Protein AF-0000000084693122 (afdb_homodimer)

pLDDT: mean 91.59, std 8.02, range [39.16, 98.25]

Secondary structure (DSSP, 8-state):
-HHHHHHHHHTT---S--TTT----TTS-HHHHHHHHHHHHHHHT-SSS-----TT-GGGGHHHHHHHHHHHHHHHHHHTTTB-TTTHHHHHHHHHHHHHHHT-HHHHHHHHHHHHHHHHHHHHTTS----HHHHHHHHHHHHHHHT--TTGGGSTTTTHHHHHHTTS--GGGHHHHHHHHHHHHHHHHHHT-HHHHTTTTSHHHHHHHHHHHHHHHHHHHHHHHHHHHHHHHHHHHHTT--SSHHHHHHHHHHHHHHHHHHHHHHHHHHHHHHHHHHHHHHHHHHB-----/-HHHHHHHHHTT---S--TTT----TTS-HHHHHHHHHHHHHHHT-SSS-----TT-GGGGHHHHHHHHHHHHHHHHHHTTTB-GGGHHHHHHHHHHHHHHHT-HHHHHHHHHHHHHHHHHHHHTTS----HHHHHHHHHHHHHHHT--TTGGGSTTTTHHHHHHTTS--GGGHHHHHHHHHHHHHHHHHHT-HHHHTTTTSHHHHHHHHHHHHHHHHHHHHHHHHHHHHHHHHHHHHTT--SSHHHHHHHHHHHHHHHHHHHHHHHHHHHHHHHHHHHHHHHHHHB-----

Solvent-accessible surface area (backbone atoms only — not comparable to full-atom values): 31571 Å² total; per-residue (Å²): 101,71,65,55,48,50,52,42,43,38,70,58,52,53,62,60,90,46,77,85,77,43,92,78,50,55,82,50,61,66,65,58,54,48,52,52,49,54,54,46,52,48,39,44,66,26,51,80,65,76,57,96,65,42,74,88,50,64,76,46,60,51,45,17,51,51,49,34,24,49,52,50,39,52,50,51,52,61,72,45,64,53,37,28,76,88,51,43,53,58,55,49,52,60,65,35,46,59,31,58,37,51,45,38,50,68,52,32,53,37,46,46,52,52,42,52,53,48,50,51,52,34,35,74,71,65,76,42,80,83,52,66,67,57,40,52,50,40,25,51,50,12,52,55,36,61,65,58,54,94,61,26,70,78,32,88,93,42,33,68,54,57,65,58,46,74,76,40,56,31,72,90,46,38,67,60,37,47,38,47,53,11,50,52,31,33,53,54,24,37,76,75,28,74,79,60,38,50,61,66,66,31,70,66,53,45,53,48,60,74,41,40,66,35,36,65,68,44,41,59,56,51,43,35,40,40,45,56,63,46,35,51,54,44,36,63,72,28,66,81,43,85,84,59,31,68,61,51,24,52,51,53,35,48,53,52,48,50,51,51,37,50,54,51,16,58,53,44,47,55,51,49,50,54,49,52,52,53,50,50,51,52,50,58,69,42,38,49,75,74,80,126,101,70,64,54,47,50,52,43,42,40,71,56,52,53,60,61,90,48,76,86,78,44,91,78,52,56,83,48,61,66,66,58,54,49,52,51,49,52,54,44,53,49,39,45,66,26,49,80,64,75,56,96,65,44,76,89,50,64,76,48,60,51,46,15,51,52,49,32,24,50,52,51,39,52,49,51,52,59,73,45,66,52,38,28,75,89,49,42,53,59,55,49,52,58,65,34,46,59,32,57,37,52,44,39,49,68,52,32,54,38,45,45,51,52,42,52,52,48,50,51,52,34,33,75,71,65,77,41,79,83,52,66,67,56,39,51,49,41,25,51,50,12,53,56,36,61,65,59,55,94,61,26,70,80,32,88,93,42,32,68,54,59,66,58,46,73,77,39,56,34,72,91,47,38,69,60,38,46,39,46,52,12,51,54,31,35,52,54,23,36,76,74,29,75,79,60,38,50,62,65,66,31,68,68,51,47,54,49,59,75,41,41,66,35,37,64,68,44,41,61,55,50,43,34,40,41,46,55,64,47,35,52,52,45,34,64,70,28,65,80,44,85,85,60,31,68,61,50,26,51,51,53,35,49,52,51,49,51,51,50,38,51,55,50,16,57,52,44,47,55,51,50,52,53,51,50,52,50,52,49,50,52,50,57,69,44,37,49,76,75,80,123

Foldseek 3Di:
DLVVLLVCQLCVQFQDDCVPQDPDHHVPDVVVSVVLSVVVVVQLCALPDHDCRCRSPNLSSCNSLVVVQVVLLVVLCVVCVPPDLVCSLVVLVVVLVVCLQQLVLSRSLSSLVSSLVSQVVCVVVVNDDDDLVVLVVLQVQLVVLLPQDPVQCPDPPRVVVVVVCVSGNCPPNSNVSSNSSSVSSNVSSCVPDPVSVPVCPDDVNVVCVLLVVLLSVCLSSLCRRPLVVQLVVQLVVCVPPDPCSNVVSNVVSVVVSVVVSVVRSVVVSVVVVVVVVVVVVVVVVPDDPPPD/DLVVLLVCQLCVQFQDDCVPQDPDHHVPDVVVSVVLSVVVVCQLCALPDHDCRCRSPNLSSCNSLVVVQVVLLVVLCVVCVPPDLVCSLVVLVVVLVVCLQQLVLSRSLSSLVSSLVSQVVCVVVVNDDDDLVVLVVLQVQLVVLLPQDPVQCPDPPRVVVVVVCVSGNCPPNSNVSSNSSSVSSNVSSCVPDPVSVPVCPDDPNVVCVLLVVLLSVCLSSLCRRPLVVQLVVQLVVCVPPDPCSNVVSNVVSVVVSVVVSVVRSVVVSVVVVVVVVVVVVVVVVPDDPPPD

Organism: Botryosphaeria parva (strain UCR-NP2) (NCBI:txid1287680)

Radius of gyration: 29.65 Å; Cα contacts (8 Å, |Δi|>4): 523; chains: 2; bounding box: 63×92×76 Å

Sequence (584 aa):
MATLSQVVFFCGLYNWNWSETTSLKPWTSPGDHLKYLLSYLVDITNPVYITHNPGLNLQYWVMPIEYAGSLASYMAVLALARVKPHLRPGFLAASILPFLYRGNCFTYTFLCGVLIAELNLACARGALRVNPLLNRILFLLGFFLVCLPDNYADTPGYSWLVGLESLTAWGEEAPHNWRSVAGVLFVFGICNETKLQRLPNSRAPQYLAKISWEIYLVHITLYYMWMKPIRGFIMSLLERAPVGGFWTGHIVSGMLMAAIVHWFAKRLKIVNGRLMTFAKRIEEWAQDTPSTMATLSQVVFFCGLYNWNWSETTSLKPWTSPGDHLKYLLSYLVDITNPVYITHNPGLNLQYWVMPIEYAGSLASYMAVLALARVKPHLRPGFLAASILPFLYRGNCFTYTFLCGVLIAELNLACARGALRVNPLLNRILFLLGFFLVCLPDNYADTPGYSWLVGLESLTAWGEEAPHNWRSVAGVLFVFGICNETKLQRLPNSRAPQYLAKISWEIYLVHITLYYMWMKPIRGFIMSLLERAPVGGFWTGHIVSGMLMAAIVHWFAKRLKIVNGRLMTFAKRIEEWAQDTPST

Structure (mmCIF, N/CA/C/O backbone):
data_AF-0000000084693122-model_v1
#
loop_
_entity.id
_entity.type
_entity.pdbx_description
1 polymer 'Putative hard surface induced protein 3-like protein'
#
loop_
_atom_site.group_PDB
_atom_site.id
_atom_site.type_symbol
_atom_site.label_atom_id
_atom_site.label_alt_id
_atom_site.label_comp_id
_atom_site.label_asym_id
_atom_site.label_entity_id
_atom_site.label_seq_id
_atom_site.pdbx_PDB_ins_code
_atom_site.Cartn_x
_atom_site.Cartn_y
_atom_site.Cartn_z
_atom_site.occupancy
_atom_site.B_iso_or_equiv
_atom_site.auth_seq_id
_atom_site.auth_comp_id
_atom_site.auth_asym_id
_atom_site.auth_atom_id
_atom_site.pdbx_PDB_model_num
ATOM 1 N N . MET A 1 1 ? 15.406 18.875 2.449 1 92.88 1 MET A N 1
ATOM 2 C CA . MET A 1 1 ? 15.398 19.203 3.871 1 92.88 1 MET A CA 1
ATOM 3 C C . MET A 1 1 ? 16.062 18.094 4.691 1 92.88 1 MET A C 1
ATOM 5 O O . MET A 1 1 ? 16.766 18.375 5.664 1 92.88 1 MET A O 1
ATOM 9 N N . ALA A 1 2 ? 15.781 16.859 4.344 1 94.88 2 ALA A N 1
ATOM 10 C CA . ALA A 1 2 ? 16.469 15.789 5.055 1 94.88 2 ALA A CA 1
ATOM 11 C C . ALA A 1 2 ? 17.984 15.914 4.898 1 94.88 2 ALA A C 1
ATOM 13 O O . ALA A 1 2 ? 18.734 15.688 5.852 1 94.88 2 ALA A O 1
ATOM 14 N N . THR A 1 3 ? 18.391 16.25 3.719 1 95.5 3 THR A N 1
ATOM 15 C CA . THR A 1 3 ? 19.812 16.469 3.467 1 95.5 3 THR A CA 1
ATOM 16 C C . THR A 1 3 ? 20.344 17.609 4.324 1 95.5 3 THR A C 1
ATOM 18 O O . THR A 1 3 ? 21.406 17.484 4.941 1 95.5 3 THR A O 1
ATOM 21 N N . LEU A 1 4 ? 19.625 18.641 4.383 1 95.31 4 LEU A N 1
ATOM 22 C CA . LEU A 1 4 ? 20.031 19.781 5.199 1 95.31 4 LEU A CA 1
ATOM 23 C C . LEU A 1 4 ? 20.125 19.391 6.668 1 95.31 4 LEU A C 1
ATOM 25 O O . LEU A 1 4 ? 21.062 19.781 7.359 1 95.31 4 LEU A O 1
ATOM 29 N N . SER A 1 5 ? 19.156 18.672 7.141 1 95.25 5 SER A N 1
ATOM 30 C CA . SER A 1 5 ? 19.188 18.203 8.523 1 95.25 5 SER A CA 1
ATOM 31 C C . SER A 1 5 ? 20.422 17.359 8.812 1 95.25 5 SER A C 1
ATOM 33 O O . SER A 1 5 ? 21.031 17.484 9.867 1 95.25 5 SER A O 1
ATOM 35 N N . GLN A 1 6 ? 20.734 16.531 7.879 1 95.12 6 GLN A N 1
ATOM 36 C CA . GLN A 1 6 ? 21.922 15.695 8.031 1 95.12 6 GLN A CA 1
ATOM 37 C C . GLN A 1 6 ? 23.188 16.531 8.094 1 95.12 6 GLN A C 1
ATOM 39 O O . GLN A 1 6 ? 24.094 16.25 8.883 1 95.12 6 GLN A O 1
ATOM 44 N N . VAL A 1 7 ? 23.281 17.547 7.25 1 96 7 VAL A N 1
ATOM 45 C CA . VAL A 1 7 ? 24.438 18.422 7.23 1 96 7 VAL A CA 1
ATOM 46 C C . VAL A 1 7 ? 24.547 19.172 8.555 1 96 7 VAL A C 1
ATOM 48 O O . VAL A 1 7 ? 25.625 19.266 9.141 1 96 7 VAL A O 1
ATOM 51 N N . VAL A 1 8 ? 23.469 19.672 9.016 1 95.38 8 VAL A N 1
ATOM 52 C CA . VAL A 1 8 ? 23.422 20.422 10.273 1 95.38 8 VAL A CA 1
ATOM 53 C C . VAL A 1 8 ? 23.859 19.5 11.422 1 95.38 8 VAL A C 1
ATOM 55 O O . VAL A 1 8 ? 24.625 19.906 12.297 1 95.38 8 VAL A O 1
ATOM 58 N N . PHE A 1 9 ? 23.344 18.297 11.445 1 94.69 9 PHE A N 1
ATOM 59 C CA . PHE A 1 9 ? 23.719 17.328 12.453 1 94.69 9 PHE A CA 1
ATOM 60 C C . PHE A 1 9 ? 25.203 17.016 12.375 1 94.69 9 PHE A C 1
ATOM 62 O O . PHE A 1 9 ? 25.906 16.984 13.391 1 94.69 9 PHE A O 1
ATOM 69 N N . PHE A 1 10 ? 25.672 16.781 11.156 1 94.94 10 PHE A N 1
ATOM 70 C CA . PHE A 1 10 ? 27.094 16.469 10.961 1 94.94 10 PHE A CA 1
ATOM 71 C C . PHE A 1 10 ? 27.969 17.594 11.492 1 94.94 10 PHE A C 1
ATOM 73 O O . PHE A 1 10 ? 29.031 17.344 12.062 1 94.94 10 PHE A O 1
ATOM 80 N N . CYS A 1 11 ? 27.547 18.844 11.375 1 95.69 11 CYS A N 1
ATOM 81 C CA . CYS A 1 11 ? 28.312 20.016 11.797 1 95.69 11 CYS A CA 1
ATOM 82 C C . CYS A 1 11 ? 28.219 20.219 13.305 1 95.69 11 CYS A C 1
ATOM 84 O O . CYS A 1 11 ? 28.781 21.172 13.844 1 95.69 11 CYS A O 1
ATOM 86 N N . GLY A 1 12 ? 27.469 19.469 14.023 1 93.38 12 GLY A N 1
ATOM 87 C CA . GLY A 1 12 ? 27.391 19.531 15.477 1 93.38 12 GLY A CA 1
ATOM 88 C C . GLY A 1 12 ? 26.531 20.688 15.969 1 93.38 12 GLY A C 1
ATOM 89 O O . GLY A 1 12 ? 26.766 21.234 17.047 1 93.38 12 GLY A O 1
ATOM 90 N N . LEU A 1 13 ? 25.516 21 15.18 1 94.25 13 LEU A N 1
ATOM 91 C CA . LEU A 1 13 ? 24.734 22.172 15.523 1 94.25 13 LEU A CA 1
ATOM 92 C C . LEU A 1 13 ? 23.453 21.781 16.266 1 94.25 13 LEU A C 1
ATOM 94 O O . LEU A 1 13 ? 22.688 22.656 16.688 1 94.25 13 LEU A O 1
ATOM 98 N N . TYR A 1 14 ? 23.188 20.562 16.391 1 92.25 14 TYR A N 1
ATOM 99 C CA . TYR A 1 14 ? 22.031 20.094 17.141 1 92.25 14 TYR A CA 1
ATOM 100 C C . TYR A 1 14 ? 22.297 20.172 18.641 1 92.25 14 TYR A C 1
ATOM 102 O O . TYR A 1 14 ? 23.375 19.797 19.109 1 92.25 14 TYR A O 1
ATOM 110 N N . ASN A 1 15 ? 21.328 20.719 19.344 1 91.19 15 ASN A N 1
ATOM 111 C CA . ASN A 1 15 ? 21.344 20.719 20.797 1 91.19 15 ASN A CA 1
ATOM 112 C C . ASN A 1 15 ? 20.344 19.734 21.375 1 91.19 15 ASN A C 1
ATOM 114 O O . ASN A 1 15 ? 19.484 20.109 22.172 1 91.19 15 ASN A O 1
ATOM 118 N N . TRP A 1 16 ? 20.375 18.516 20.859 1 82.56 16 TRP A N 1
ATOM 119 C CA . TRP A 1 16 ? 19.453 17.453 21.234 1 82.56 16 TRP A CA 1
ATOM 120 C C . TRP A 1 16 ? 20.203 16.141 21.453 1 82.56 16 TRP A C 1
ATOM 122 O O . TRP A 1 16 ? 21.234 15.898 20.828 1 82.56 16 TRP A O 1
ATOM 132 N N . ASN A 1 17 ? 19.734 15.352 22.453 1 74.88 17 ASN A N 1
ATOM 133 C CA . ASN A 1 17 ? 20.359 14.062 22.703 1 74.88 17 ASN A CA 1
ATOM 134 C C . ASN A 1 17 ? 19.859 12.992 21.734 1 74.88 17 ASN A C 1
ATOM 136 O O . ASN A 1 17 ? 18.719 12.523 21.859 1 74.88 17 ASN A O 1
ATOM 140 N N . TRP A 1 18 ? 20.656 12.664 20.781 1 66.44 18 TRP A N 1
ATOM 141 C CA . TRP A 1 18 ? 20.266 11.742 19.719 1 66.44 18 TRP A CA 1
ATOM 142 C C . TRP A 1 18 ? 20.703 10.32 20.031 1 66.44 18 TRP A C 1
ATOM 144 O O . TRP A 1 18 ? 20.391 9.383 19.297 1 66.44 18 TRP A O 1
ATOM 154 N N . SER A 1 19 ? 21.547 10.047 20.953 1 64.44 19 SER A N 1
ATOM 155 C CA . SER A 1 19 ? 22.125 8.734 21.188 1 64.44 19 SER A CA 1
ATOM 156 C C . SER A 1 19 ? 21.078 7.633 21.125 1 64.44 19 SER A C 1
ATOM 158 O O . SER A 1 19 ? 21.391 6.484 20.812 1 64.44 19 SER A O 1
ATOM 160 N N . GLU A 1 20 ? 19.891 8.094 21.141 1 62.44 20 GLU A N 1
ATOM 161 C CA . GLU A 1 20 ? 18.859 7.07 21.141 1 62.44 20 GLU A CA 1
ATOM 162 C C . GLU A 1 20 ? 18.391 6.75 19.719 1 62.44 20 GLU A C 1
ATOM 164 O O . GLU A 1 20 ? 17.859 5.672 19.453 1 62.44 20 GLU A O 1
ATOM 169 N N . THR A 1 21 ? 18.781 7.598 18.75 1 65.12 21 THR A N 1
ATOM 170 C CA . THR A 1 21 ? 18.219 7.406 17.422 1 65.12 21 THR A CA 1
ATOM 171 C C . THR A 1 21 ? 19.312 6.98 16.438 1 65.12 21 THR A C 1
ATOM 173 O O . THR A 1 21 ? 19.031 6.332 15.43 1 65.12 21 THR A O 1
ATOM 176 N N . THR A 1 22 ? 20.5 7.441 16.797 1 75.38 22 THR A N 1
ATOM 177 C CA . THR A 1 22 ? 21.562 7.039 15.883 1 75.38 22 THR A CA 1
ATOM 178 C C . THR A 1 22 ? 22.906 6.996 16.594 1 75.38 22 THR A C 1
ATOM 180 O O . THR A 1 22 ? 23.109 7.688 17.594 1 75.38 22 THR A O 1
ATOM 183 N N . SER A 1 23 ? 23.812 6.105 16.078 1 82.88 23 SER A N 1
ATOM 184 C CA . SER A 1 23 ? 25.172 5.984 16.609 1 82.88 23 SER A CA 1
ATOM 185 C C . SER A 1 23 ? 26.109 6.969 15.93 1 82.88 23 SER A C 1
ATOM 187 O O . SER A 1 23 ? 27.297 7.047 16.281 1 82.88 23 SER A O 1
ATOM 189 N N . LEU A 1 24 ? 25.531 7.855 15.148 1 90.19 24 LEU A N 1
ATOM 190 C CA . LEU A 1 24 ? 26.344 8.805 14.398 1 90.19 24 LEU A CA 1
ATOM 191 C C . LEU A 1 24 ? 26.797 9.953 15.297 1 90.19 24 LEU A C 1
ATOM 193 O O . LEU A 1 24 ? 26.047 10.422 16.141 1 90.19 24 LEU A O 1
ATOM 197 N N . LYS A 1 25 ? 28.156 10.32 15.164 1 91.5 25 LYS A N 1
ATOM 198 C CA . LYS A 1 25 ? 28.734 11.445 15.891 1 91.5 25 LYS A CA 1
ATOM 199 C C . LYS A 1 25 ? 29.141 12.562 14.938 1 91.5 25 LYS A C 1
ATOM 201 O O . LYS A 1 25 ? 29.641 12.305 13.844 1 91.5 25 LYS A O 1
ATOM 206 N N . PRO A 1 26 ? 28.922 13.766 15.359 1 92.19 26 PRO A N 1
ATOM 207 C CA . PRO A 1 26 ? 29.312 14.891 14.5 1 92.19 26 PRO A CA 1
ATOM 208 C C . PRO A 1 26 ? 30.781 14.82 14.07 1 92.19 26 PRO A C 1
ATOM 210 O O . PRO A 1 26 ? 31.625 14.375 14.844 1 92.19 26 PRO A O 1
ATOM 213 N N . TRP A 1 27 ? 31.062 15.164 12.875 1 94.62 27 TRP A N 1
ATOM 214 C CA . TRP A 1 27 ? 32.375 15.336 12.281 1 94.62 27 TRP A CA 1
ATOM 215 C C . TRP A 1 27 ? 33.125 14.008 12.219 1 94.62 27 TRP A C 1
ATOM 217 O O . TRP A 1 27 ? 34.344 13.984 12.07 1 94.62 27 TRP A O 1
ATOM 227 N N . THR A 1 28 ? 32.375 12.945 12.312 1 93.75 28 THR A N 1
ATOM 228 C CA . THR A 1 28 ? 33.031 11.633 12.242 1 93.75 28 THR A CA 1
ATOM 229 C C . THR A 1 28 ? 32.375 10.773 11.156 1 93.75 28 THR A C 1
ATOM 231 O O . THR A 1 28 ? 31.156 10.82 10.969 1 93.75 28 THR A O 1
ATOM 234 N N . SER A 1 29 ? 33.25 10.062 10.352 1 93.38 29 SER A N 1
ATOM 235 C CA . SER A 1 29 ? 32.812 9.047 9.398 1 93.38 29 SER A CA 1
ATOM 236 C C . SER A 1 29 ? 31.781 9.617 8.422 1 93.38 29 SER A C 1
ATOM 238 O O . SER A 1 29 ? 30.625 9.164 8.383 1 93.38 29 SER A O 1
ATOM 240 N N . PRO A 1 30 ? 32.156 10.508 7.598 1 94.38 30 PRO A N 1
ATOM 241 C CA . PRO A 1 30 ? 31.203 11.109 6.648 1 94.38 30 PRO A CA 1
ATOM 242 C C . PRO A 1 30 ? 30.5 10.07 5.777 1 94.38 30 PRO A C 1
ATOM 244 O O . PRO A 1 30 ? 29.344 10.273 5.383 1 94.38 30 PRO A O 1
ATOM 247 N N . GLY A 1 31 ? 31.172 9.023 5.496 1 93.25 31 GLY A N 1
ATOM 248 C CA . GLY A 1 31 ? 30.547 7.965 4.719 1 93.25 31 GLY A CA 1
ATOM 249 C C . GLY A 1 31 ? 29.344 7.355 5.406 1 93.25 31 GLY A C 1
ATOM 250 O O . GLY A 1 31 ? 28.328 7.082 4.762 1 93.25 31 GLY A O 1
ATOM 251 N N . ASP A 1 32 ? 29.438 7.145 6.688 1 92.06 32 ASP A N 1
ATOM 252 C CA . ASP A 1 32 ? 28.328 6.59 7.453 1 92.06 32 ASP A CA 1
ATOM 253 C C . ASP A 1 32 ? 27.156 7.562 7.5 1 92.06 32 ASP A C 1
ATOM 255 O O . ASP A 1 32 ? 26 7.145 7.461 1 92.06 32 ASP A O 1
ATOM 259 N N . HIS A 1 33 ? 27.484 8.828 7.559 1 94.5 33 HIS A N 1
ATOM 260 C CA . HIS A 1 33 ? 26.422 9.836 7.512 1 94.5 33 HIS A CA 1
ATOM 261 C C . HIS A 1 33 ? 25.703 9.805 6.172 1 94.5 33 HIS A C 1
ATOM 263 O O . HIS A 1 33 ? 24.469 9.93 6.125 1 94.5 33 HIS A O 1
ATOM 269 N N . LEU A 1 34 ? 26.453 9.633 5.168 1 94.25 34 LEU A N 1
ATOM 270 C CA . LEU A 1 34 ? 25.859 9.57 3.836 1 94.25 34 LEU A CA 1
ATOM 271 C C . LEU A 1 34 ? 24.984 8.328 3.686 1 94.25 34 LEU A C 1
ATOM 273 O O . LEU A 1 34 ? 23.875 8.406 3.146 1 94.25 34 LEU A O 1
ATOM 277 N N . LYS A 1 35 ? 25.5 7.246 4.129 1 89.5 35 LYS A N 1
ATOM 278 C CA . LYS A 1 35 ? 24.719 6.012 4.082 1 89.5 35 LYS A CA 1
ATOM 279 C C . LYS A 1 35 ? 23.422 6.152 4.871 1 89.5 35 LYS A C 1
ATOM 281 O O . LYS A 1 35 ? 22.375 5.715 4.414 1 89.5 35 LYS A O 1
ATOM 286 N N . TYR A 1 36 ? 23.516 6.746 5.996 1 91.31 36 TYR A N 1
ATOM 287 C CA . TYR A 1 36 ? 22.344 6.988 6.836 1 91.31 36 TYR A CA 1
ATOM 288 C C . TYR A 1 36 ? 21.328 7.867 6.117 1 91.31 36 TYR A C 1
ATOM 290 O O . TYR A 1 36 ? 20.141 7.551 6.086 1 91.31 36 TYR A O 1
ATOM 298 N N . LEU A 1 37 ? 21.812 8.867 5.5 1 94.44 37 LEU A N 1
ATOM 299 C CA . LEU A 1 37 ? 20.953 9.797 4.781 1 94.44 37 LEU A CA 1
ATOM 300 C C . LEU A 1 37 ? 20.266 9.102 3.604 1 94.44 37 LEU A C 1
ATOM 302 O O . LEU A 1 37 ? 19.062 9.227 3.422 1 94.44 37 LEU A O 1
ATOM 306 N N . LEU A 1 38 ? 20.984 8.375 2.852 1 92 38 LEU A N 1
ATOM 307 C CA . LEU A 1 38 ? 20.453 7.727 1.664 1 92 38 LEU A CA 1
ATOM 308 C C . LEU A 1 38 ? 19.391 6.688 2.045 1 92 38 LEU A C 1
ATOM 310 O O . LEU A 1 38 ? 18.359 6.594 1.397 1 92 38 LEU A O 1
ATOM 314 N N . SER A 1 39 ? 19.703 5.969 3.078 1 89.12 39 SER A N 1
ATOM 315 C CA . SER A 1 39 ? 18.719 5.004 3.568 1 89.12 39 SER A CA 1
ATOM 316 C C . SER A 1 39 ? 17.453 5.699 4.035 1 89.12 39 SER A C 1
ATOM 318 O O . SER A 1 39 ? 16.344 5.223 3.771 1 89.12 39 SER A O 1
ATOM 320 N N . TYR A 1 40 ? 17.641 6.777 4.66 1 92.75 40 TYR A N 1
ATOM 321 C CA . TYR A 1 40 ? 16.516 7.547 5.16 1 92.75 40 TYR A CA 1
ATOM 322 C C . TYR A 1 40 ? 15.68 8.102 4.008 1 92.75 40 TYR A C 1
ATOM 324 O O . TYR A 1 40 ? 14.453 8.031 4.027 1 92.75 40 TYR A O 1
ATOM 332 N N . LEU A 1 41 ? 16.328 8.562 3.014 1 93.56 41 LEU A N 1
ATOM 333 C CA . LEU A 1 41 ? 15.641 9.125 1.857 1 93.56 41 LEU A CA 1
ATOM 334 C C . LEU A 1 41 ? 14.836 8.055 1.127 1 93.56 41 LEU A C 1
ATOM 336 O O . LEU A 1 41 ? 13.711 8.312 0.686 1 93.56 41 LEU A O 1
ATOM 340 N N . VAL A 1 42 ? 15.344 6.93 1.062 1 91.38 42 VAL A N 1
ATOM 341 C CA . VAL A 1 42 ? 14.633 5.82 0.427 1 91.38 42 VAL A CA 1
ATOM 342 C C . VAL A 1 42 ? 13.375 5.484 1.229 1 91.38 42 VAL A C 1
ATOM 344 O O . VAL A 1 42 ? 12.312 5.254 0.655 1 91.38 42 VAL A O 1
ATOM 347 N N . ASP A 1 43 ? 13.477 5.555 2.439 1 91.81 43 ASP A N 1
ATOM 348 C CA . ASP A 1 43 ? 12.375 5.18 3.318 1 91.81 43 ASP A CA 1
ATOM 349 C C . ASP A 1 43 ? 11.258 6.219 3.275 1 91.81 43 ASP A C 1
ATOM 351 O O . ASP A 1 43 ? 10.078 5.867 3.154 1 91.81 43 ASP A O 1
ATOM 355 N N . ILE A 1 44 ? 11.602 7.449 3.254 1 93.44 44 ILE A N 1
ATOM 356 C CA . ILE A 1 44 ? 10.586 8.477 3.424 1 93.44 44 ILE A CA 1
ATOM 357 C C . ILE A 1 44 ? 9.953 8.805 2.074 1 93.44 44 ILE A C 1
ATOM 359 O O . ILE A 1 44 ? 8.93 9.5 2.01 1 93.44 44 ILE A O 1
ATOM 363 N N . THR A 1 45 ? 10.469 8.25 0.981 1 90.5 45 THR A N 1
ATOM 364 C CA . THR A 1 45 ? 9.891 8.508 -0.333 1 90.5 45 THR A CA 1
ATOM 365 C C . THR A 1 45 ? 9.203 7.254 -0.877 1 90.5 45 THR A C 1
ATOM 367 O O . THR A 1 45 ? 8.719 7.25 -2.012 1 90.5 45 THR A O 1
ATOM 370 N N . ASN A 1 46 ? 9.133 6.207 -0.115 1 88.06 46 ASN A N 1
ATOM 371 C CA . ASN A 1 46 ? 8.531 4.953 -0.562 1 88.06 46 ASN A CA 1
ATOM 372 C C . ASN A 1 46 ? 7.043 4.898 -0.233 1 88.06 46 ASN A C 1
ATOM 374 O O . ASN A 1 46 ? 6.668 4.73 0.928 1 88.06 46 ASN A O 1
ATOM 378 N N . PRO A 1 47 ? 6.184 4.934 -1.218 1 86 47 PRO A N 1
ATOM 379 C CA . PRO A 1 47 ? 4.75 4.98 -0.934 1 86 47 PRO A CA 1
ATOM 380 C C . PRO A 1 47 ? 4.148 3.596 -0.707 1 86 47 PRO A C 1
ATOM 382 O O . PRO A 1 47 ? 2.988 3.48 -0.302 1 86 47 PRO A O 1
ATOM 385 N N . VAL A 1 48 ? 4.879 2.58 -0.912 1 83.31 48 VAL A N 1
ATOM 386 C CA . VAL A 1 48 ? 4.332 1.228 -0.877 1 83.31 48 VAL A CA 1
ATOM 387 C C . VAL A 1 48 ? 4.801 0.512 0.387 1 83.31 48 VAL A C 1
ATOM 389 O O . VAL A 1 48 ? 4.004 -0.134 1.075 1 83.31 48 VAL A O 1
ATOM 392 N N . TYR A 1 49 ? 6.055 0.651 0.591 1 80.38 49 TYR A N 1
ATOM 393 C CA . TYR A 1 49 ? 6.633 0.006 1.766 1 80.38 49 TYR A CA 1
ATOM 394 C C . TYR A 1 49 ? 6.957 1.03 2.846 1 80.38 49 TYR A C 1
ATOM 396 O O . TYR A 1 49 ? 8.094 1.506 2.936 1 80.38 49 TYR A O 1
ATOM 404 N N . ILE A 1 50 ? 6.02 1.225 3.701 1 82.56 50 ILE A N 1
ATOM 405 C CA . ILE A 1 50 ? 6.152 2.266 4.715 1 82.56 50 ILE A CA 1
ATOM 406 C C . ILE A 1 50 ? 6.941 1.729 5.906 1 82.56 50 ILE A C 1
ATOM 408 O O . ILE A 1 50 ? 6.551 0.737 6.523 1 82.56 50 ILE A O 1
ATOM 412 N N . THR A 1 51 ? 8.102 2.346 6.109 1 80.94 51 THR A N 1
ATOM 413 C CA . THR A 1 51 ? 8.961 1.965 7.223 1 80.94 51 THR A CA 1
ATOM 414 C C . THR A 1 51 ? 8.875 2.992 8.352 1 80.94 51 THR A C 1
ATOM 416 O O . THR A 1 51 ? 8.547 4.156 8.109 1 80.94 51 THR A O 1
ATOM 419 N N . HIS A 1 52 ? 8.961 2.525 9.586 1 82.06 52 HIS A N 1
ATOM 420 C CA . HIS A 1 52 ? 8.992 3.445 10.719 1 82.06 52 HIS A CA 1
ATOM 421 C C . HIS A 1 52 ? 10.406 3.916 11.008 1 82.06 52 HIS A C 1
ATOM 423 O O . HIS A 1 52 ? 10.969 3.604 12.062 1 82.06 52 HIS A O 1
ATOM 429 N N . ASN A 1 53 ? 10.969 4.695 10.07 1 86.38 53 ASN A N 1
ATOM 430 C CA . ASN A 1 53 ? 12.289 5.293 10.227 1 86.38 53 ASN A CA 1
ATOM 431 C C . ASN A 1 53 ? 12.203 6.773 10.578 1 86.38 53 ASN A C 1
ATOM 433 O O . ASN A 1 53 ? 11.914 7.605 9.719 1 86.38 53 ASN A O 1
ATOM 437 N N . PRO A 1 54 ? 12.383 7.074 11.844 1 88.06 54 PRO A N 1
ATOM 438 C CA . PRO A 1 54 ? 12.242 8.477 12.234 1 88.06 54 PRO A CA 1
ATOM 439 C C . PRO A 1 54 ? 13.367 9.359 11.703 1 88.06 54 PRO A C 1
ATOM 441 O O . PRO A 1 54 ? 13.172 10.562 11.508 1 88.06 54 PRO A O 1
ATOM 444 N N . GLY A 1 55 ? 14.547 8.734 11.516 1 90.44 55 GLY A N 1
ATOM 445 C CA . GLY A 1 55 ? 15.695 9.516 11.094 1 90.44 55 GLY A CA 1
ATOM 446 C C . GLY A 1 55 ? 15.945 10.734 11.961 1 90.44 55 GLY A C 1
ATOM 447 O O . GLY A 1 55 ? 15.766 10.672 13.18 1 90.44 55 GLY A O 1
ATOM 448 N N . LEU A 1 56 ? 16.453 11.812 11.328 1 91.81 56 LEU A N 1
ATOM 449 C CA . LEU A 1 56 ? 16.688 13.055 12.055 1 91.81 56 LEU A CA 1
ATOM 450 C C . LEU A 1 56 ? 15.453 13.945 12.023 1 91.81 56 LEU A C 1
ATOM 452 O O . LEU A 1 56 ? 15.398 14.953 12.734 1 91.81 56 LEU A O 1
ATOM 456 N N . ASN A 1 57 ? 14.562 13.609 11.141 1 93.75 57 ASN A N 1
ATOM 457 C CA . ASN A 1 57 ? 13.312 14.344 10.984 1 93.75 57 ASN A CA 1
ATOM 458 C C . ASN A 1 57 ? 12.117 13.492 11.391 1 93.75 57 ASN A C 1
ATOM 460 O O . ASN A 1 57 ? 11.43 12.914 10.539 1 93.75 57 ASN A O 1
ATOM 464 N N . LEU A 1 58 ? 11.742 13.523 12.555 1 90.62 58 LEU A N 1
ATOM 465 C CA . LEU A 1 58 ? 10.734 12.664 13.164 1 90.62 58 LEU A CA 1
ATOM 466 C C . LEU A 1 58 ? 9.383 12.852 12.477 1 90.62 58 LEU A C 1
ATOM 468 O O . LEU A 1 58 ? 8.594 11.906 12.383 1 90.62 58 LEU A O 1
ATOM 472 N N . GLN A 1 59 ? 9.156 13.984 11.953 1 92.69 59 GLN A N 1
ATOM 473 C CA . GLN A 1 59 ? 7.832 14.297 11.43 1 92.69 59 GLN A CA 1
ATOM 474 C C . GLN A 1 59 ? 7.668 13.773 10 1 92.69 59 GLN A C 1
ATOM 476 O O . GLN A 1 59 ? 6.555 13.734 9.469 1 92.69 59 GLN A O 1
ATOM 481 N N . TYR A 1 60 ? 8.695 13.266 9.422 1 94.31 60 TYR A N 1
ATOM 482 C CA . TYR A 1 60 ? 8.633 12.891 8.008 1 94.31 60 TYR A CA 1
ATOM 483 C C . TYR A 1 60 ? 8.016 11.508 7.844 1 94.31 60 TYR A C 1
ATOM 485 O O . TYR A 1 60 ? 7.797 11.047 6.723 1 94.31 60 TYR A O 1
ATOM 493 N N . TRP A 1 61 ? 7.637 10.906 8.898 1 90.5 61 TRP A N 1
ATOM 494 C CA . TRP A 1 61 ? 6.984 9.609 8.797 1 90.5 61 TRP A CA 1
ATOM 495 C C . TRP A 1 61 ? 5.672 9.711 8.031 1 90.5 61 TRP A C 1
ATOM 497 O O . TRP A 1 61 ? 5.184 8.711 7.488 1 90.5 61 TRP A O 1
ATOM 507 N N . VAL A 1 62 ? 5.105 10.828 7.875 1 91.5 62 VAL A N 1
ATOM 508 C CA . VAL A 1 62 ? 3.803 11.016 7.246 1 91.5 62 VAL A CA 1
ATOM 509 C C . VAL A 1 62 ? 3.971 11.125 5.73 1 91.5 62 VAL A C 1
ATOM 511 O O . VAL A 1 62 ? 3.01 10.945 4.98 1 91.5 62 VAL A O 1
ATOM 514 N N . MET A 1 63 ? 5.121 11.391 5.266 1 93.19 63 MET A N 1
ATOM 515 C CA . MET A 1 63 ? 5.332 11.68 3.85 1 93.19 63 MET A CA 1
ATOM 516 C C . MET A 1 63 ? 4.977 10.469 2.988 1 93.19 63 MET A C 1
ATOM 518 O O . MET A 1 63 ? 4.195 10.586 2.041 1 93.19 63 MET A O 1
ATOM 522 N N . PRO A 1 64 ? 5.465 9.289 3.289 1 92.44 64 PRO A N 1
ATOM 523 C CA . PRO A 1 64 ? 5.066 8.141 2.467 1 92.44 64 PRO A CA 1
ATOM 524 C C . PRO A 1 64 ? 3.572 7.848 2.545 1 92.44 64 PRO A C 1
ATOM 526 O O . PRO A 1 64 ? 2.977 7.387 1.565 1 92.44 64 PRO A O 1
ATOM 529 N N . ILE A 1 65 ? 2.99 8.18 3.582 1 92.56 65 ILE A N 1
ATOM 530 C CA . ILE A 1 65 ? 1.56 7.969 3.77 1 92.56 65 ILE A CA 1
ATOM 531 C C . ILE A 1 65 ? 0.775 8.945 2.896 1 92.56 65 ILE A C 1
ATOM 533 O O . ILE A 1 65 ? -0.198 8.562 2.244 1 92.56 65 ILE A O 1
ATOM 537 N N . GLU A 1 66 ? 1.229 10.133 2.871 1 93.12 66 GLU A N 1
ATOM 538 C CA . GLU A 1 66 ? 0.589 11.133 2.025 1 93.12 66 GLU A CA 1
ATOM 539 C C . GLU A 1 66 ? 0.726 10.781 0.548 1 93.12 66 GLU A C 1
ATOM 541 O O . GLU A 1 66 ? -0.207 10.977 -0.233 1 93.12 66 GLU A O 1
ATOM 546 N N . TYR A 1 67 ? 1.86 10.297 0.285 1 92.5 67 TYR A N 1
ATOM 547 C CA . TYR A 1 67 ? 2.086 9.859 -1.09 1 92.5 67 TYR A CA 1
ATOM 548 C C . TYR A 1 67 ? 1.167 8.703 -1.455 1 92.5 67 TYR A C 1
ATOM 550 O O . TYR A 1 67 ? 0.494 8.734 -2.488 1 92.5 67 TYR A O 1
ATOM 558 N N . ALA A 1 68 ? 1.103 7.742 -0.673 1 91.75 68 ALA A N 1
ATOM 559 C CA . ALA A 1 68 ? 0.253 6.578 -0.895 1 91.75 68 ALA A CA 1
ATOM 560 C C . ALA A 1 68 ? -1.218 6.977 -0.972 1 91.75 68 ALA A C 1
ATOM 562 O O . ALA A 1 68 ? -1.957 6.484 -1.828 1 91.75 68 ALA A O 1
ATOM 563 N N . GLY A 1 69 ? -1.618 7.812 -0.06 1 93.19 69 GLY A N 1
ATOM 564 C CA . GLY A 1 69 ? -2.992 8.289 -0.067 1 93.19 69 GLY A CA 1
ATOM 565 C C . GLY A 1 69 ? -3.354 9.047 -1.327 1 93.19 69 GLY A C 1
ATOM 566 O O . GLY A 1 69 ? -4.445 8.875 -1.873 1 93.19 69 GLY A O 1
ATOM 567 N N . SER A 1 70 ? -2.463 9.852 -1.826 1 93.44 70 SER A N 1
ATOM 568 C CA . SER A 1 70 ? -2.691 10.586 -3.068 1 93.44 70 SER A CA 1
ATOM 569 C C . SER A 1 70 ? -2.836 9.633 -4.25 1 93.44 70 SER A C 1
ATOM 571 O O . SER A 1 70 ? -3.73 9.797 -5.082 1 93.44 70 SER A O 1
ATOM 573 N N . LEU A 1 71 ? -1.983 8.656 -4.266 1 90.88 71 LEU A N 1
ATOM 574 C CA . LEU A 1 71 ? -2.062 7.68 -5.344 1 90.88 71 LEU A CA 1
ATOM 575 C C . LEU A 1 71 ? -3.385 6.922 -5.297 1 90.88 71 LEU A C 1
ATOM 577 O O . LEU A 1 71 ? -4.004 6.68 -6.332 1 90.88 71 LEU A O 1
ATOM 581 N N . ALA A 1 72 ? -3.756 6.57 -4.113 1 92.19 72 ALA A N 1
ATOM 582 C CA . ALA A 1 72 ? -5.039 5.895 -3.949 1 92.19 72 ALA A CA 1
ATOM 583 C C . ALA A 1 72 ? -6.188 6.77 -4.438 1 92.19 72 ALA A C 1
ATOM 585 O O . ALA A 1 72 ? -7.117 6.285 -5.086 1 92.19 72 ALA A O 1
ATOM 586 N N . SER A 1 73 ? -6.109 8.031 -4.156 1 94.88 73 SER A N 1
ATOM 587 C CA . SER A 1 73 ? -7.145 8.969 -4.578 1 94.88 73 SER A CA 1
ATOM 588 C C . SER A 1 73 ? -7.203 9.078 -6.098 1 94.88 73 SER A C 1
ATOM 590 O O . SER A 1 73 ? -8.281 9.031 -6.688 1 94.88 73 SER A O 1
ATOM 592 N N . TYR A 1 74 ? -6.051 9.156 -6.699 1 92.38 74 TYR A N 1
ATOM 593 C CA . TYR A 1 74 ? -6.004 9.242 -8.156 1 92.38 74 TYR A CA 1
ATOM 594 C C . TYR A 1 74 ? -6.531 7.965 -8.797 1 92.38 74 TYR A C 1
ATOM 596 O O . TYR A 1 74 ? -7.266 8.016 -9.789 1 92.38 74 TYR A O 1
ATOM 604 N N . MET A 1 75 ? -6.164 6.914 -8.211 1 91.25 75 MET A N 1
ATOM 605 C CA . MET A 1 75 ? -6.633 5.633 -8.734 1 91.25 75 MET A CA 1
ATOM 606 C C . MET A 1 75 ? -8.148 5.52 -8.617 1 91.25 75 MET A C 1
ATOM 608 O O . MET A 1 75 ? -8.812 5.004 -9.523 1 91.25 75 MET A O 1
ATOM 612 N N . ALA A 1 76 ? -8.633 5.957 -7.535 1 93.81 76 ALA A N 1
ATOM 613 C CA . ALA A 1 76 ? -10.078 5.926 -7.336 1 93.81 76 ALA A CA 1
ATOM 614 C C . ALA A 1 76 ? -10.797 6.777 -8.383 1 93.81 76 ALA A C 1
ATOM 616 O O . ALA A 1 76 ? -11.797 6.352 -8.961 1 93.81 76 ALA A O 1
ATOM 617 N N . VAL A 1 77 ? -10.258 7.961 -8.633 1 94.44 77 VAL A N 1
ATOM 618 C CA . VAL A 1 77 ? -10.859 8.859 -9.617 1 94.44 77 VAL A CA 1
ATOM 619 C C . VAL A 1 77 ? -10.797 8.234 -11.008 1 94.44 77 VAL A C 1
ATOM 621 O O . VAL A 1 77 ? -11.773 8.258 -11.75 1 94.44 77 VAL A O 1
ATOM 624 N N . LEU A 1 78 ? -9.711 7.594 -11.312 1 91.88 78 LEU A N 1
ATOM 625 C CA . LEU A 1 78 ? -9.539 6.957 -12.617 1 91.88 78 LEU A CA 1
ATOM 626 C C . LEU A 1 78 ? -10.469 5.762 -12.766 1 91.88 78 LEU A C 1
ATOM 628 O O . LEU A 1 78 ? -11.078 5.566 -13.82 1 91.88 78 LEU A O 1
ATOM 632 N N . ALA A 1 79 ? -10.578 5.027 -11.742 1 90.56 79 ALA A N 1
ATOM 633 C CA . ALA A 1 79 ? -11.406 3.828 -11.773 1 90.56 79 ALA A CA 1
ATOM 634 C C . ALA A 1 79 ? -12.883 4.188 -11.961 1 90.56 79 ALA A C 1
ATOM 636 O O . ALA A 1 79 ? -13.633 3.432 -12.578 1 90.56 79 ALA A O 1
ATOM 637 N N . LEU A 1 80 ? -13.266 5.355 -11.492 1 94.25 80 LEU A N 1
ATOM 638 C CA . LEU A 1 80 ? -14.672 5.742 -11.523 1 94.25 80 LEU A CA 1
ATOM 639 C C . LEU A 1 80 ? -14.945 6.711 -12.672 1 94.25 80 LEU A C 1
ATOM 641 O O . LEU A 1 80 ? -16.062 7.207 -12.812 1 94.25 80 LEU A O 1
ATOM 645 N N . ALA A 1 81 ? -14 6.957 -13.5 1 93.06 81 ALA A N 1
ATOM 646 C CA . ALA A 1 81 ? -14.094 7.98 -14.539 1 93.06 81 ALA A CA 1
ATOM 647 C C . ALA A 1 81 ? -15.234 7.676 -15.508 1 93.06 81 ALA A C 1
ATOM 649 O O . ALA A 1 81 ? -15.914 8.586 -15.984 1 93.06 81 ALA A O 1
ATOM 650 N N . ARG A 1 82 ? -15.562 6.422 -15.727 1 93.62 82 ARG A N 1
ATOM 651 C CA . ARG A 1 82 ? -16.562 6.062 -16.734 1 93.62 82 ARG A CA 1
ATOM 652 C C . ARG A 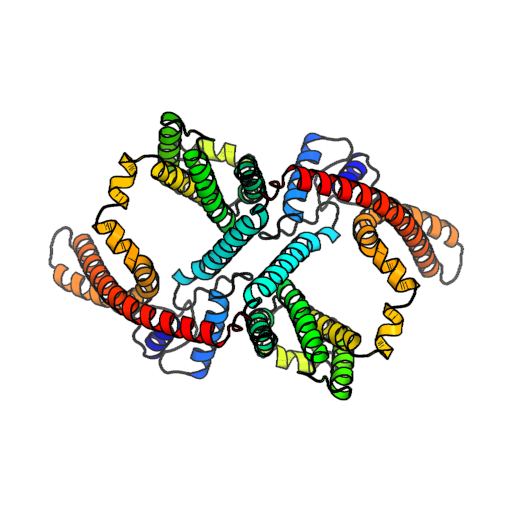1 82 ? -17.875 5.672 -16.078 1 93.62 82 ARG A C 1
ATOM 654 O O . ARG A 1 82 ? -18.844 5.316 -16.766 1 93.62 82 ARG A O 1
ATOM 661 N N . VAL A 1 83 ? -17.906 5.73 -14.844 1 95.69 83 VAL A N 1
ATOM 662 C CA . VAL A 1 83 ? -19.109 5.363 -14.117 1 95.69 83 VAL A CA 1
ATOM 663 C C . VAL A 1 83 ? -20.109 6.516 -14.164 1 95.69 83 VAL A C 1
ATOM 665 O O . VAL A 1 83 ? -19.719 7.688 -14.117 1 95.69 83 VAL A O 1
ATOM 668 N N . LYS A 1 84 ? -21.391 6.164 -14.273 1 94.62 84 LYS A N 1
ATOM 669 C CA . LYS A 1 84 ? -22.422 7.188 -14.219 1 94.62 84 LYS A CA 1
ATOM 670 C C . LYS A 1 84 ? -22.266 8.07 -12.984 1 94.62 84 LYS A C 1
ATOM 672 O O . LYS A 1 84 ? -22.062 7.562 -11.875 1 94.62 84 LYS A O 1
ATOM 677 N N . PRO A 1 85 ? -22.406 9.367 -13.148 1 92.62 85 PRO A N 1
ATOM 678 C CA . PRO A 1 85 ? -22.156 10.305 -12.055 1 92.62 85 PRO A CA 1
ATOM 679 C C . PRO A 1 85 ? -23.016 10.023 -10.82 1 92.62 85 PRO A C 1
ATOM 681 O O . PRO A 1 85 ? -22.531 10.148 -9.695 1 92.62 85 PRO A O 1
ATOM 684 N N . HIS A 1 86 ? -24.219 9.602 -11.031 1 92.19 86 HIS A N 1
ATOM 685 C CA . HIS A 1 86 ? -25.094 9.438 -9.891 1 92.19 86 HIS A CA 1
ATOM 686 C C . HIS A 1 86 ? -24.766 8.164 -9.117 1 92.19 86 HIS A C 1
ATOM 688 O O . HIS A 1 86 ? -25.219 7.988 -7.977 1 92.19 86 HIS A O 1
ATOM 694 N N . LEU A 1 87 ? -23.953 7.262 -9.719 1 94.38 87 LEU A N 1
ATOM 695 C CA . LEU A 1 87 ? -23.578 6.016 -9.055 1 94.38 87 LEU A CA 1
ATOM 696 C C . LEU A 1 87 ? -22.219 6.141 -8.383 1 94.38 87 LEU A C 1
ATOM 698 O O . LEU A 1 87 ? -21.859 5.324 -7.531 1 94.38 87 LEU A O 1
ATOM 702 N N . ARG A 1 88 ? -21.438 7.16 -8.703 1 95 88 ARG A N 1
ATOM 703 C CA . ARG A 1 88 ? -20.047 7.297 -8.273 1 95 88 ARG A CA 1
ATOM 704 C C . ARG A 1 88 ? -19.953 7.367 -6.75 1 95 88 ARG A C 1
ATOM 706 O O . ARG A 1 88 ? -19.172 6.633 -6.141 1 95 88 ARG A O 1
ATOM 713 N N . PRO A 1 89 ? -20.781 8.188 -6.094 1 95.06 89 PRO A N 1
ATOM 714 C CA . PRO A 1 89 ? -20.656 8.234 -4.633 1 95.06 89 PRO A CA 1
ATOM 715 C C . PRO A 1 89 ? -20.953 6.887 -3.977 1 95.06 89 PRO A C 1
ATOM 717 O O . PRO A 1 89 ? -20.312 6.527 -2.986 1 95.06 89 PRO A O 1
ATOM 720 N N . GLY A 1 90 ? -21.891 6.141 -4.52 1 95.25 90 GLY A N 1
ATOM 721 C CA . GLY A 1 90 ? -22.203 4.828 -3.98 1 95.25 90 GLY A CA 1
ATOM 722 C C . GLY A 1 90 ? -21.062 3.836 -4.102 1 95.25 90 GLY A C 1
ATOM 723 O O . GLY A 1 90 ? -20.75 3.139 -3.139 1 95.25 90 GLY A O 1
ATOM 724 N N . PHE A 1 91 ? -20.469 3.834 -5.25 1 95.12 91 PHE A N 1
ATOM 725 C CA . PHE A 1 91 ? -19.344 2.932 -5.473 1 95.12 91 PHE A CA 1
ATOM 726 C C . PHE A 1 91 ? -18.156 3.328 -4.605 1 95.12 91 PHE A C 1
ATOM 728 O O . PHE A 1 91 ? -17.469 2.467 -4.055 1 95.12 91 PHE A O 1
ATOM 735 N N . LEU A 1 92 ? -17.938 4.566 -4.512 1 96.75 92 LEU A N 1
ATOM 736 C CA . LEU A 1 92 ? -16.844 5.062 -3.686 1 96.75 92 LEU A CA 1
ATOM 737 C C . LEU A 1 92 ? -17.078 4.738 -2.215 1 96.75 92 LEU A C 1
ATOM 739 O O . LEU A 1 92 ? -16.172 4.262 -1.526 1 96.75 92 LEU A O 1
ATOM 743 N N . ALA A 1 93 ? -18.266 4.934 -1.718 1 96.81 93 ALA A N 1
ATOM 744 C CA . ALA A 1 93 ? -18.609 4.602 -0.338 1 96.81 93 ALA A CA 1
ATOM 745 C C . ALA A 1 93 ? -18.406 3.111 -0.067 1 96.81 93 ALA A C 1
ATOM 747 O O . ALA A 1 93 ? -17.875 2.732 0.975 1 96.81 93 ALA A O 1
ATOM 748 N N . ALA A 1 94 ? -18.812 2.33 -0.997 1 94.81 94 ALA A N 1
ATOM 749 C CA . ALA A 1 94 ? -18.641 0.884 -0.867 1 94.81 94 ALA A CA 1
ATOM 750 C C . ALA A 1 94 ? -17.172 0.501 -0.796 1 94.81 94 ALA A C 1
ATOM 752 O O . ALA A 1 94 ? -16.797 -0.415 -0.06 1 94.81 94 ALA A O 1
ATOM 753 N N . SER A 1 95 ? -16.359 1.209 -1.548 1 93.75 95 SER A N 1
ATOM 754 C CA . SER A 1 95 ? -14.938 0.91 -1.577 1 93.75 95 SER A CA 1
ATOM 755 C C . SER A 1 95 ? -14.25 1.364 -0.294 1 93.75 95 SER A C 1
ATOM 757 O O . SER A 1 95 ? -13.203 0.833 0.077 1 93.75 95 SER A O 1
ATOM 759 N N . ILE A 1 96 ? -14.789 2.293 0.444 1 96.56 96 ILE A N 1
ATOM 760 C CA . ILE A 1 96 ? -14.227 2.855 1.666 1 96.56 96 ILE A CA 1
ATOM 761 C C . ILE A 1 96 ? -14.531 1.937 2.846 1 96.56 96 ILE A C 1
ATOM 763 O O . ILE A 1 96 ? -13.719 1.799 3.76 1 96.56 96 ILE A O 1
ATOM 767 N N . LEU A 1 97 ? -15.602 1.18 2.822 1 94.38 97 LEU A N 1
ATOM 768 C CA . LEU A 1 97 ? -16.156 0.436 3.947 1 94.38 97 LEU A CA 1
ATOM 769 C C . LEU A 1 97 ? -15.172 -0.608 4.453 1 94.38 97 LEU A C 1
ATOM 771 O O . LEU A 1 97 ? -14.953 -0.736 5.66 1 94.38 97 LEU A O 1
ATOM 775 N N . PRO A 1 98 ? -14.492 -1.292 3.562 1 92.69 98 PRO A N 1
ATOM 776 C CA . PRO A 1 98 ? -13.539 -2.273 4.078 1 92.69 98 PRO A CA 1
ATOM 777 C C . PRO A 1 98 ? -12.383 -1.626 4.844 1 92.69 98 PRO A C 1
ATOM 779 O O . PRO A 1 98 ? -11.906 -2.184 5.836 1 92.69 98 PRO A O 1
ATOM 782 N N . PHE A 1 99 ? -11.953 -0.493 4.453 1 94.31 99 PHE A N 1
ATOM 783 C CA . PHE A 1 99 ? -10.859 0.197 5.129 1 94.31 99 PHE A CA 1
ATOM 784 C C . PHE A 1 99 ? -11.32 0.765 6.465 1 94.31 99 PHE A C 1
ATOM 786 O O . PHE A 1 99 ? -10.57 0.755 7.441 1 94.31 99 PHE A O 1
ATOM 793 N N . LEU A 1 100 ? -12.578 1.199 6.449 1 94.94 100 LEU A N 1
ATOM 794 C CA . LEU A 1 100 ? -13.148 1.685 7.699 1 94.94 100 LEU A CA 1
ATOM 795 C C . LEU A 1 100 ? -13.328 0.543 8.695 1 94.94 100 LEU A C 1
ATOM 797 O O . LEU A 1 100 ? -13 0.688 9.875 1 94.94 100 LEU A O 1
ATOM 801 N N . TYR A 1 101 ? -13.766 -0.545 8.25 1 93.12 101 TYR A N 1
ATOM 802 C CA . TYR A 1 101 ? -13.977 -1.711 9.102 1 93.12 101 TYR A CA 1
ATOM 803 C C . TYR A 1 101 ? -12.664 -2.166 9.742 1 93.12 101 TYR A C 1
ATOM 805 O O . TYR A 1 101 ? -12.617 -2.469 10.938 1 93.12 101 TYR A O 1
ATOM 813 N N . ARG A 1 102 ? -11.586 -2.096 8.992 1 92.12 102 ARG A N 1
ATOM 814 C CA . ARG A 1 102 ? -10.305 -2.6 9.469 1 92.12 102 ARG A CA 1
ATOM 815 C C . ARG A 1 102 ? -9.523 -1.508 10.195 1 92.12 102 ARG A C 1
ATOM 817 O O . ARG A 1 102 ? -8.469 -1.774 10.781 1 92.12 102 ARG A O 1
ATOM 824 N N . GLY A 1 103 ? -9.961 -0.338 10.07 1 93.12 103 GL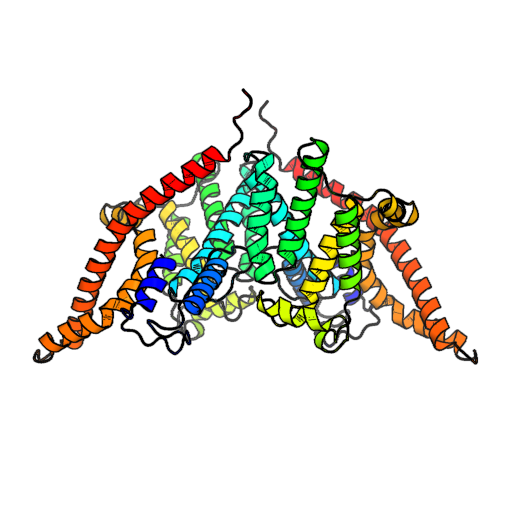Y A N 1
ATOM 825 C CA . GLY A 1 103 ? -9.32 0.76 10.773 1 93.12 103 GLY A CA 1
ATOM 826 C C . GLY A 1 103 ? -8.094 1.289 10.062 1 93.12 103 GLY A C 1
ATOM 827 O O . GLY A 1 103 ? -7.125 1.697 10.703 1 93.12 103 GLY A O 1
ATOM 828 N N . ASN A 1 104 ? -8.094 1.19 8.766 1 92.25 104 ASN A N 1
ATOM 829 C CA . ASN A 1 104 ? -7.012 1.787 7.984 1 92.25 104 ASN A CA 1
ATOM 830 C C . ASN A 1 104 ? -7.273 3.266 7.707 1 92.25 104 ASN A C 1
ATOM 832 O O . ASN A 1 104 ? -7.57 3.646 6.574 1 92.25 104 ASN A O 1
ATOM 836 N N . CYS A 1 105 ? -6.992 4.031 8.648 1 94.69 105 CYS A N 1
ATOM 837 C CA . CYS A 1 105 ? -7.41 5.426 8.594 1 94.69 105 CYS A CA 1
ATOM 838 C C . CYS A 1 105 ? -6.613 6.195 7.543 1 94.69 105 CYS A C 1
ATOM 840 O O . CYS A 1 105 ? -7.125 7.141 6.941 1 94.69 105 CYS A O 1
ATOM 842 N N . PHE A 1 106 ? -5.406 5.781 7.242 1 92.38 106 PHE A N 1
ATOM 843 C CA . PHE A 1 106 ? -4.582 6.5 6.277 1 92.38 106 PHE A CA 1
ATOM 844 C C . PHE A 1 106 ? -5.164 6.387 4.875 1 92.38 106 PHE A C 1
ATOM 846 O O . PHE A 1 106 ? -5.094 7.332 4.09 1 92.38 106 PHE A O 1
ATOM 853 N N . THR A 1 107 ? -5.809 5.309 4.652 1 93.56 107 THR A N 1
ATOM 854 C CA . THR A 1 107 ? -6.375 5.086 3.326 1 93.56 107 THR A CA 1
ATOM 855 C C . THR A 1 107 ? -7.781 5.668 3.234 1 93.56 107 THR A C 1
ATOM 857 O O . THR A 1 107 ? -8.086 6.438 2.32 1 93.56 107 THR A O 1
ATOM 860 N N . TYR A 1 108 ? -8.617 5.355 4.191 1 96.81 108 TYR A N 1
ATOM 861 C CA . TYR A 1 108 ? -10.016 5.738 4 1 96.81 108 TYR A CA 1
ATOM 862 C C . TYR A 1 108 ? -10.203 7.238 4.195 1 96.81 108 TYR A C 1
ATOM 864 O O . TYR A 1 108 ? -11.148 7.824 3.668 1 96.81 108 TYR A O 1
ATOM 872 N N . THR A 1 109 ? -9.336 7.93 4.918 1 97.62 109 THR A N 1
ATOM 873 C CA . THR A 1 109 ? -9.477 9.375 5.043 1 97.62 109 THR A CA 1
ATOM 874 C C . THR A 1 109 ? -9.234 10.062 3.701 1 97.62 109 THR A C 1
ATOM 876 O O . THR A 1 109 ? -9.922 11.023 3.357 1 97.62 109 THR A O 1
ATOM 879 N N . PHE A 1 110 ? -8.289 9.594 2.949 1 97.44 110 PHE A N 1
ATOM 880 C CA . PHE A 1 110 ? -8.055 10.148 1.62 1 97.44 110 PHE A CA 1
ATOM 881 C C . PHE A 1 110 ? -9.242 9.859 0.701 1 97.44 110 PHE A C 1
ATOM 883 O O . PHE A 1 110 ? -9.695 10.75 -0.023 1 97.44 110 PHE A O 1
ATOM 890 N N . LEU A 1 111 ? -9.711 8.711 0.784 1 97.69 111 LEU A N 1
ATOM 891 C CA . LEU A 1 111 ? -10.844 8.336 -0.061 1 97.69 111 LEU A CA 1
ATOM 892 C C . LEU A 1 111 ? -12.102 9.094 0.344 1 97.69 111 LEU A C 1
ATOM 894 O O . LEU A 1 111 ? -12.93 9.422 -0.505 1 97.69 111 LEU A O 1
ATOM 898 N N . CYS A 1 112 ? -12.211 9.32 1.605 1 98.25 112 CYS A N 1
ATOM 899 C CA . CYS A 1 112 ? -13.328 10.141 2.062 1 98.25 112 CYS A CA 1
ATOM 900 C C . CYS A 1 112 ? -13.234 11.547 1.499 1 98.25 112 CYS A C 1
ATOM 902 O O . CYS A 1 112 ? -14.258 12.18 1.229 1 98.25 112 CYS A O 1
ATOM 904 N N . GLY A 1 113 ? -12.016 12.039 1.38 1 97.56 113 GLY A N 1
ATOM 905 C CA . GLY A 1 113 ? -11.867 13.312 0.694 1 97.56 113 GLY A CA 1
ATOM 906 C C . GLY A 1 113 ? -12.422 13.297 -0.718 1 97.56 113 GLY A C 1
ATOM 907 O O . GLY A 1 113 ? -13.109 14.234 -1.131 1 97.56 113 GLY A O 1
ATOM 908 N N . VAL A 1 114 ? -12.164 12.219 -1.403 1 97.75 114 VAL A N 1
ATOM 909 C CA . VAL A 1 114 ? -12.688 12.07 -2.758 1 97.75 114 VAL A CA 1
ATOM 910 C C . VAL A 1 114 ? -14.211 11.969 -2.717 1 97.75 114 VAL A C 1
ATOM 912 O O . VAL A 1 114 ? -14.898 12.562 -3.553 1 97.75 114 VAL A O 1
ATOM 915 N N . LEU A 1 115 ? -14.695 11.258 -1.76 1 97.88 115 LEU A N 1
ATOM 916 C CA . LEU A 1 115 ? -16.141 11.109 -1.615 1 97.88 115 LEU A CA 1
ATOM 917 C C . LEU A 1 115 ? -16.812 12.453 -1.358 1 97.88 115 LEU A C 1
ATOM 919 O O . LEU A 1 115 ? -17.828 12.773 -1.966 1 97.88 115 LEU A O 1
ATOM 923 N N . ILE A 1 116 ? -16.234 13.227 -0.491 1 96.38 116 ILE A N 1
ATOM 924 C CA . ILE A 1 116 ? -16.766 14.555 -0.194 1 96.38 116 ILE A CA 1
ATOM 925 C C . ILE A 1 116 ? -16.781 15.398 -1.466 1 96.38 116 ILE A C 1
ATOM 927 O O . ILE A 1 116 ? -17.766 16.094 -1.748 1 96.38 116 ILE A O 1
ATOM 931 N N . ALA A 1 117 ? -15.727 15.32 -2.213 1 95.81 117 ALA A N 1
ATOM 932 C CA . ALA A 1 117 ? -15.664 16.062 -3.473 1 95.81 117 ALA A CA 1
ATOM 933 C C . ALA A 1 117 ? -16.766 15.617 -4.426 1 95.81 117 ALA A C 1
ATOM 935 O O . ALA A 1 117 ? -17.422 16.453 -5.051 1 95.81 117 ALA A O 1
ATOM 936 N N . GLU A 1 118 ? -17.031 14.336 -4.531 1 95.69 118 GLU A N 1
ATOM 937 C CA . GLU A 1 118 ? -18.078 13.797 -5.398 1 95.69 118 GLU A CA 1
ATOM 938 C C . GLU A 1 118 ? -19.453 14.227 -4.934 1 95.69 118 GLU A C 1
ATOM 940 O O . GLU A 1 118 ? -20.328 14.531 -5.75 1 95.69 118 GLU A O 1
ATOM 945 N N . LEU A 1 119 ? -19.625 14.234 -3.676 1 94.56 119 LEU A N 1
ATOM 946 C CA . LEU A 1 119 ? -20.922 14.656 -3.127 1 94.56 119 LEU A CA 1
ATOM 947 C C . LEU A 1 119 ? -21.172 16.125 -3.395 1 94.56 119 LEU A C 1
ATOM 949 O O . LEU A 1 119 ? -22.281 16.531 -3.736 1 94.56 119 LEU A O 1
ATOM 953 N N . ASN A 1 120 ? -20.172 16.859 -3.223 1 92.81 120 ASN A N 1
ATOM 954 C CA . ASN A 1 120 ? -20.297 18.281 -3.516 1 92.81 120 ASN A CA 1
ATOM 955 C C . ASN A 1 120 ? -20.625 18.531 -4.988 1 92.81 120 ASN A C 1
ATOM 957 O O . ASN A 1 120 ? -21.406 19.422 -5.316 1 92.81 120 ASN A O 1
ATOM 961 N N . LEU A 1 121 ? -20.016 17.797 -5.836 1 92.81 121 LEU A N 1
ATOM 962 C CA . LEU A 1 121 ? -20.312 17.906 -7.262 1 92.81 121 LEU A CA 1
ATOM 963 C C . LEU A 1 121 ? -21.75 17.516 -7.559 1 92.81 121 LEU A C 1
ATOM 965 O O . LEU A 1 121 ? -22.406 18.141 -8.383 1 92.81 121 LEU A O 1
ATOM 969 N N . ALA A 1 122 ? -22.203 16.516 -6.895 1 92.75 122 ALA A N 1
ATOM 970 C CA . ALA A 1 122 ? -23.578 16.078 -7.059 1 92.75 122 ALA A CA 1
ATOM 971 C C . ALA A 1 122 ? -24.562 17.156 -6.598 1 92.75 122 ALA A C 1
ATOM 973 O O . ALA A 1 122 ? -25.594 17.391 -7.227 1 92.75 122 ALA A O 1
ATOM 974 N N . CYS A 1 123 ? -24.234 17.797 -5.574 1 91.31 123 CYS A N 1
ATOM 975 C CA . CYS A 1 123 ? -25.047 18.891 -5.078 1 91.31 123 CYS A CA 1
ATOM 976 C C . CYS A 1 123 ? -25.047 20.062 -6.062 1 91.31 123 CYS A C 1
ATOM 978 O O . CYS A 1 123 ? -26.094 20.641 -6.336 1 91.31 123 CYS A O 1
ATOM 980 N N . ALA A 1 124 ? -23.953 20.328 -6.562 1 90.31 124 ALA A N 1
ATOM 981 C CA . ALA A 1 124 ? -23.828 21.422 -7.52 1 90.31 124 ALA A CA 1
ATOM 982 C C . ALA A 1 124 ? -24.672 21.156 -8.773 1 90.31 124 ALA A C 1
ATOM 984 O O . ALA A 1 124 ? -25.188 22.094 -9.383 1 90.31 124 ALA A O 1
ATOM 985 N N . ARG A 1 125 ? -24.891 19.906 -9.055 1 90.12 125 ARG A N 1
ATOM 986 C CA . ARG A 1 125 ? -25.672 19.531 -10.227 1 90.12 125 ARG A CA 1
ATOM 987 C C . ARG A 1 125 ? -27.156 19.422 -9.883 1 90.12 125 ARG A C 1
ATOM 989 O O . ARG A 1 125 ? -27.969 19.141 -10.758 1 90.12 125 ARG A O 1
ATOM 996 N N . GLY A 1 126 ? -27.422 19.484 -8.617 1 89.69 126 GLY A N 1
ATOM 997 C CA . GLY A 1 126 ? -28.812 19.422 -8.195 1 89.69 126 GLY A CA 1
ATOM 998 C C . GLY A 1 126 ? -29.297 18 -7.969 1 89.69 126 GLY A C 1
ATOM 999 O O . GLY A 1 126 ? -30.484 17.766 -7.762 1 89.69 126 GLY A O 1
ATOM 1000 N N . ALA A 1 127 ? -28.406 17.125 -8.016 1 89.5 127 ALA A N 1
ATOM 1001 C CA . ALA A 1 127 ? -28.766 15.719 -7.902 1 89.5 127 ALA A CA 1
ATOM 1002 C C . ALA A 1 127 ? -28.922 15.305 -6.438 1 89.5 127 ALA A C 1
ATOM 1004 O O . ALA A 1 127 ? -29.562 14.305 -6.133 1 89.5 127 ALA A O 1
ATOM 1005 N N . LEU A 1 128 ? -28.25 16.078 -5.625 1 88.38 128 LEU A N 1
ATOM 1006 C CA . LEU A 1 128 ? -28.266 15.781 -4.195 1 88.38 128 LEU A CA 1
ATOM 1007 C C . LEU A 1 128 ? -28.391 17.062 -3.385 1 88.38 128 LEU A C 1
ATOM 1009 O O . LEU A 1 128 ? -27.953 18.125 -3.82 1 88.38 128 LEU A O 1
ATOM 1013 N N . ARG A 1 129 ? -29.125 17.047 -2.365 1 87.62 129 ARG A N 1
ATOM 1014 C CA . ARG A 1 129 ? -29.203 18.172 -1.438 1 87.62 129 ARG A CA 1
ATOM 1015 C C . ARG A 1 129 ? -28.828 17.734 -0.024 1 87.62 129 ARG A C 1
ATOM 1017 O O . ARG A 1 129 ? -29.359 16.75 0.496 1 87.62 129 ARG A O 1
ATOM 1024 N N . VAL A 1 130 ? -27.859 18.453 0.511 1 88.69 130 VAL A N 1
ATOM 1025 C CA . VAL A 1 130 ? -27.484 18.172 1.893 1 88.69 130 VAL A CA 1
ATOM 1026 C C . VAL A 1 130 ? -28.391 18.953 2.844 1 88.69 130 VAL A C 1
ATOM 1028 O O . VAL A 1 130 ? -28.516 20.172 2.732 1 88.69 130 VAL A O 1
ATOM 1031 N N . ASN A 1 131 ? -29.062 18.234 3.73 1 91 131 ASN A N 1
ATOM 1032 C CA . ASN A 1 131 ? -29.891 18.859 4.75 1 91 131 ASN A CA 1
ATOM 1033 C C . ASN A 1 131 ? -29.062 19.656 5.75 1 91 131 ASN A C 1
ATOM 1035 O O . ASN A 1 131 ? -28.156 19.109 6.391 1 91 131 ASN A O 1
ATOM 1039 N N . PRO A 1 132 ? -29.391 20.938 5.891 1 91.31 132 PRO A N 1
ATOM 1040 C CA . PRO A 1 132 ? -28.594 21.766 6.789 1 91.31 132 PRO A CA 1
ATOM 1041 C C . PRO A 1 132 ? -28.594 21.25 8.227 1 91.31 132 PRO A C 1
ATOM 1043 O O . PRO A 1 132 ? -27.578 21.375 8.93 1 91.31 132 PRO A O 1
ATOM 1046 N N . LEU A 1 133 ? -29.641 20.734 8.633 1 93.38 133 LEU A N 1
ATOM 1047 C CA . LEU A 1 133 ? -29.703 20.188 9.977 1 93.38 133 LEU A CA 1
ATOM 1048 C C . LEU A 1 133 ? -28.781 18.984 10.125 1 93.38 133 LEU A C 1
ATOM 1050 O O . LEU A 1 133 ? -28.062 18.859 11.117 1 93.38 133 LEU A O 1
ATOM 1054 N N . LEU A 1 134 ? -28.828 18.156 9.102 1 92.38 134 LEU A N 1
ATOM 1055 C CA . LEU A 1 134 ? -27.938 17 9.117 1 92.38 134 LEU A CA 1
ATOM 1056 C C . LEU A 1 134 ? -26.484 17.438 9.117 1 92.38 134 LEU A C 1
ATOM 1058 O O . LEU A 1 134 ? -25.656 16.875 9.844 1 92.38 134 LEU A O 1
ATOM 1062 N N . ASN A 1 135 ? -26.188 18.406 8.344 1 94.19 135 ASN A N 1
ATOM 1063 C CA . ASN A 1 135 ? -24.828 18.922 8.297 1 94.19 135 ASN A CA 1
ATOM 1064 C C . ASN A 1 135 ? -24.375 19.438 9.664 1 94.19 135 ASN A C 1
ATOM 1066 O O . ASN A 1 135 ? -23.25 19.172 10.094 1 94.19 135 ASN A O 1
ATOM 1070 N N . ARG A 1 136 ? -25.25 20.141 10.375 1 93.69 136 ARG A N 1
ATOM 1071 C CA . ARG A 1 136 ? -24.922 20.672 11.688 1 93.69 136 ARG A CA 1
ATOM 1072 C C . ARG A 1 136 ? -24.719 19.562 12.703 1 93.69 136 ARG A C 1
ATOM 1074 O O . ARG A 1 136 ? -23.797 19.625 13.523 1 93.69 136 ARG A O 1
ATOM 1081 N N . ILE A 1 137 ? -25.516 18.609 12.539 1 94.75 137 ILE A N 1
ATOM 1082 C CA . ILE A 1 137 ? -25.406 17.469 13.438 1 94.75 137 ILE A CA 1
ATOM 1083 C C . ILE A 1 137 ? -24.078 16.766 13.203 1 94.75 137 ILE A C 1
ATOM 1085 O O . ILE A 1 137 ? -23.359 16.422 14.156 1 94.75 137 ILE A O 1
ATOM 1089 N N . LEU A 1 138 ? -23.734 16.547 11.969 1 94.75 138 LEU A N 1
ATOM 1090 C CA . LEU A 1 138 ? -22.484 15.883 11.633 1 94.75 138 LEU A CA 1
ATOM 1091 C C . LEU A 1 138 ? -21.297 16.703 12.078 1 94.75 138 LEU A C 1
ATOM 1093 O O . LEU A 1 138 ? -20.297 16.156 12.562 1 94.75 138 LEU A O 1
ATOM 1097 N N . PHE A 1 139 ? -21.375 17.984 11.938 1 95.94 139 PHE A N 1
ATOM 1098 C CA . PHE A 1 139 ? -20.312 18.859 12.391 1 95.94 139 PHE A CA 1
ATOM 1099 C C . PHE A 1 139 ? -20.125 18.766 13.898 1 95.94 139 PHE A C 1
ATOM 1101 O O . PHE A 1 139 ? -19.016 18.641 14.391 1 95.94 139 PHE A O 1
ATOM 1108 N N . LEU A 1 140 ? -21.203 18.812 14.641 1 96.06 140 LEU A N 1
ATOM 1109 C CA . LEU A 1 140 ? -21.141 18.734 16.094 1 96.06 140 LEU A CA 1
ATOM 1110 C C . LEU A 1 140 ? -20.641 17.375 16.562 1 96.06 140 LEU A C 1
ATOM 1112 O O . LEU A 1 140 ? -19.906 17.297 17.547 1 96.06 140 LEU A O 1
ATOM 1116 N N . LEU A 1 141 ? -21.047 16.375 15.836 1 96.06 141 LEU A N 1
ATOM 1117 C CA . LEU A 1 141 ? -20.531 15.047 16.141 1 96.06 141 LEU A CA 1
ATOM 1118 C C . LEU A 1 141 ? -19.031 14.984 15.906 1 96.06 141 LEU A C 1
ATOM 1120 O O . LEU A 1 141 ? -18.297 14.398 16.703 1 96.06 141 LEU A O 1
ATOM 1124 N N . GLY A 1 142 ? -18.594 15.516 14.766 1 96.56 142 GLY A N 1
ATOM 1125 C CA . GLY A 1 142 ? -17.156 15.609 14.523 1 96.56 142 GLY A CA 1
ATOM 1126 C C . GLY A 1 142 ? -16.422 16.359 15.609 1 96.56 142 GLY A C 1
ATOM 1127 O O . GLY A 1 142 ? -15.375 15.922 16.078 1 96.56 142 GLY A O 1
ATOM 1128 N N . PHE A 1 143 ? -17 17.422 16.047 1 94.81 143 PHE A N 1
ATOM 1129 C CA . PHE A 1 143 ? -16.422 18.234 17.109 1 94.81 143 PHE A CA 1
ATOM 1130 C C . PHE A 1 143 ? -16.359 17.453 18.422 1 94.81 143 PHE A C 1
ATOM 1132 O O . PHE A 1 143 ? -15.367 17.484 19.141 1 94.81 143 PHE A O 1
ATOM 1139 N N . PHE A 1 144 ? -17.484 16.766 18.719 1 95.88 144 PHE A N 1
ATOM 1140 C CA . PHE A 1 144 ? -17.547 15.906 19.891 1 95.88 144 PHE A CA 1
ATOM 1141 C C . PHE A 1 144 ? -16.453 14.859 19.875 1 95.88 144 PHE A C 1
ATOM 1143 O O . PHE A 1 144 ? -15.766 14.656 20.875 1 95.88 144 PHE A O 1
ATOM 1150 N N . LEU A 1 145 ? -16.156 14.273 18.75 1 96.44 145 LEU A N 1
ATOM 1151 C CA . LEU A 1 145 ? -15.18 13.195 18.625 1 96.44 145 LEU A CA 1
ATOM 1152 C C . LEU A 1 145 ? -13.758 13.742 18.641 1 96.44 145 LEU A C 1
ATOM 1154 O O . LEU A 1 145 ? -12.828 13.062 19.094 1 96.44 145 LEU A O 1
ATOM 1158 N N . VAL A 1 146 ? -13.578 14.906 18.172 1 93.94 146 VAL A N 1
ATOM 1159 C CA . VAL A 1 146 ? -12.266 15.531 18.203 1 93.94 146 VAL A CA 1
ATOM 1160 C C . VAL A 1 146 ? -11.82 15.727 19.656 1 93.94 146 VAL A C 1
ATOM 1162 O O . VAL A 1 146 ? -10.625 15.695 19.953 1 93.94 146 VAL A O 1
ATOM 1165 N N . CYS A 1 147 ? -12.695 15.875 20.562 1 95.56 147 CYS A N 1
ATOM 1166 C CA . CYS A 1 147 ? -12.414 16.094 21.984 1 95.56 147 CYS A CA 1
ATOM 1167 C C . CYS A 1 147 ? -12.289 14.781 22.734 1 95.56 147 CYS A C 1
ATOM 1169 O O . CYS A 1 147 ? -12.32 14.758 23.969 1 95.56 147 CYS A O 1
ATOM 1171 N N . LEU A 1 148 ? -12.141 13.781 22 1 96 148 LEU A N 1
ATOM 1172 C CA . LEU A 1 148 ? -12.039 12.461 22.609 1 96 148 LEU A CA 1
ATOM 1173 C C . LEU A 1 148 ? -10.828 12.383 23.531 1 96 148 LEU A C 1
ATOM 1175 O O . LEU A 1 148 ? -9.688 12.531 23.094 1 96 148 LEU A O 1
ATOM 1179 N N . PRO A 1 149 ? -11.047 12.148 24.812 1 95.25 149 PRO A N 1
ATOM 1180 C CA . PRO A 1 149 ? -9.906 12 25.719 1 95.25 149 PRO A CA 1
ATOM 1181 C C . PRO A 1 149 ? -9.211 10.648 25.578 1 95.25 149 PRO A C 1
ATOM 1183 O O . PRO A 1 149 ? -9.789 9.703 25.031 1 95.25 149 PRO A O 1
ATOM 1186 N N . ASP A 1 150 ? -8.039 10.531 26.031 1 93.81 150 ASP A N 1
ATOM 1187 C CA . ASP A 1 150 ? -7.266 9.297 25.922 1 93.81 150 ASP A CA 1
ATOM 1188 C C . ASP A 1 150 ? -7.93 8.164 26.719 1 93.81 150 ASP A C 1
ATOM 1190 O O . ASP A 1 150 ? -7.898 7.008 26.297 1 93.81 150 ASP A O 1
ATOM 1194 N N . ASN A 1 151 ? -8.539 8.492 27.828 1 94.81 151 ASN A N 1
ATOM 1195 C CA . ASN A 1 151 ? -9.227 7.5 28.641 1 94.81 151 ASN A CA 1
ATOM 1196 C C . ASN A 1 151 ? -10.727 7.492 28.359 1 94.81 151 ASN A C 1
ATOM 1198 O O . ASN A 1 151 ? -11.539 7.426 29.281 1 94.81 151 ASN A O 1
ATOM 1202 N N . TYR A 1 152 ? -11.047 7.57 27.109 1 94.5 152 TYR A N 1
ATOM 1203 C CA . TYR A 1 152 ? -12.438 7.742 26.719 1 94.5 152 TYR A CA 1
ATOM 1204 C C . TYR A 1 152 ? -13.273 6.543 27.156 1 94.5 152 TYR A C 1
ATOM 1206 O O . TYR A 1 152 ? -14.477 6.672 27.391 1 94.5 152 TYR A O 1
ATOM 1214 N N . ALA A 1 153 ? -12.773 5.391 27.297 1 93.38 153 ALA A N 1
ATOM 1215 C CA . ALA A 1 153 ? -13.516 4.199 27.703 1 93.38 153 ALA A CA 1
ATOM 1216 C C . ALA A 1 153 ? -14.125 4.383 29.078 1 93.38 153 ALA A C 1
ATOM 1218 O O . ALA A 1 153 ? -15.203 3.852 29.375 1 93.38 153 ALA A O 1
ATOM 1219 N N . ASP A 1 154 ? -13.461 5.109 29.953 1 94.81 154 ASP A N 1
ATOM 1220 C CA . ASP A 1 154 ? -13.891 5.324 31.328 1 94.81 154 ASP A CA 1
ATOM 1221 C C . ASP A 1 154 ? -14.508 6.711 31.5 1 94.81 154 ASP A C 1
ATOM 1223 O O . ASP A 1 154 ? -14.867 7.102 32.625 1 94.81 154 ASP A O 1
ATOM 1227 N N . THR A 1 155 ? -14.508 7.516 30.516 1 95.12 155 THR A N 1
ATOM 1228 C CA . THR A 1 155 ? -15.047 8.867 30.594 1 95.12 155 THR A CA 1
ATOM 1229 C C . THR A 1 155 ? -16.547 8.867 30.281 1 95.12 155 THR A C 1
ATOM 1231 O O . THR A 1 155 ? -16.953 8.453 29.203 1 95.12 155 THR A O 1
ATOM 1234 N N . PRO A 1 156 ? -17.344 9.422 31.266 1 92.56 156 PRO A N 1
ATOM 1235 C CA . PRO A 1 156 ? -18.781 9.492 30.984 1 92.56 156 PRO A CA 1
ATOM 1236 C C . PRO A 1 156 ? -19.094 10.312 29.734 1 92.56 156 PRO A C 1
ATOM 1238 O O . PRO A 1 156 ? -18.484 11.367 29.516 1 92.56 156 PRO A O 1
ATOM 1241 N N . GLY A 1 157 ? -19.922 9.844 28.875 1 93.56 157 GLY A N 1
ATOM 1242 C CA . GLY A 1 157 ? -20.266 10.5 27.625 1 93.56 157 GLY A CA 1
ATOM 1243 C C . GLY A 1 157 ? -19.609 9.867 26.406 1 93.56 157 GLY A C 1
ATOM 1244 O O . GLY A 1 157 ? -20.125 9.984 25.297 1 93.56 157 GLY A O 1
ATOM 1245 N N . TYR A 1 158 ? -18.375 9.273 26.703 1 96.19 158 TYR A N 1
ATOM 1246 C CA . TYR A 1 158 ? -17.641 8.688 25.578 1 96.19 158 TYR A CA 1
ATOM 1247 C C . TYR A 1 158 ? -17.641 7.164 25.672 1 96.19 158 TYR A C 1
ATOM 1249 O O . TYR A 1 158 ? -17.344 6.477 24.688 1 96.19 158 TYR A O 1
ATOM 1257 N N . SER A 1 159 ? -18 6.609 26.766 1 94.62 159 SER A N 1
ATOM 1258 C CA . SER A 1 159 ? -17.844 5.184 27.047 1 94.62 159 SER A CA 1
ATOM 1259 C C . SER A 1 159 ? -18.672 4.344 26.078 1 94.62 159 SER A C 1
ATOM 1261 O O . SER A 1 159 ? -18.328 3.197 25.781 1 94.62 159 SER A O 1
ATOM 1263 N N . TRP A 1 160 ? -19.766 4.891 25.594 1 94.19 160 TRP A N 1
ATOM 1264 C CA . TRP A 1 160 ? -20.641 4.137 24.703 1 94.19 160 TRP A CA 1
ATOM 1265 C C . TRP A 1 160 ? -19.922 3.84 23.375 1 94.19 160 TRP A C 1
ATOM 1267 O O . TRP A 1 160 ? -20.312 2.924 22.656 1 94.19 160 TRP A O 1
ATOM 1277 N N . LEU A 1 161 ? -18.859 4.535 23.031 1 95.75 161 LEU A N 1
ATOM 1278 C CA . LEU A 1 161 ? -18.109 4.328 21.797 1 95.75 161 LEU A CA 1
ATOM 1279 C C . LEU A 1 161 ? -17.453 2.951 21.781 1 95.75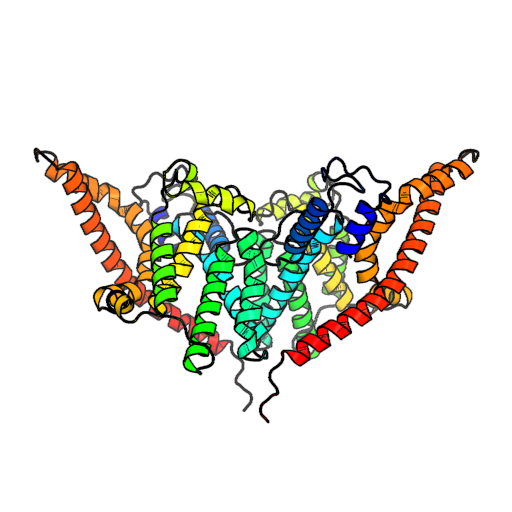 161 LEU A C 1
ATOM 1281 O O . LEU A 1 161 ? -17.266 2.355 20.719 1 95.75 161 LEU A O 1
ATOM 1285 N N . VAL A 1 162 ? -17.109 2.492 22.922 1 94.81 162 VAL A N 1
ATOM 1286 C CA . VAL A 1 162 ? -16.469 1.188 23.047 1 94.81 162 VAL A CA 1
ATOM 1287 C C . VAL A 1 162 ? -17.406 0.099 22.531 1 94.81 162 VAL A C 1
ATOM 1289 O O . VAL A 1 162 ? -16.969 -0.847 21.875 1 94.81 162 VAL A O 1
ATOM 1292 N N . GLY A 1 163 ? -18.703 0.247 22.797 1 93 163 GLY A N 1
ATOM 1293 C CA . GLY A 1 163 ? -19.688 -0.696 22.281 1 93 163 GLY A CA 1
ATOM 1294 C C . GLY A 1 163 ? -19.734 -0.729 20.766 1 93 163 GLY A C 1
ATOM 1295 O O . GLY A 1 163 ? -19.891 -1.795 20.172 1 93 163 GLY A O 1
ATOM 1296 N N . LEU A 1 164 ? -19.531 0.385 20.141 1 93.38 164 LEU A N 1
ATOM 1297 C CA . LEU A 1 164 ? -19.578 0.483 18.688 1 93.38 164 LEU A CA 1
ATOM 1298 C C . LEU A 1 164 ? -18.328 -0.133 18.062 1 93.38 164 LEU A C 1
ATOM 1300 O O . LEU A 1 164 ? -18.344 -0.532 16.891 1 93.38 164 LEU A O 1
ATOM 1304 N N . GLU A 1 165 ? -17.25 -0.165 18.828 1 93.75 165 GLU A N 1
ATOM 1305 C CA . GLU A 1 165 ? -15.984 -0.711 18.328 1 93.75 165 GLU A CA 1
ATOM 1306 C C . GLU A 1 165 ? -16.109 -2.207 18.047 1 93.75 165 GLU A C 1
ATOM 1308 O O . GLU A 1 165 ? -15.328 -2.766 17.281 1 93.75 165 GLU A O 1
ATOM 1313 N N . SER A 1 166 ? -17.109 -2.896 18.703 1 87.69 166 SER A N 1
ATOM 1314 C CA . SER A 1 166 ? -17.344 -4.32 18.469 1 87.69 166 SER A CA 1
ATOM 1315 C C . SER A 1 166 ? -17.766 -4.586 17.031 1 87.69 166 SER A C 1
ATOM 1317 O O . SER A 1 166 ? -17.641 -5.707 16.531 1 87.69 166 SER A O 1
ATOM 1319 N N . LEU A 1 167 ? -18.188 -3.49 16.359 1 87.81 167 LEU A N 1
ATOM 1320 C CA . LEU A 1 167 ? -18.641 -3.607 14.977 1 87.81 167 LEU A CA 1
ATOM 1321 C C . LEU A 1 167 ? -17.484 -3.43 14.008 1 87.81 167 LEU A C 1
ATOM 1323 O O . LEU A 1 167 ? -17.656 -3.537 12.789 1 87.81 167 LEU A O 1
ATOM 1327 N N . THR A 1 168 ? -16.328 -3.174 14.531 1 90.19 168 THR A N 1
ATOM 1328 C CA . THR A 1 168 ? -15.148 -2.938 13.719 1 90.19 168 THR A CA 1
ATOM 1329 C C . THR A 1 168 ? -14.008 -3.861 14.141 1 90.19 168 THR A C 1
ATOM 1331 O O . THR A 1 168 ? -14.172 -4.684 15.047 1 90.19 168 THR A O 1
ATOM 1334 N N . ALA A 1 169 ? -12.969 -3.785 13.469 1 89.38 169 ALA A N 1
ATOM 1335 C CA . ALA A 1 169 ? -11.742 -4.496 13.812 1 89.38 169 ALA A CA 1
ATOM 1336 C C . ALA A 1 169 ? -10.602 -3.523 14.086 1 89.38 169 ALA A C 1
ATOM 1338 O O . ALA A 1 169 ? -9.477 -3.73 13.633 1 89.38 169 ALA A O 1
ATOM 1339 N N . TRP A 1 170 ? -10.906 -2.49 14.852 1 93.19 170 TRP A N 1
ATOM 1340 C CA . TRP A 1 170 ? -9.93 -1.43 15.047 1 93.19 170 TRP A CA 1
ATOM 1341 C C . TRP A 1 170 ? -8.883 -1.841 16.078 1 93.19 170 TRP A C 1
ATOM 1343 O O . TRP A 1 170 ? -7.711 -1.456 15.977 1 93.19 170 TRP A O 1
ATOM 1353 N N . GLY A 1 171 ? -9.336 -2.609 17.094 1 90.62 171 GLY A N 1
ATOM 1354 C CA . GLY A 1 171 ? -8.406 -3.031 18.125 1 90.62 171 GLY A CA 1
ATOM 1355 C C . GLY A 1 171 ? -7.738 -1.871 18.844 1 90.62 171 GLY A C 1
ATOM 1356 O O . GLY A 1 171 ? -8.414 -0.943 19.297 1 90.62 171 GLY A O 1
ATOM 1357 N N . GLU A 1 172 ? -6.406 -1.885 18.891 1 91.69 172 GLU A N 1
ATOM 1358 C CA . GLU A 1 172 ? -5.621 -0.889 19.609 1 91.69 172 GLU A CA 1
ATOM 1359 C C . GLU A 1 172 ? -5.637 0.456 18.891 1 91.69 172 GLU A C 1
ATOM 1361 O O . GLU A 1 172 ? -5.332 1.49 19.5 1 91.69 172 GLU A O 1
ATOM 1366 N N . GLU A 1 173 ? -6.023 0.471 17.703 1 93.62 173 GLU A N 1
ATOM 1367 C CA . GLU A 1 173 ? -5.996 1.698 16.906 1 93.62 173 GLU A CA 1
ATOM 1368 C C . GLU A 1 173 ? -7.328 2.439 17 1 93.62 173 GLU A C 1
ATOM 1370 O O . GLU A 1 173 ? -7.539 3.432 16.297 1 93.62 173 GLU A O 1
ATOM 1375 N N . ALA A 1 174 ? -8.18 2.041 17.859 1 95.38 174 ALA A N 1
ATOM 1376 C CA . ALA A 1 174 ? -9.523 2.604 17.953 1 95.38 174 ALA A CA 1
ATOM 1377 C C . ALA A 1 174 ? -9.469 4.105 18.219 1 95.38 174 ALA A C 1
ATOM 1379 O O . ALA A 1 174 ? -10.148 4.887 17.547 1 95.38 174 ALA A O 1
ATOM 1380 N N . PRO A 1 175 ? -8.641 4.535 19.141 1 94.44 175 PRO A N 1
ATOM 1381 C CA . PRO A 1 175 ? -8.609 5.98 19.375 1 94.44 175 PRO A CA 1
ATOM 1382 C C . PRO A 1 175 ? -8.227 6.781 18.141 1 94.44 175 PRO A C 1
ATOM 1384 O O . PRO A 1 175 ? -8.828 7.82 17.859 1 94.44 175 PRO A O 1
ATOM 1387 N N . HIS A 1 176 ? -7.293 6.301 17.438 1 94.5 176 HIS A N 1
ATOM 1388 C CA . HIS A 1 176 ? -6.852 6.984 16.234 1 94.5 176 HIS A CA 1
ATOM 1389 C C . HIS A 1 176 ? -7.953 7 15.172 1 94.5 176 HIS A C 1
ATOM 1391 O O . HIS A 1 176 ? -8.117 7.984 14.445 1 94.5 176 HIS A O 1
ATOM 1397 N N . ASN A 1 177 ? -8.641 5.949 15.086 1 97.25 177 ASN A N 1
ATOM 1398 C CA . ASN A 1 177 ? -9.719 5.871 14.102 1 97.25 177 ASN A CA 1
ATOM 1399 C C . ASN A 1 177 ? -10.883 6.785 14.469 1 97.25 177 ASN A C 1
ATOM 1401 O O . ASN A 1 177 ? -11.5 7.395 13.594 1 97.25 177 ASN A O 1
ATOM 1405 N N . TRP A 1 178 ? -11.195 6.852 15.719 1 97.62 178 TRP A N 1
ATOM 1406 C CA . TRP A 1 178 ? -12.227 7.793 16.125 1 97.62 178 TRP A CA 1
ATOM 1407 C C . TRP A 1 178 ? -11.844 9.219 15.766 1 97.62 178 TRP A C 1
ATOM 1409 O O . TRP A 1 178 ? -12.672 9.992 15.273 1 97.62 178 TRP A O 1
ATOM 1419 N N . ARG A 1 179 ? -10.641 9.523 15.969 1 96.75 179 ARG A N 1
ATOM 1420 C CA . ARG A 1 179 ? -10.172 10.859 15.633 1 96.75 179 ARG A CA 1
ATOM 1421 C C . ARG A 1 179 ? -10.172 11.078 14.125 1 96.75 179 ARG A C 1
ATOM 1423 O O . ARG A 1 179 ? -10.445 12.188 13.648 1 96.75 179 ARG A O 1
ATOM 1430 N N . SER A 1 180 ? -9.82 10.062 13.391 1 97.62 180 SER A N 1
ATOM 1431 C CA . SER A 1 180 ? -9.859 10.164 11.938 1 97.62 180 SER A CA 1
ATOM 1432 C C . SER A 1 180 ? -11.289 10.359 11.438 1 97.62 180 SER A C 1
ATOM 1434 O O . SER A 1 180 ? -11.523 11.188 10.555 1 97.62 180 SER A O 1
ATOM 1436 N N . VAL A 1 181 ? -12.211 9.609 11.992 1 97.94 181 VAL A N 1
ATOM 1437 C CA . VAL A 1 181 ? -13.617 9.789 11.648 1 97.94 181 VAL A CA 1
ATOM 1438 C C . VAL A 1 181 ? -14.055 11.219 11.984 1 97.94 181 VAL A C 1
ATOM 1440 O O . VAL A 1 181 ? -14.766 11.852 11.203 1 97.94 181 VAL A O 1
ATOM 1443 N N . ALA A 1 182 ? -13.594 11.664 13.078 1 98.06 182 ALA A N 1
ATOM 1444 C CA . ALA A 1 182 ? -13.875 13.039 13.484 1 98.06 182 ALA A CA 1
ATOM 1445 C C . ALA A 1 182 ? -13.406 14.031 12.422 1 98.06 182 ALA A C 1
ATOM 1447 O O . ALA A 1 182 ? -14.148 14.945 12.055 1 98.06 182 ALA A O 1
ATOM 1448 N N . GLY A 1 183 ? -12.188 13.82 11.977 1 97.12 183 GLY A N 1
ATOM 1449 C CA . GLY A 1 183 ? -11.656 14.695 10.945 1 97.12 183 GLY A CA 1
ATOM 1450 C C . GLY A 1 183 ? -12.492 14.703 9.688 1 97.12 183 GLY A C 1
ATOM 1451 O O . GLY A 1 183 ? -12.75 15.766 9.109 1 97.12 183 GLY A O 1
ATOM 1452 N N . VAL A 1 184 ? -12.953 13.57 9.273 1 97.75 184 VAL A N 1
ATOM 1453 C CA . VAL A 1 184 ? -13.773 13.453 8.07 1 97.75 184 VAL A CA 1
ATOM 1454 C C . VAL A 1 184 ? -15.086 14.211 8.25 1 97.75 184 VAL A C 1
ATOM 1456 O O . VAL A 1 184 ? -15.492 14.984 7.383 1 97.75 184 VAL A O 1
ATOM 1459 N N . LEU A 1 185 ? -15.719 14 9.391 1 97.25 185 LEU A N 1
ATOM 1460 C CA . LEU A 1 185 ? -16.984 14.656 9.672 1 97.25 185 LEU A CA 1
ATOM 1461 C C . LEU A 1 185 ? -16.812 16.172 9.781 1 97.25 185 LEU A C 1
ATOM 1463 O O . LEU A 1 185 ? -17.641 16.938 9.297 1 97.25 185 LEU A O 1
ATOM 1467 N N . PHE A 1 186 ? -15.711 16.484 10.383 1 94.62 186 PHE A N 1
ATOM 1468 C CA . PHE A 1 186 ? -15.414 17.891 10.562 1 94.62 186 PHE A CA 1
ATOM 1469 C C . PHE A 1 186 ? -15.219 18.578 9.219 1 94.62 186 PHE A C 1
ATOM 1471 O O . PHE A 1 186 ? -15.805 19.641 8.961 1 94.62 186 PHE A O 1
ATOM 1478 N N . VAL A 1 187 ? -14.477 18.062 8.32 1 93.94 187 VAL A N 1
ATOM 1479 C CA . VAL A 1 187 ? -14.219 18.625 7 1 93.94 187 VAL A CA 1
ATOM 1480 C C . VAL A 1 187 ? -15.516 18.656 6.195 1 93.94 187 VAL A C 1
ATOM 1482 O O . VAL A 1 187 ? -15.82 19.641 5.535 1 93.94 187 VAL A O 1
ATOM 1485 N N . PHE A 1 188 ? -16.312 17.625 6.301 1 95.56 188 PHE A N 1
ATOM 1486 C CA . PHE A 1 188 ? -17.594 17.578 5.617 1 95.56 188 PHE A CA 1
ATOM 1487 C C . PHE A 1 188 ? -18.5 18.703 6.098 1 95.56 188 PHE A C 1
ATOM 1489 O O . PHE A 1 188 ? -19.109 19.406 5.285 1 95.56 188 PHE A O 1
ATOM 1496 N N . GLY A 1 189 ? -18.562 18.891 7.41 1 93.94 189 GLY A N 1
ATOM 1497 C CA . GLY A 1 189 ? -19.391 19.938 7.996 1 93.94 189 GLY A CA 1
ATOM 1498 C C . GLY A 1 189 ? -18.984 21.328 7.547 1 93.94 189 GLY A C 1
ATOM 1499 O O . GLY A 1 189 ? -19.844 22.141 7.16 1 93.94 189 GLY A O 1
ATOM 1500 N N . ILE A 1 190 ? -17.766 21.531 7.535 1 92.44 190 ILE A N 1
ATOM 1501 C CA . ILE A 1 190 ? -17.266 22.844 7.184 1 92.44 190 ILE A CA 1
ATOM 1502 C C . ILE A 1 190 ? -17.5 23.109 5.699 1 92.44 190 ILE A C 1
ATOM 1504 O O . ILE A 1 190 ? -17.906 24.219 5.316 1 92.44 190 ILE A O 1
ATOM 1508 N N . CYS A 1 191 ? -17.297 22.141 4.84 1 91.69 191 CYS A N 1
ATOM 1509 C CA . CYS A 1 191 ? -17.438 22.297 3.395 1 91.69 191 CYS A CA 1
ATOM 1510 C C . CYS A 1 191 ? -18.859 22.656 3.006 1 91.69 191 CYS A C 1
ATOM 1512 O O . CYS A 1 191 ? -19.078 23.281 1.97 1 91.69 191 CYS A O 1
ATOM 1514 N N . ASN A 1 192 ? -19.859 22.406 3.908 1 90.5 192 ASN A N 1
ATOM 1515 C CA . ASN A 1 192 ? -21.25 22.562 3.512 1 90.5 192 ASN A CA 1
ATOM 1516 C C . ASN A 1 192 ? -21.953 23.641 4.328 1 90.5 192 ASN A C 1
ATOM 1518 O O . ASN A 1 192 ? -23.172 23.75 4.305 1 90.5 192 ASN A O 1
ATOM 1522 N N . GLU A 1 193 ? -21.156 24.375 5.066 1 90.69 193 GLU A N 1
ATOM 1523 C CA . GLU A 1 193 ? -21.719 25.469 5.863 1 90.69 193 GLU A CA 1
ATOM 1524 C C . GLU A 1 193 ? -20.922 26.75 5.684 1 90.69 193 GLU A C 1
ATOM 1526 O O . GLU A 1 193 ? -19.781 26.859 6.152 1 90.69 193 GLU A O 1
ATOM 1531 N N . THR A 1 194 ? -21.531 27.734 5.078 1 88.69 194 THR A N 1
ATOM 1532 C CA . THR A 1 194 ? -20.875 28.984 4.727 1 88.69 194 THR A CA 1
ATOM 1533 C C . THR A 1 194 ? -20.359 29.688 5.977 1 88.69 194 THR A C 1
ATOM 1535 O O . THR A 1 194 ? -19.281 30.281 5.965 1 88.69 194 THR A O 1
ATOM 1538 N N . LYS A 1 195 ? -21.109 29.641 7.066 1 91.25 195 LYS A N 1
ATOM 1539 C CA . LYS A 1 195 ? -20.719 30.312 8.297 1 91.25 195 LYS A CA 1
ATOM 1540 C C . LYS A 1 195 ? -19.438 29.703 8.859 1 91.25 195 LYS A C 1
ATOM 1542 O O . LYS A 1 195 ? -18.578 30.438 9.383 1 91.25 195 LYS A O 1
ATOM 1547 N N . LEU A 1 196 ? -19.344 28.469 8.703 1 91.12 196 LEU A N 1
ATOM 1548 C CA . LEU A 1 196 ? -18.172 27.781 9.242 1 91.12 196 LEU A CA 1
ATOM 1549 C C . LEU A 1 196 ? -16.953 28.031 8.367 1 91.12 196 LEU A C 1
ATOM 1551 O O . LEU A 1 196 ? -15.812 27.875 8.82 1 91.12 196 LEU A O 1
ATOM 1555 N N . GLN A 1 197 ? -17.094 28.391 7.168 1 92.81 197 GLN A N 1
ATOM 1556 C CA . GLN A 1 197 ? -16 28.609 6.223 1 92.81 197 GLN A CA 1
ATOM 1557 C C . GLN A 1 197 ? -15.352 29.969 6.434 1 92.81 197 GLN A C 1
ATOM 1559 O O . GLN A 1 197 ? -14.25 30.219 5.934 1 92.81 197 GLN A O 1
ATOM 1564 N N . ARG A 1 198 ? -15.938 30.828 7.129 1 93.81 198 ARG A N 1
ATOM 1565 C CA . ARG A 1 198 ? -15.453 32.188 7.293 1 93.81 198 ARG A CA 1
ATOM 1566 C C . ARG A 1 198 ? -14.078 32.219 7.953 1 93.81 198 ARG A C 1
ATOM 1568 O O . ARG A 1 198 ? -13.18 32.938 7.508 1 93.81 198 ARG A O 1
ATOM 1575 N N . LEU A 1 199 ? -13.93 31.391 8.914 1 90.62 199 LEU A N 1
ATOM 1576 C CA . LEU A 1 199 ? -12.664 31.391 9.641 1 90.62 199 LEU A CA 1
ATOM 1577 C C . LEU A 1 199 ? -11.539 30.844 8.773 1 90.62 199 LEU A C 1
ATOM 1579 O O . LEU A 1 199 ? -10.531 31.516 8.555 1 90.62 199 LEU A O 1
ATOM 1583 N N . PRO A 1 200 ? -11.695 29.625 8.266 1 92 200 PRO A N 1
ATOM 1584 C CA . PRO A 1 200 ? -10.609 29.078 7.441 1 92 200 PRO A CA 1
ATOM 1585 C C . PRO A 1 200 ? -10.328 29.938 6.211 1 92 200 PRO A C 1
ATOM 1587 O O . PRO A 1 200 ? -9.203 29.953 5.711 1 92 200 PRO A O 1
ATOM 1590 N N . ASN A 1 201 ? -11.289 30.75 5.836 1 94.06 201 ASN A N 1
ATOM 1591 C CA . ASN A 1 201 ? -11.117 31.562 4.637 1 94.06 201 ASN A CA 1
ATOM 1592 C C . ASN A 1 201 ? -10.625 32.969 4.973 1 94.06 201 ASN A C 1
ATOM 1594 O O . ASN A 1 201 ? -10.359 33.781 4.074 1 94.06 201 ASN A O 1
ATOM 1598 N N . SER A 1 202 ? -10.453 33.188 6.156 1 96.62 202 SER A N 1
ATOM 1599 C CA . SER A 1 202 ? -9.93 34.5 6.551 1 96.62 202 SER A CA 1
ATOM 1600 C C . SER A 1 202 ? -8.453 34.625 6.195 1 96.62 202 SER A C 1
ATOM 1602 O O . SER A 1 202 ? -7.816 33.656 5.781 1 96.62 202 SER A O 1
ATOM 1604 N N . ARG A 1 203 ? -7.809 35.781 6.379 1 97 203 ARG A N 1
ATOM 1605 C CA . ARG A 1 203 ? -6.488 36.125 5.859 1 97 203 ARG A CA 1
ATOM 1606 C C . ARG A 1 203 ? -5.395 35.344 6.586 1 97 203 ARG A C 1
ATOM 1608 O O . ARG A 1 203 ? -4.496 34.781 5.949 1 97 203 ARG A O 1
ATOM 1615 N N . ALA A 1 204 ? -5.441 35.25 7.875 1 95.44 204 ALA A N 1
ATOM 1616 C CA . ALA A 1 204 ? -4.375 34.625 8.648 1 95.44 204 ALA A CA 1
ATOM 1617 C C . ALA A 1 204 ? -4.266 33.125 8.344 1 95.44 204 ALA A C 1
ATOM 1619 O O . ALA A 1 204 ? -3.199 32.656 7.957 1 95.44 204 ALA A O 1
ATOM 1620 N N . PRO A 1 205 ? -5.383 32.406 8.445 1 95.31 205 PRO A N 1
ATOM 1621 C CA . PRO A 1 205 ? -5.305 30.984 8.109 1 95.31 205 PRO A CA 1
ATOM 1622 C C . PRO A 1 205 ? -4.895 30.734 6.656 1 95.31 205 PRO A C 1
ATOM 1624 O O . PRO A 1 205 ? -4.133 29.812 6.371 1 95.31 205 PRO A O 1
ATOM 1627 N N . GLN A 1 206 ? -5.348 31.484 5.793 1 96.19 206 GLN A N 1
ATOM 1628 C CA . GLN A 1 206 ? -4.992 31.344 4.387 1 96.19 206 GLN A CA 1
ATOM 1629 C C . GLN A 1 206 ? -3.504 31.594 4.164 1 96.19 206 GLN A C 1
ATOM 1631 O O . GLN A 1 206 ? -2.865 30.906 3.361 1 96.19 206 GLN A O 1
ATOM 1636 N N . TYR A 1 207 ? -3.01 32.625 4.895 1 96.06 207 TYR A N 1
ATOM 1637 C CA . TYR A 1 207 ? -1.579 32.875 4.812 1 96.06 207 TYR A CA 1
ATOM 1638 C C . TYR A 1 207 ? -0.77 31.703 5.344 1 96.06 207 TYR A C 1
ATOM 1640 O O . TYR A 1 207 ? 0.205 31.281 4.715 1 96.06 207 TYR A O 1
ATOM 1648 N N . LEU A 1 208 ? -1.164 31.156 6.422 1 95.06 208 LEU A N 1
ATOM 1649 C CA . LEU A 1 208 ? -0.459 30.031 7.027 1 95.06 208 LEU A CA 1
ATOM 1650 C C . LEU A 1 208 ? -0.533 28.797 6.133 1 95.06 208 LEU A C 1
ATOM 1652 O O . LEU A 1 208 ? 0.413 28 6.074 1 95.06 208 LEU A O 1
ATOM 1656 N N . ALA A 1 209 ? -1.644 28.656 5.492 1 94.81 209 ALA A N 1
ATOM 1657 C CA . ALA A 1 209 ? -1.819 27.531 4.59 1 94.81 209 ALA A CA 1
ATOM 1658 C C . ALA A 1 209 ? -0.817 27.578 3.439 1 94.81 209 ALA A C 1
ATOM 1660 O O . ALA A 1 209 ? -0.341 26.547 2.975 1 94.81 209 ALA A O 1
ATOM 1661 N N . LYS A 1 210 ? -0.462 28.734 3.066 1 95.31 210 LYS A N 1
ATOM 1662 C CA . LYS A 1 210 ? 0.451 28.922 1.942 1 95.31 210 LYS A CA 1
ATOM 1663 C C . LYS A 1 210 ? 1.866 28.469 2.305 1 95.31 210 LYS A C 1
ATOM 1665 O O . LYS A 1 210 ? 2.631 28.047 1.437 1 95.31 210 LYS A O 1
ATOM 1670 N N . ILE A 1 211 ? 2.18 28.531 3.566 1 96.31 211 ILE A N 1
ATOM 1671 C CA . ILE A 1 211 ? 3.547 28.188 3.941 1 96.31 211 ILE A CA 1
ATOM 1672 C C . ILE A 1 211 ? 3.537 26.984 4.883 1 96.31 211 ILE A C 1
ATOM 1674 O O . ILE A 1 211 ? 4.543 26.688 5.527 1 96.31 211 ILE A O 1
ATOM 1678 N N . SER A 1 212 ? 2.422 26.328 5.047 1 96.06 212 SER A N 1
ATOM 1679 C CA . SER A 1 212 ? 2.266 25.234 6.004 1 96.06 212 SER A CA 1
ATOM 1680 C C . SER A 1 212 ? 3.213 24.094 5.688 1 96.06 212 SER A C 1
ATOM 1682 O O . SER A 1 212 ? 3.764 23.469 6.598 1 96.06 212 SER A O 1
ATOM 1684 N N . TRP A 1 213 ? 3.428 23.781 4.453 1 95.25 213 TRP A N 1
ATOM 1685 C CA . TRP A 1 213 ? 4.32 22.703 4.047 1 95.25 213 TRP A CA 1
ATOM 1686 C C . TRP A 1 213 ? 5.754 23 4.473 1 95.25 213 TRP A C 1
ATOM 1688 O O . TRP A 1 213 ? 6.43 22.125 5.035 1 95.25 213 TRP A O 1
ATOM 1698 N N . GLU A 1 214 ? 6.141 24.172 4.277 1 97.62 214 GLU A N 1
ATOM 1699 C CA . GLU A 1 214 ? 7.5 24.562 4.637 1 97.62 214 GLU A CA 1
ATOM 1700 C C . GLU A 1 214 ? 7.688 24.578 6.152 1 97.62 214 GLU A C 1
ATOM 1702 O O . GLU A 1 214 ? 8.742 24.203 6.656 1 97.62 214 GLU A O 1
ATOM 1707 N N . ILE A 1 215 ? 6.684 25.031 6.832 1 97.62 215 ILE A N 1
ATOM 1708 C CA . ILE A 1 215 ? 6.73 24.984 8.289 1 97.62 215 ILE A CA 1
ATOM 1709 C C . ILE A 1 215 ? 6.879 23.531 8.75 1 97.62 215 ILE A C 1
ATOM 1711 O O . ILE A 1 215 ? 7.734 23.234 9.578 1 97.62 215 ILE A O 1
ATOM 1715 N N . TYR A 1 216 ? 6.121 22.781 8.172 1 96.5 216 TYR A N 1
ATOM 1716 C CA . TYR A 1 216 ? 6.152 21.359 8.492 1 96.5 216 TYR A CA 1
ATOM 1717 C C . TYR A 1 216 ? 7.543 20.781 8.258 1 96.5 216 TYR A C 1
ATOM 1719 O O . TYR A 1 216 ? 8.047 20.016 9.086 1 96.5 216 TYR A O 1
ATOM 1727 N N . LEU A 1 217 ? 8.188 21.094 7.262 1 96.56 217 LEU A N 1
ATOM 1728 C CA . LEU A 1 217 ? 9.469 20.516 6.863 1 96.56 217 LEU A CA 1
ATOM 1729 C C . LEU A 1 217 ? 10.586 20.969 7.785 1 96.56 217 LEU A C 1
ATOM 1731 O O . LEU A 1 217 ? 11.492 20.203 8.117 1 96.56 217 LEU A O 1
ATOM 1735 N N . VAL A 1 218 ? 10.516 22.188 8.289 1 97 218 VAL A N 1
ATOM 1736 C CA . VAL A 1 218 ? 11.734 22.734 8.883 1 97 218 VAL A CA 1
ATOM 1737 C C . VAL A 1 218 ? 11.609 22.75 10.406 1 97 218 VAL A C 1
ATOM 1739 O O . VAL A 1 218 ? 12.609 22.828 11.117 1 97 218 VAL A O 1
ATOM 1742 N N . HIS A 1 219 ? 10.461 22.625 10.953 1 96.62 219 HIS A N 1
ATOM 1743 C CA . HIS A 1 219 ? 10.25 23.016 12.336 1 96.62 219 HIS A CA 1
ATOM 1744 C C . HIS A 1 219 ? 11.039 22.125 13.289 1 96.62 219 HIS A C 1
ATOM 1746 O O . HIS A 1 219 ? 11.617 22.609 14.266 1 96.62 219 HIS A O 1
ATOM 1752 N N . ILE A 1 220 ? 11.164 20.875 13.031 1 95.44 220 ILE A N 1
ATOM 1753 C CA . ILE A 1 220 ? 11.828 19.984 13.984 1 95.44 220 ILE A CA 1
ATOM 1754 C C . ILE A 1 220 ? 13.336 20.219 13.938 1 95.44 220 ILE A C 1
ATOM 1756 O O . ILE A 1 220 ? 14 20.203 14.977 1 95.44 220 ILE A O 1
ATOM 1760 N N . THR A 1 221 ? 13.852 20.359 12.797 1 95.88 221 THR A N 1
ATOM 1761 C CA . THR A 1 221 ? 15.273 20.656 12.688 1 95.88 221 THR A CA 1
ATOM 1762 C C . THR A 1 221 ? 15.633 21.906 13.469 1 95.88 221 THR A C 1
ATOM 1764 O O . THR A 1 221 ? 16.609 21.922 14.219 1 95.88 221 THR A O 1
ATOM 1767 N N . LEU A 1 222 ? 14.836 22.938 13.352 1 97.06 222 LEU A N 1
ATOM 1768 C CA . LEU A 1 222 ? 15.078 24.188 14.055 1 97.06 222 LEU A CA 1
ATOM 1769 C C . LEU A 1 222 ? 14.883 24.016 15.562 1 97.06 222 LEU A C 1
ATOM 1771 O O . LEU A 1 222 ? 15.594 24.625 16.359 1 97.06 222 LEU A O 1
ATOM 1775 N N . TYR A 1 223 ? 13.922 23.219 15.891 1 95.69 223 TYR A N 1
ATOM 1776 C CA . TYR A 1 223 ? 13.688 22.922 17.297 1 95.69 223 TYR A CA 1
ATOM 1777 C C . TYR A 1 223 ? 14.906 22.25 17.922 1 95.69 223 TYR A C 1
ATOM 1779 O O . TYR A 1 223 ? 15.344 22.625 19.016 1 95.69 223 TYR A O 1
ATOM 1787 N N . TYR A 1 224 ? 15.461 21.312 17.219 1 94.25 224 TYR A N 1
ATOM 1788 C CA . TYR A 1 224 ? 16.625 20.578 17.719 1 94.25 224 TYR A CA 1
ATOM 1789 C C . TYR A 1 224 ? 17.844 21.5 17.828 1 94.25 224 TYR A C 1
ATOM 1791 O O . TYR A 1 224 ? 18.703 21.297 18.672 1 94.25 224 TYR A O 1
ATOM 1799 N N . MET A 1 225 ? 17.875 22.469 17.047 1 95.06 225 MET A N 1
ATOM 1800 C CA . MET A 1 225 ? 19.031 23.375 17.031 1 95.06 225 MET A CA 1
ATOM 1801 C C . MET A 1 225 ? 18.922 24.406 18.156 1 95.06 225 MET A C 1
ATOM 1803 O O . MET A 1 225 ? 19.891 24.672 18.844 1 95.06 225 MET A O 1
ATOM 1807 N N . TRP A 1 226 ? 17.656 24.938 18.391 1 95.62 226 TRP A N 1
ATOM 1808 C CA . TRP A 1 226 ? 17.656 26.234 19.078 1 95.62 226 TRP A CA 1
ATOM 1809 C C . TRP A 1 226 ? 16.703 26.203 20.266 1 95.62 226 TRP A C 1
ATOM 1811 O O . TRP A 1 226 ? 16.75 27.094 21.125 1 95.62 226 TRP A O 1
ATOM 1821 N N . MET A 1 227 ? 15.859 25.234 20.359 1 94.12 227 MET A N 1
ATOM 1822 C CA . MET A 1 227 ? 14.859 25.266 21.422 1 94.12 227 MET A CA 1
ATOM 1823 C C . MET A 1 227 ? 15.531 25.297 22.797 1 94.12 227 MET A C 1
ATOM 1825 O O . MET A 1 227 ? 15.203 26.141 23.625 1 94.12 227 MET A O 1
ATOM 1829 N N . LYS A 1 228 ? 16.5 24.5 23.094 1 92.44 228 LYS A N 1
ATOM 1830 C CA . LYS A 1 228 ? 17.141 24.422 24.406 1 92.44 228 LYS A CA 1
ATOM 1831 C C . LYS A 1 228 ? 17.938 25.688 24.703 1 92.44 228 LYS A C 1
ATOM 1833 O O . LYS A 1 228 ? 17.766 26.297 25.75 1 92.44 228 LYS A O 1
ATOM 1838 N N . PRO A 1 229 ? 18.812 26.047 23.781 1 94.12 229 PRO A N 1
ATOM 1839 C CA . PRO A 1 229 ? 19.562 27.281 24.047 1 94.12 229 PRO A CA 1
ATOM 1840 C C . PRO A 1 229 ? 18.641 28.484 24.281 1 94.12 229 PRO A C 1
ATOM 1842 O O . PRO A 1 229 ? 18.906 29.297 25.172 1 94.12 229 PRO A O 1
ATOM 1845 N N . ILE A 1 230 ? 17.609 28.609 23.547 1 94.62 230 ILE A N 1
ATOM 1846 C CA . ILE A 1 230 ? 16.703 29.75 23.672 1 94.62 230 ILE A CA 1
ATOM 1847 C C . ILE A 1 230 ? 15.938 29.672 24.984 1 94.62 230 ILE A C 1
ATOM 1849 O O . ILE A 1 230 ? 15.836 30.656 25.719 1 94.62 230 ILE A O 1
ATOM 1853 N N . ARG A 1 231 ? 15.367 28.562 25.25 1 91.62 231 ARG A N 1
ATOM 1854 C CA . ARG A 1 231 ? 14.633 28.375 26.5 1 91.62 231 ARG A CA 1
ATOM 1855 C C . ARG A 1 231 ? 15.531 28.625 27.703 1 91.62 231 ARG A C 1
ATOM 1857 O O . ARG A 1 231 ? 15.125 29.281 28.672 1 91.62 231 ARG A O 1
ATOM 1864 N N . GLY A 1 232 ? 16.75 28.078 27.672 1 90.5 232 GLY A N 1
ATOM 1865 C CA . GLY A 1 232 ? 17.703 28.312 28.734 1 90.5 232 GLY A CA 1
ATOM 1866 C C . GLY A 1 232 ? 18 29.781 28.969 1 90.5 232 GLY A C 1
ATOM 1867 O O . GLY A 1 232 ? 18.047 30.25 30.109 1 90.5 232 GLY A O 1
ATOM 1868 N N . PHE A 1 233 ? 18.234 30.438 27.906 1 91.75 233 PHE A N 1
ATOM 1869 C CA . PHE A 1 233 ? 18.547 31.859 27.984 1 91.75 233 PHE A CA 1
ATOM 1870 C C . PHE A 1 233 ? 17.375 32.625 28.578 1 91.75 233 PHE A C 1
ATOM 1872 O O . PHE A 1 233 ? 17.547 33.438 29.484 1 91.75 233 PHE A O 1
ATOM 1879 N N . ILE A 1 234 ? 16.141 32.375 28.094 1 91 234 ILE A N 1
ATOM 1880 C CA . ILE A 1 234 ? 14.953 33.094 28.547 1 91 234 ILE A CA 1
ATOM 1881 C C . ILE A 1 234 ? 14.672 32.75 30.016 1 91 234 ILE A C 1
ATOM 1883 O O . ILE A 1 234 ? 14.328 33.656 30.797 1 91 234 ILE A O 1
ATOM 1887 N N . MET A 1 235 ? 14.891 31.547 30.344 1 88.5 235 MET A N 1
ATOM 1888 C CA . MET A 1 235 ? 14.672 31.141 31.734 1 88.5 235 MET A CA 1
ATOM 1889 C C . MET A 1 235 ? 15.688 31.781 32.656 1 88.5 235 MET A C 1
ATOM 1891 O O . MET A 1 235 ? 15.375 32.094 33.812 1 88.5 235 MET A O 1
ATOM 1895 N N . SER A 1 236 ? 16.875 31.953 32.219 1 87.12 236 SER A N 1
ATOM 1896 C CA . SER A 1 236 ? 17.891 32.594 33.031 1 87.12 236 SER A CA 1
ATOM 1897 C C . SER A 1 236 ? 17.562 34.062 33.25 1 87.12 236 SER A C 1
ATOM 1899 O O . SER A 1 236 ? 17.891 34.625 34.312 1 87.12 236 SER A O 1
ATOM 1901 N N . LEU A 1 237 ? 16.891 34.688 32.344 1 85.38 237 LEU A N 1
ATOM 1902 C CA . LEU A 1 237 ? 16.484 36.094 32.469 1 85.38 237 LEU A CA 1
ATOM 1903 C C . LEU A 1 237 ? 15.312 36.219 33.438 1 85.38 237 LEU A C 1
ATOM 1905 O O . LEU A 1 237 ? 15.203 37.219 34.125 1 85.38 237 LEU A O 1
ATOM 1909 N N . LEU A 1 238 ? 14.531 35.125 33.438 1 81.06 238 LEU A N 1
ATOM 1910 C CA . LEU A 1 238 ? 13.312 35.219 34.25 1 81.06 238 LEU A CA 1
ATOM 1911 C C . LEU A 1 238 ? 13.516 34.562 35.625 1 81.06 238 LEU A C 1
ATOM 1913 O O . LEU A 1 238 ? 12.586 34.531 36.438 1 81.06 238 LEU A O 1
ATOM 1917 N N . GLU A 1 239 ? 14.492 33.719 35.812 1 68.94 239 GLU A N 1
ATOM 1918 C CA . GLU A 1 239 ? 14.734 33.062 37.094 1 68.94 239 GLU A CA 1
ATOM 1919 C C . GLU A 1 239 ? 14.469 34.031 38.25 1 68.94 239 GLU A C 1
ATOM 1921 O O . GLU A 1 239 ? 13.961 33.625 39.312 1 68.94 239 GLU A O 1
ATOM 1926 N N . ARG A 1 240 ? 14.695 35.312 38.219 1 63.34 240 ARG A N 1
ATOM 1927 C CA . ARG A 1 240 ? 14.477 36.188 39.375 1 63.34 240 ARG A CA 1
ATOM 1928 C C . ARG A 1 240 ? 13.023 36.656 39.438 1 63.34 240 ARG A C 1
ATOM 1930 O O . ARG A 1 240 ? 12.641 37.375 40.375 1 63.34 240 ARG A O 1
ATOM 1937 N N . ALA A 1 241 ? 12.336 36.188 38.344 1 60.66 241 ALA A N 1
ATOM 1938 C CA . ALA A 1 241 ? 10.961 36.656 38.375 1 60.66 241 ALA A CA 1
ATOM 1939 C C . ALA A 1 241 ? 10.086 35.812 39.281 1 60.66 241 ALA A C 1
ATOM 1941 O O . ALA A 1 241 ? 10.211 34.594 39.312 1 60.66 241 ALA A O 1
ATOM 1942 N N . PRO A 1 242 ? 9.688 36.375 40.406 1 58.59 242 PRO A N 1
ATOM 1943 C CA . PRO A 1 242 ? 8.992 35.656 41.469 1 58.59 242 PRO A CA 1
ATOM 1944 C C . PRO A 1 242 ? 7.996 34.625 40.938 1 58.59 242 PRO A C 1
ATOM 1946 O O . PRO A 1 242 ? 8.008 33.469 41.375 1 58.59 242 PRO A O 1
ATOM 1949 N N . VAL A 1 243 ? 6.691 34.938 40.469 1 57.81 243 VAL A N 1
ATOM 1950 C CA . VAL A 1 243 ? 5.504 34.125 40.188 1 57.81 243 VAL A CA 1
ATOM 1951 C C . VAL A 1 243 ? 5.32 34.031 38.656 1 57.81 243 VAL A C 1
ATOM 1953 O O . VAL A 1 243 ? 5.297 35.062 37.969 1 57.81 243 VAL A O 1
ATOM 1956 N N . GLY A 1 244 ? 5.316 32.781 38.062 1 65.94 244 GLY A N 1
ATOM 1957 C CA . GLY A 1 244 ? 4.875 32.562 36.719 1 65.94 244 GLY A CA 1
ATOM 1958 C C . GLY A 1 244 ? 6.02 32.531 35.719 1 65.94 244 GLY A C 1
ATOM 1959 O O . GLY A 1 244 ? 5.797 32.531 34.5 1 65.94 244 GLY A O 1
ATOM 1960 N N . GLY A 1 245 ? 7.195 32.625 36.188 1 70.5 245 GLY A N 1
ATOM 1961 C CA . GLY A 1 245 ? 8.375 32.656 35.344 1 70.5 245 GLY A CA 1
ATOM 1962 C C . GLY A 1 245 ? 8.508 31.453 34.469 1 70.5 245 GLY A C 1
ATOM 1963 O O . GLY A 1 245 ? 8.883 31.562 33.281 1 70.5 245 GLY A O 1
ATOM 1964 N N . PHE A 1 246 ? 8.102 30.344 35.031 1 81.19 246 PHE A N 1
ATOM 1965 C CA . PHE A 1 246 ? 8.203 29.094 34.312 1 81.19 246 PHE A CA 1
ATOM 1966 C C . PHE A 1 246 ? 7.32 29.109 33.062 1 81.19 246 PHE A C 1
ATOM 1968 O O . PHE A 1 246 ? 7.797 28.875 31.953 1 81.19 246 PHE A O 1
ATOM 1975 N N . TRP A 1 247 ? 6.094 29.5 33.312 1 83.88 247 TRP A N 1
ATOM 1976 C CA . TRP A 1 247 ? 5.148 29.484 32.188 1 83.88 247 TRP A CA 1
ATOM 1977 C C . TRP A 1 247 ? 5.453 30.609 31.203 1 83.88 247 TRP A C 1
ATOM 1979 O O . TRP A 1 247 ? 5.371 30.422 29.984 1 83.88 247 TRP A O 1
ATOM 1989 N N . THR A 1 248 ? 5.797 31.781 31.812 1 85.88 248 THR A N 1
ATOM 1990 C CA . THR A 1 248 ? 6.145 32.906 30.938 1 85.88 248 THR A CA 1
ATOM 1991 C C . THR A 1 248 ? 7.383 32.562 30.109 1 85.88 248 THR A C 1
ATOM 1993 O O . THR A 1 248 ? 7.449 32.906 28.922 1 85.88 248 THR A O 1
ATOM 1996 N N . GLY A 1 249 ? 8.32 31.938 30.719 1 86.31 249 GLY A N 1
ATOM 1997 C CA . GLY A 1 249 ? 9.516 31.531 29.984 1 86.31 249 GLY A CA 1
ATOM 1998 C C . GLY A 1 249 ? 9.227 30.594 28.844 1 86.31 249 GLY A C 1
ATOM 1999 O O . GLY A 1 249 ? 9.781 30.75 27.75 1 86.31 249 GLY A O 1
ATOM 2000 N N . HIS A 1 250 ? 8.367 29.656 29.094 1 89.94 250 HIS A N 1
ATOM 2001 C CA . HIS A 1 250 ? 8 28.703 28.047 1 89.94 250 HIS A CA 1
ATOM 2002 C C . HIS A 1 250 ? 7.234 29.391 26.922 1 89.94 250 HIS A C 1
ATOM 2004 O O . HIS A 1 250 ? 7.465 29.109 25.734 1 89.94 250 HIS A O 1
ATOM 2010 N N . ILE A 1 251 ? 6.348 30.25 27.266 1 92 251 ILE A N 1
ATOM 2011 C CA . ILE A 1 251 ? 5.535 30.938 26.266 1 92 251 ILE A CA 1
ATOM 2012 C C . ILE A 1 251 ? 6.422 31.844 25.422 1 92 251 ILE A C 1
ATOM 2014 O O . ILE A 1 251 ? 6.32 31.844 24.188 1 92 251 ILE A O 1
ATOM 2018 N N . VAL A 1 252 ? 7.285 32.594 26.078 1 92.56 252 VAL A N 1
ATOM 2019 C CA . VAL A 1 252 ? 8.172 33.5 25.359 1 92.56 252 VAL A CA 1
ATOM 2020 C C . VAL A 1 252 ? 9.109 32.688 24.469 1 92.56 252 VAL A C 1
ATOM 2022 O O . VAL A 1 252 ? 9.344 33.062 23.312 1 92.56 252 VAL A O 1
ATOM 2025 N N . SER A 1 253 ? 9.656 31.625 24.984 1 94.25 253 SER A N 1
ATOM 2026 C CA . SER A 1 253 ? 10.523 30.766 24.172 1 94.25 253 SER A CA 1
ATOM 2027 C C . SER A 1 253 ? 9.773 30.188 22.984 1 94.25 253 SER A C 1
ATOM 2029 O O . SER A 1 253 ? 10.312 30.141 21.875 1 94.25 253 SER A O 1
ATOM 2031 N N . GLY A 1 254 ? 8.57 29.781 23.172 1 95.25 254 GLY A N 1
ATOM 2032 C CA . GLY A 1 254 ? 7.746 29.25 22.094 1 95.25 254 GLY A CA 1
ATOM 2033 C C . GLY A 1 254 ? 7.457 30.281 21.016 1 95.25 254 GLY A C 1
ATOM 2034 O O . GLY A 1 254 ? 7.508 29.953 19.828 1 95.25 254 GLY A O 1
ATOM 2035 N N . MET A 1 255 ? 7.164 31.484 21.438 1 96 255 MET A N 1
ATOM 2036 C CA . MET A 1 255 ? 6.879 32.562 20.484 1 96 255 MET A CA 1
ATOM 2037 C C . MET A 1 255 ? 8.117 32.875 19.656 1 96 255 MET A C 1
ATOM 2039 O O . MET A 1 255 ? 8.023 33.156 18.453 1 96 255 MET A O 1
ATOM 2043 N N . LEU A 1 256 ? 9.211 32.906 20.328 1 96.38 256 LEU A N 1
ATOM 2044 C CA . LEU A 1 256 ? 10.461 33.188 19.609 1 96.38 256 LEU A CA 1
ATOM 2045 C C . LEU A 1 256 ? 10.758 32.062 18.609 1 96.38 256 LEU A C 1
ATOM 2047 O O . LEU A 1 256 ? 11.148 32.344 17.469 1 96.38 256 LEU A O 1
ATOM 2051 N N . MET A 1 257 ? 10.562 30.875 19.016 1 96.88 257 MET A N 1
ATOM 2052 C CA . MET A 1 257 ? 10.789 29.75 18.109 1 96.88 257 MET A CA 1
ATOM 2053 C C . MET A 1 257 ? 9.828 29.797 16.922 1 96.88 257 MET A C 1
ATOM 2055 O O . MET A 1 257 ? 10.211 29.5 15.797 1 96.88 257 MET A O 1
ATOM 2059 N N . ALA A 1 258 ? 8.562 30.109 17.172 1 97.19 258 ALA A N 1
ATOM 2060 C CA . ALA A 1 258 ? 7.582 30.234 16.109 1 97.19 258 ALA A CA 1
ATOM 2061 C C . ALA A 1 258 ? 8.023 31.281 15.078 1 97.19 258 ALA A C 1
ATOM 2063 O O . ALA A 1 258 ? 7.859 31.078 13.875 1 97.19 258 ALA A O 1
ATOM 2064 N N . ALA A 1 259 ? 8.562 32.375 15.594 1 97.56 259 ALA A N 1
ATOM 2065 C CA . ALA A 1 259 ? 9.047 33.406 14.703 1 97.56 259 ALA A CA 1
ATOM 2066 C C . ALA A 1 259 ? 10.219 32.906 13.859 1 97.56 259 ALA A C 1
ATOM 2068 O O . ALA A 1 259 ? 10.305 33.219 12.664 1 97.56 259 ALA A O 1
ATOM 2069 N N . ILE A 1 260 ? 11.07 32.188 14.453 1 97.75 260 ILE A N 1
ATOM 2070 C CA . ILE A 1 260 ? 12.227 31.641 13.75 1 97.75 260 ILE A CA 1
ATOM 2071 C C . ILE A 1 260 ? 11.766 30.656 12.688 1 97.75 260 ILE A C 1
ATOM 2073 O O . ILE A 1 260 ? 12.211 30.719 11.539 1 97.75 260 ILE A O 1
ATOM 2077 N N . VAL A 1 261 ? 10.883 29.781 13.047 1 98.06 261 VAL A N 1
ATOM 2078 C CA . VAL A 1 261 ? 10.352 28.781 12.109 1 98.06 261 VAL A CA 1
ATOM 2079 C C . VAL A 1 261 ? 9.664 29.5 10.945 1 98.06 261 VAL A C 1
ATOM 2081 O O . VAL A 1 261 ? 9.852 29.125 9.789 1 98.06 261 VAL A O 1
ATOM 2084 N N . HIS A 1 262 ? 8.883 30.5 11.297 1 97.94 262 HIS A N 1
ATOM 2085 C CA . HIS A 1 262 ? 8.195 31.266 10.266 1 97.94 262 HIS A CA 1
ATOM 2086 C C . HIS A 1 262 ? 9.18 31.891 9.281 1 97.94 262 HIS A C 1
ATOM 2088 O O . HIS A 1 262 ? 8.984 31.812 8.07 1 97.94 262 HIS A O 1
ATOM 2094 N N . TRP A 1 263 ? 10.203 32.469 9.805 1 97.94 263 TRP A N 1
ATOM 2095 C CA . TRP A 1 263 ? 11.219 33.094 8.977 1 97.94 263 TRP A CA 1
ATOM 2096 C C . TRP A 1 263 ? 11.883 32.094 8.047 1 97.94 263 TRP A C 1
ATOM 2098 O O . TRP A 1 263 ? 12.016 32.344 6.844 1 97.94 263 TRP A O 1
ATOM 2108 N N . PHE A 1 264 ? 12.234 31.016 8.539 1 97.69 264 PHE A N 1
ATOM 2109 C CA . PHE A 1 264 ? 12.898 30 7.746 1 97.69 264 PHE A CA 1
ATOM 2110 C C . PHE A 1 264 ? 11.938 29.391 6.734 1 97.69 264 PHE A C 1
ATOM 2112 O O . PHE A 1 264 ? 12.328 29.062 5.613 1 97.69 264 PHE A O 1
ATOM 2119 N N . ALA A 1 265 ? 10.711 29.188 7.145 1 97.81 265 ALA A N 1
ATOM 2120 C CA . ALA A 1 265 ? 9.703 28.625 6.25 1 97.81 265 ALA A CA 1
ATOM 2121 C C . ALA A 1 265 ? 9.5 29.516 5.023 1 97.81 265 ALA A C 1
ATOM 2123 O O . ALA A 1 265 ? 9.391 29.016 3.9 1 97.81 265 ALA A O 1
ATOM 2124 N N . LYS A 1 266 ? 9.516 30.797 5.223 1 97.06 266 LYS A N 1
ATOM 2125 C CA . LYS A 1 266 ? 9.367 31.734 4.113 1 97.06 266 LYS A CA 1
ATOM 2126 C C . LYS A 1 266 ? 10.539 31.625 3.143 1 97.06 266 LYS A C 1
ATOM 2128 O O . LYS A 1 266 ? 10.352 31.688 1.926 1 97.06 266 LYS A O 1
ATOM 2133 N N . ARG A 1 267 ? 11.633 31.453 3.648 1 97 267 ARG A N 1
ATOM 2134 C CA . ARG A 1 267 ? 12.812 31.312 2.805 1 97 267 ARG A CA 1
ATOM 2135 C C . ARG A 1 267 ? 12.82 29.984 2.078 1 97 267 ARG A C 1
ATOM 2137 O O . ARG A 1 267 ? 13.195 29.906 0.908 1 97 267 ARG A O 1
ATOM 2144 N N . LEU A 1 268 ? 12.43 29.016 2.848 1 96.88 268 LEU A N 1
ATOM 2145 C CA . LEU A 1 268 ? 12.375 27.703 2.234 1 96.88 268 LEU A CA 1
ATOM 2146 C C . LEU A 1 268 ? 11.359 27.672 1.098 1 96.88 268 LEU A C 1
ATOM 2148 O O . LEU A 1 268 ? 11.547 26.969 0.105 1 96.88 268 LEU A O 1
ATOM 2152 N N . LYS A 1 269 ? 10.336 28.359 1.241 1 96.56 269 LYS A N 1
ATOM 2153 C CA . LYS A 1 269 ? 9.328 28.438 0.187 1 96.56 269 LYS A CA 1
ATOM 2154 C C . LYS A 1 269 ? 9.938 28.938 -1.12 1 96.56 269 LYS A C 1
ATOM 2156 O O . LYS A 1 269 ? 9.609 28.438 -2.197 1 96.56 269 LYS A O 1
ATOM 2161 N N . ILE A 1 270 ? 10.836 29.891 -1.063 1 96.31 270 ILE A N 1
ATOM 2162 C CA . ILE A 1 270 ? 11.531 30.406 -2.236 1 96.31 270 ILE A CA 1
ATOM 2163 C C . ILE A 1 270 ? 12.406 29.328 -2.848 1 96.31 270 ILE A C 1
ATOM 2165 O O . ILE A 1 270 ? 12.383 29.109 -4.062 1 96.31 270 ILE A O 1
ATOM 2169 N N . VAL A 1 271 ? 13.062 28.656 -2.008 1 95.81 271 VAL A N 1
ATOM 2170 C CA . VAL A 1 271 ? 13.938 27.594 -2.467 1 95.81 271 VAL A CA 1
ATOM 2171 C C . VAL A 1 271 ? 13.109 26.484 -3.115 1 95.81 271 VAL A C 1
ATOM 2173 O O . VAL A 1 271 ? 13.453 25.984 -4.191 1 95.81 271 VAL A O 1
ATOM 2176 N N . ASN A 1 272 ? 12.07 26.125 -2.416 1 94.75 272 ASN A N 1
ATOM 2177 C CA . ASN A 1 272 ? 11.188 25.094 -2.951 1 94.75 272 ASN A CA 1
ATOM 2178 C C . ASN A 1 272 ? 10.609 25.5 -4.305 1 94.75 272 ASN A C 1
ATOM 2180 O O . ASN A 1 272 ? 10.43 24.656 -5.184 1 94.75 272 ASN A O 1
ATOM 2184 N N . GLY A 1 273 ? 10.297 26.75 -4.445 1 94.88 273 GLY A N 1
ATOM 2185 C CA . GLY A 1 273 ? 9.828 27.234 -5.734 1 94.88 273 GLY A CA 1
ATOM 2186 C C . GLY A 1 273 ? 10.836 27.031 -6.848 1 94.88 273 GLY A C 1
ATOM 2187 O O . GLY A 1 273 ? 10.484 26.578 -7.938 1 94.88 273 GLY A O 1
ATOM 2188 N N . ARG A 1 274 ? 12.039 27.266 -6.613 1 96.06 274 ARG A N 1
ATOM 2189 C CA . ARG A 1 274 ? 13.102 27.078 -7.594 1 96.06 274 ARG A CA 1
ATOM 2190 C C . ARG A 1 274 ? 13.305 25.609 -7.902 1 96.06 274 ARG A C 1
ATOM 2192 O O . ARG A 1 274 ? 13.523 25.234 -9.062 1 96.06 274 ARG A O 1
ATOM 2199 N N . LEU A 1 275 ? 13.203 24.828 -6.875 1 94.38 275 LEU A N 1
ATOM 2200 C CA . LEU A 1 275 ? 13.367 23.391 -7.059 1 94.38 275 LEU A CA 1
ATOM 2201 C C . LEU A 1 275 ? 12.219 22.812 -7.887 1 94.38 275 LEU A C 1
ATOM 2203 O O . LEU A 1 275 ? 12.43 21.906 -8.695 1 94.38 275 LEU A O 1
ATOM 2207 N N . MET A 1 276 ? 11.07 23.297 -7.633 1 94 276 MET A N 1
ATOM 2208 C CA . MET A 1 276 ? 9.914 22.828 -8.398 1 94 276 MET A CA 1
ATOM 2209 C C . MET A 1 276 ? 10.039 23.219 -9.867 1 94 276 MET A C 1
ATOM 2211 O O . MET A 1 276 ? 9.672 22.453 -10.75 1 94 276 MET A O 1
ATOM 2215 N N . THR A 1 277 ? 10.57 24.375 -10.141 1 95 277 THR A N 1
ATOM 2216 C CA . THR A 1 277 ? 10.82 24.797 -11.516 1 95 277 THR A CA 1
ATOM 2217 C C . THR A 1 277 ? 11.852 23.906 -12.188 1 95 277 THR A C 1
ATOM 2219 O O . THR A 1 277 ? 11.695 23.531 -13.352 1 95 277 THR A O 1
ATOM 2222 N N . PHE A 1 278 ? 12.812 23.609 -11.445 1 95.44 278 PHE A N 1
ATOM 2223 C CA . PHE A 1 278 ? 13.836 22.703 -11.953 1 95.44 278 PHE A CA 1
ATOM 2224 C C . PHE A 1 278 ? 13.234 21.328 -12.266 1 95.44 278 PHE A C 1
ATOM 2226 O O . PHE A 1 278 ? 13.523 20.75 -13.312 1 95.44 278 PHE A O 1
ATOM 2233 N N . ALA A 1 279 ? 12.438 20.812 -11.398 1 93.06 279 ALA A N 1
ATOM 2234 C CA . ALA A 1 279 ? 11.773 19.531 -11.594 1 93.06 279 ALA A CA 1
ATOM 2235 C C . ALA A 1 279 ? 10.883 19.547 -12.828 1 93.06 279 ALA A C 1
ATOM 2237 O O . ALA A 1 279 ? 10.852 18.578 -13.594 1 93.06 279 ALA A O 1
ATOM 2238 N N . LYS A 1 280 ? 10.211 20.578 -13.023 1 93.62 280 LYS A N 1
ATOM 2239 C CA . LYS A 1 280 ? 9.336 20.719 -14.18 1 93.62 280 LYS A CA 1
ATOM 2240 C C . LYS A 1 280 ? 10.141 20.734 -15.477 1 93.62 280 LYS A C 1
ATOM 2242 O O . LYS A 1 280 ? 9.695 20.203 -16.5 1 93.62 280 LYS A O 1
ATOM 2247 N N . ARG A 1 281 ? 11.289 21.328 -15.461 1 94.25 281 ARG A N 1
ATOM 2248 C CA . ARG A 1 281 ? 12.164 21.328 -16.625 1 94.25 281 ARG A CA 1
ATOM 2249 C C . ARG A 1 281 ? 12.609 19.922 -16.984 1 94.25 281 ARG A C 1
ATOM 2251 O O . ARG A 1 281 ? 12.664 19.562 -18.156 1 94.25 281 ARG A O 1
ATOM 2258 N N . ILE A 1 282 ? 12.867 19.188 -16 1 91.44 282 ILE A N 1
ATOM 2259 C CA . ILE A 1 282 ? 13.258 17.812 -16.219 1 91.44 282 ILE A CA 1
ATOM 2260 C C . ILE A 1 282 ? 12.078 17.031 -16.797 1 91.44 282 ILE A C 1
ATOM 2262 O O . ILE A 1 282 ? 12.25 16.219 -17.719 1 91.44 282 ILE A O 1
ATOM 2266 N N . GLU A 1 283 ? 10.977 17.281 -16.25 1 91.88 283 GLU A N 1
ATOM 2267 C CA . GLU A 1 283 ? 9.773 16.609 -16.734 1 91.88 283 GLU A CA 1
ATOM 2268 C C . GLU A 1 283 ? 9.516 16.953 -18.203 1 91.88 283 GLU A C 1
ATOM 2270 O O . GLU A 1 283 ? 9.227 16.078 -19.016 1 91.88 283 GLU A O 1
ATOM 2275 N N . GLU A 1 284 ? 9.648 18.188 -18.531 1 92.94 284 GLU A N 1
ATOM 2276 C CA . GLU A 1 284 ? 9.438 18.641 -19.906 1 92.94 284 GLU A CA 1
ATOM 2277 C C . GLU A 1 284 ? 10.477 18.047 -20.859 1 92.94 284 GLU A C 1
ATOM 2279 O O . GLU A 1 284 ? 10.164 17.672 -21.984 1 92.94 284 GLU A O 1
ATOM 2284 N N . TRP A 1 285 ? 11.648 18 -20.312 1 93.69 285 TRP A N 1
ATOM 2285 C CA . TRP A 1 285 ? 12.719 17.422 -21.109 1 93.69 285 TRP A CA 1
ATOM 2286 C C . TRP A 1 285 ? 12.445 15.945 -21.391 1 93.69 285 TRP A C 1
ATOM 2288 O O . TRP A 1 285 ? 12.719 15.453 -22.5 1 93.69 285 TRP A O 1
ATOM 2298 N N . ALA A 1 286 ? 11.828 15.219 -20.484 1 93.75 286 ALA A N 1
ATOM 2299 C CA . ALA A 1 286 ? 11.609 13.781 -20.594 1 93.75 286 ALA A CA 1
ATOM 2300 C C . ALA A 1 286 ? 10.344 13.477 -21.375 1 93.75 286 ALA A C 1
ATOM 2302 O O . ALA A 1 286 ? 10.133 12.344 -21.812 1 93.75 286 ALA A O 1
ATOM 2303 N N . GLN A 1 287 ? 9.469 14.422 -21.531 1 92.38 287 GLN A N 1
ATOM 2304 C CA . GLN A 1 287 ? 8.188 14.203 -22.188 1 92.38 287 GLN A CA 1
ATOM 2305 C C . GLN A 1 287 ? 8.352 14.133 -23.703 1 92.38 287 GLN A C 1
ATOM 2307 O O . GLN A 1 287 ? 9.164 14.859 -24.266 1 92.38 287 GLN A O 1
ATOM 2312 N N . ASP A 1 288 ? 7.613 13.148 -24.281 1 82.62 288 ASP A N 1
ATOM 2313 C CA . ASP A 1 288 ? 7.59 12.961 -25.734 1 82.62 288 ASP A CA 1
ATOM 2314 C C . ASP A 1 288 ? 6.715 14.008 -26.406 1 82.62 288 ASP A C 1
ATOM 2316 O O . ASP A 1 288 ? 5.73 14.469 -25.828 1 82.62 288 ASP A O 1
ATOM 2320 N N . THR A 1 289 ? 7.223 14.914 -27.359 1 73.94 289 THR A N 1
ATOM 2321 C CA . THR A 1 289 ? 6.445 15.898 -28.094 1 73.94 289 THR A CA 1
ATOM 2322 C C . THR A 1 289 ? 5.23 15.258 -28.75 1 73.94 289 THR A C 1
ATOM 2324 O O . THR A 1 289 ? 5.352 14.219 -29.406 1 73.94 289 THR A O 1
ATOM 2327 N N . PRO A 1 290 ? 4.004 15.68 -28.219 1 63.59 290 PRO A N 1
ATOM 2328 C CA . PRO A 1 290 ? 2.83 15.125 -28.906 1 63.59 290 PRO A CA 1
ATOM 2329 C C . PRO A 1 290 ? 2.941 15.18 -30.422 1 63.59 290 PRO A C 1
ATOM 2331 O O . PRO A 1 290 ? 3.551 16.094 -30.969 1 63.59 290 PRO A O 1
ATOM 2334 N N . SER A 1 291 ? 3.141 13.953 -31.031 1 51.22 291 SER A N 1
ATOM 2335 C CA . SER A 1 291 ? 3 14.078 -32.469 1 51.22 291 SER A CA 1
ATOM 2336 C C . SER A 1 291 ? 1.819 14.977 -32.844 1 51.22 291 SER A C 1
ATOM 2338 O O . SER A 1 291 ? 0.715 14.797 -32.312 1 51.22 291 SER A O 1
ATOM 2340 N N . THR A 1 292 ? 2.094 16.219 -33.25 1 39.38 292 THR A N 1
ATOM 2341 C CA . THR A 1 292 ? 1.027 16.891 -34 1 39.38 292 THR A CA 1
ATOM 2342 C C . THR A 1 292 ? 0.387 15.93 -35 1 39.38 292 THR A C 1
ATOM 2344 O O . THR A 1 292 ? 1.076 15.109 -35.625 1 39.38 292 THR A O 1
ATOM 2347 N N . MET B 1 1 ? -15.203 -18.828 -4.129 1 92.81 1 MET B N 1
ATOM 2348 C CA . MET B 1 1 ? -14.555 -20.031 -3.623 1 92.81 1 MET B CA 1
ATOM 2349 C C . MET B 1 1 ? -14.414 -19.969 -2.105 1 92.81 1 MET B C 1
ATOM 2351 O O . MET B 1 1 ? -14.562 -21 -1.43 1 92.81 1 MET B O 1
ATOM 2355 N N . ALA B 1 2 ? -14.078 -18.828 -1.585 1 94.81 2 ALA B N 1
ATOM 2356 C CA . ALA B 1 2 ? -14.023 -18.734 -0.128 1 94.81 2 ALA B CA 1
ATOM 2357 C C . ALA B 1 2 ? -15.383 -19.062 0.488 1 9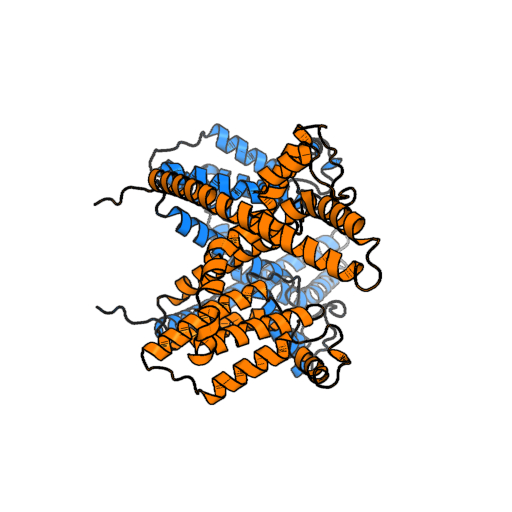4.81 2 ALA B C 1
ATOM 2359 O O . ALA B 1 2 ? -15.461 -19.734 1.517 1 94.81 2 ALA B O 1
ATOM 2360 N N . THR B 1 3 ? -16.406 -18.578 -0.147 1 95.44 3 THR B N 1
ATOM 2361 C CA . THR B 1 3 ? -17.766 -18.891 0.313 1 95.44 3 THR B CA 1
ATOM 2362 C C . THR B 1 3 ? -18.031 -20.391 0.252 1 95.44 3 THR B C 1
ATOM 2364 O O . THR B 1 3 ? -18.562 -20.969 1.202 1 95.44 3 THR B O 1
ATOM 2367 N N . LEU B 1 4 ? -17.641 -20.969 -0.801 1 95.25 4 LEU B N 1
ATOM 2368 C CA . LEU B 1 4 ? -17.812 -22.406 -0.942 1 95.25 4 LEU B CA 1
ATOM 2369 C C . LEU B 1 4 ? -17.047 -23.172 0.133 1 95.25 4 LEU B C 1
ATOM 2371 O O . LEU B 1 4 ? -17.562 -24.125 0.712 1 95.25 4 LEU B O 1
ATOM 2375 N N . SER B 1 5 ? -15.844 -22.766 0.372 1 95.25 5 SER B N 1
ATOM 2376 C CA . SER B 1 5 ? -15.047 -23.406 1.414 1 95.25 5 SER B CA 1
ATOM 2377 C C . SER B 1 5 ? -15.719 -23.297 2.775 1 95.25 5 SER B C 1
ATOM 2379 O O . SER B 1 5 ? -15.719 -24.25 3.555 1 95.25 5 SER B O 1
ATOM 2381 N N . GLN B 1 6 ? -16.281 -22.156 3.025 1 95.06 6 GLN B N 1
ATOM 2382 C CA . GLN B 1 6 ? -16.969 -21.953 4.289 1 95.06 6 GLN B CA 1
ATOM 2383 C C . GLN B 1 6 ? -18.188 -22.875 4.398 1 95.06 6 GLN B C 1
ATOM 2385 O O . GLN B 1 6 ? -18.469 -23.422 5.465 1 95.06 6 GLN B O 1
ATOM 2390 N N . VAL B 1 7 ? -18.938 -23.016 3.309 1 96 7 VAL B N 1
ATOM 2391 C CA . VAL B 1 7 ? -20.109 -23.875 3.291 1 96 7 VAL B CA 1
ATOM 2392 C C . VAL B 1 7 ? -19.688 -25.328 3.518 1 96 7 VAL B C 1
ATOM 2394 O O . VAL B 1 7 ? -20.297 -26.047 4.312 1 96 7 VAL B O 1
ATOM 2397 N N . VAL B 1 8 ? -18.672 -25.75 2.854 1 95.44 8 VAL B N 1
ATOM 2398 C CA . VAL B 1 8 ? -18.172 -27.109 2.982 1 95.44 8 VAL B CA 1
ATOM 2399 C C . VAL B 1 8 ? -17.719 -27.359 4.422 1 95.44 8 VAL B C 1
ATOM 2401 O O . VAL B 1 8 ? -18 -28.422 4.984 1 95.44 8 VAL B O 1
ATOM 2404 N N . PHE B 1 9 ? -17 -26.422 4.992 1 94.75 9 PHE B N 1
ATOM 2405 C CA . PHE B 1 9 ? -16.578 -26.531 6.383 1 94.75 9 PHE B CA 1
ATOM 2406 C C . PHE B 1 9 ? -17.781 -26.609 7.316 1 94.75 9 PHE B C 1
ATOM 2408 O O . PHE B 1 9 ? -17.812 -27.438 8.219 1 94.75 9 PHE B O 1
ATOM 2415 N N . PHE B 1 10 ? -18.734 -25.719 7.078 1 94.88 10 PHE B N 1
ATOM 2416 C CA . PHE B 1 10 ? -19.922 -25.703 7.914 1 94.88 10 PHE B CA 1
ATOM 2417 C C . PHE B 1 10 ? -20.641 -27.047 7.863 1 94.88 10 PHE B C 1
ATOM 2419 O O . PHE B 1 10 ? -21.172 -27.516 8.875 1 94.88 10 PHE B O 1
ATOM 2426 N N . CYS B 1 11 ? -20.641 -27.719 6.738 1 95.69 11 CYS B N 1
ATOM 2427 C CA . CYS B 1 11 ? -21.328 -29 6.547 1 95.69 11 CYS B CA 1
ATOM 2428 C C . CYS B 1 11 ? -20.516 -30.141 7.129 1 95.69 11 CYS B C 1
ATOM 2430 O O . CYS B 1 11 ? -20.938 -31.297 7.047 1 95.69 11 CYS B O 1
ATOM 2432 N N . GLY B 1 12 ? -19.375 -29.969 7.637 1 93.44 12 GLY B N 1
ATOM 2433 C CA . GLY B 1 12 ? -18.578 -30.984 8.297 1 93.44 12 GLY B CA 1
ATOM 2434 C C . GLY B 1 12 ? -17.859 -31.906 7.332 1 93.44 12 GLY B C 1
ATOM 2435 O O . GLY B 1 12 ? -17.641 -33.094 7.641 1 93.44 12 GLY B O 1
ATOM 2436 N N . LEU B 1 13 ? -17.5 -31.359 6.191 1 94.31 13 LEU B N 1
ATOM 2437 C CA . LEU B 1 13 ? -16.953 -32.219 5.156 1 94.31 13 LEU B CA 1
ATOM 2438 C C . LEU B 1 13 ? -15.422 -32.156 5.156 1 94.31 13 LEU B C 1
ATOM 2440 O O . LEU B 1 13 ? -14.766 -32.875 4.395 1 94.31 13 LEU B O 1
ATOM 2444 N N . TYR B 1 14 ? -14.867 -31.312 5.926 1 92.38 14 TYR B N 1
ATOM 2445 C CA . TYR B 1 14 ? -13.414 -31.25 6.043 1 92.38 14 TYR B CA 1
ATOM 2446 C C . TYR B 1 14 ? -12.875 -32.375 6.91 1 92.38 14 TYR B C 1
ATOM 2448 O O . TYR B 1 14 ? -13.438 -32.688 7.965 1 92.38 14 TYR B O 1
ATOM 2456 N N . ASN B 1 15 ? -11.852 -33 6.395 1 91.19 15 ASN B N 1
ATOM 2457 C CA . ASN B 1 15 ? -11.109 -34 7.156 1 91.19 15 ASN B CA 1
ATOM 2458 C C . ASN B 1 15 ? -9.75 -33.469 7.605 1 91.19 15 ASN B C 1
ATOM 2460 O O . ASN B 1 15 ? -8.719 -34.094 7.309 1 91.19 15 ASN B O 1
ATOM 2464 N N . TRP B 1 16 ? -9.773 -32.312 8.188 1 82.5 16 TRP B N 1
ATOM 2465 C CA . TRP B 1 16 ? -8.578 -31.609 8.625 1 82.5 16 TRP B CA 1
ATOM 2466 C C . TRP B 1 16 ? -8.773 -31.016 10.016 1 82.5 16 TRP B C 1
ATOM 2468 O O . TRP B 1 16 ? -9.891 -30.641 10.391 1 82.5 16 TRP B O 1
ATOM 2478 N N . ASN B 1 17 ? -7.727 -31.047 10.836 1 74.81 17 ASN B N 1
ATOM 2479 C CA . ASN B 1 17 ? -7.809 -30.469 12.172 1 74.81 17 ASN B CA 1
ATOM 2480 C C . ASN B 1 17 ? -7.574 -28.969 12.148 1 74.81 17 ASN B C 1
ATOM 2482 O O . ASN B 1 17 ? -6.461 -28.516 11.883 1 74.81 17 ASN B O 1
ATOM 2486 N N . TRP B 1 18 ? -8.633 -28.219 12.305 1 65.81 18 TRP B N 1
ATOM 2487 C CA . TRP B 1 18 ? -8.57 -26.766 12.195 1 65.81 18 TRP B CA 1
ATOM 2488 C C . TRP B 1 18 ? -8.469 -26.125 13.578 1 65.81 18 TRP B C 1
ATOM 2490 O O . TRP B 1 18 ? 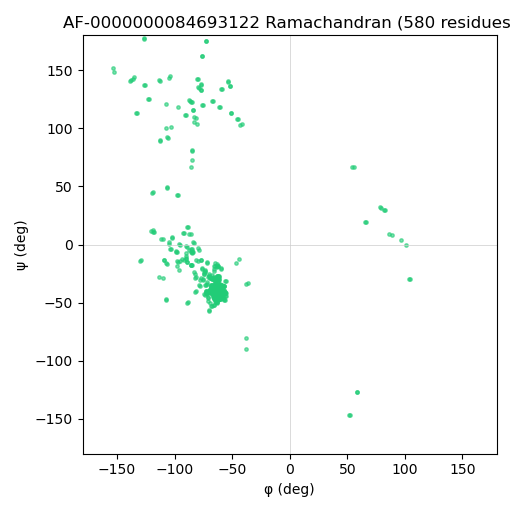-8.453 -24.906 13.695 1 65.81 18 TRP B O 1
ATOM 2500 N N . SER B 1 19 ? -8.562 -26.75 14.672 1 63.97 19 SER B N 1
ATOM 2501 C CA . SER B 1 19 ? -8.688 -26.172 16 1 63.97 19 SER B CA 1
ATOM 2502 C C . SER B 1 19 ? -7.68 -25.047 16.219 1 63.97 19 SER B C 1
ATOM 2504 O O . SER B 1 19 ? -7.926 -24.125 16.984 1 63.97 19 SER B O 1
ATOM 2506 N N . GLU B 1 20 ? -6.73 -25.047 15.359 1 61.72 20 GLU B N 1
ATOM 2507 C CA . GLU B 1 20 ? -5.715 -24.031 15.586 1 61.72 20 GLU B CA 1
ATOM 2508 C C . GLU B 1 20 ? -6.043 -22.75 14.82 1 61.72 20 GLU B C 1
ATOM 2510 O O . GLU B 1 20 ? -5.582 -21.672 15.18 1 61.72 20 GLU B O 1
ATOM 2515 N N . THR B 1 21 ? -6.992 -22.828 13.883 1 64.5 21 THR B N 1
ATOM 2516 C CA . THR B 1 21 ? -7.199 -21.672 13.016 1 64.5 21 THR B CA 1
ATOM 2517 C C . THR B 1 21 ? -8.531 -21 13.336 1 64.5 21 THR B C 1
ATOM 2519 O O . THR B 1 21 ? -8.703 -19.797 13.07 1 64.5 21 THR B O 1
ATOM 2522 N N . THR B 1 22 ? -9.414 -21.859 13.797 1 74.44 22 THR B N 1
ATOM 2523 C CA . THR B 1 22 ? -10.695 -21.234 14.102 1 74.44 22 THR B CA 1
ATOM 2524 C C . THR B 1 22 ? -11.43 -22 15.195 1 74.44 22 THR B C 1
ATOM 2526 O O . THR B 1 22 ? -11.219 -23.203 15.352 1 74.44 22 THR B O 1
ATOM 2529 N N . SER B 1 23 ? -12.219 -21.25 16.016 1 82.31 23 SER B N 1
ATOM 2530 C CA . SER B 1 23 ? -13.047 -21.844 17.062 1 82.31 23 SER B CA 1
ATOM 2531 C C . SER B 1 23 ? -14.398 -22.281 16.5 1 82.31 23 SER B C 1
ATOM 2533 O O . SER B 1 23 ? -15.227 -22.844 17.234 1 82.31 23 SER B O 1
ATOM 2535 N N . LEU B 1 24 ? -14.516 -22.234 15.195 1 89.94 24 LEU B N 1
ATOM 2536 C CA . LEU B 1 24 ? -15.781 -22.578 14.562 1 89.94 24 LEU B CA 1
ATOM 2537 C C . LEU B 1 24 ? -15.969 -24.094 14.484 1 89.94 24 LEU B C 1
ATOM 2539 O O . LEU B 1 24 ? -15.008 -24.812 14.227 1 89.94 24 LEU B O 1
ATOM 2543 N N . LYS B 1 25 ? -17.219 -24.562 14.859 1 91.44 25 LYS B N 1
ATOM 2544 C CA . LYS B 1 25 ? -17.594 -25.969 14.766 1 91.44 25 LYS B CA 1
ATOM 2545 C C . LYS B 1 25 ? -18.672 -26.172 13.711 1 91.44 25 LYS B C 1
ATOM 2547 O O . LYS B 1 25 ? -19.594 -25.359 13.586 1 91.44 25 LYS B O 1
ATOM 2552 N N . PRO B 1 26 ? -18.562 -27.234 12.992 1 92.06 26 PRO B N 1
ATOM 2553 C CA . PRO B 1 26 ? -19.594 -27.516 11.977 1 92.06 26 PRO B CA 1
ATOM 2554 C C . PRO B 1 26 ? -21 -27.516 12.555 1 92.06 26 PRO B C 1
ATOM 2556 O O . PRO B 1 26 ? -21.203 -27.938 13.695 1 92.06 26 PRO B O 1
ATOM 2559 N N . TRP B 1 27 ? -21.938 -26.984 11.852 1 94.56 27 TRP B N 1
ATOM 2560 C CA . TRP B 1 27 ? -23.359 -27 12.102 1 94.56 27 TRP B CA 1
ATOM 2561 C C . TRP B 1 27 ? -23.703 -26.219 13.367 1 94.56 27 TRP B C 1
ATOM 2563 O O . TRP B 1 27 ? -24.797 -26.375 13.93 1 94.56 27 TRP B O 1
ATOM 2573 N N . THR B 1 28 ? -22.797 -25.375 13.766 1 93.69 28 THR B N 1
ATOM 2574 C CA . THR B 1 28 ? -23.062 -24.578 14.953 1 93.69 28 THR B CA 1
ATOM 2575 C C . THR B 1 28 ? -22.891 -23.094 14.648 1 93.69 28 THR B C 1
ATOM 2577 O O . THR B 1 28 ? -22 -22.703 13.898 1 93.69 28 THR B O 1
ATOM 2580 N N . SER B 1 29 ? -23.844 -22.25 15.172 1 93.44 29 SER B N 1
ATOM 2581 C CA . SER B 1 29 ? -23.75 -20.797 15.141 1 93.44 29 SER B CA 1
ATOM 2582 C C . SER B 1 29 ? -23.531 -20.281 13.727 1 93.44 29 SER B C 1
ATOM 2584 O O . SER B 1 29 ? -22.5 -19.672 13.43 1 93.44 29 SER B O 1
ATOM 2586 N N . PRO B 1 30 ? -24.453 -20.422 12.867 1 94.31 30 PRO B N 1
ATOM 2587 C CA . PRO B 1 30 ? -24.297 -19.969 11.477 1 94.31 30 PRO B CA 1
ATOM 2588 C C . PRO B 1 30 ? -23.922 -18.5 11.375 1 94.31 30 PRO B C 1
ATOM 2590 O O . PRO B 1 30 ? -23.219 -18.094 10.445 1 94.31 30 PRO B O 1
ATOM 2593 N N . GLY B 1 31 ? -24.375 -17.734 12.297 1 93.19 31 GLY B N 1
ATOM 2594 C CA . GLY B 1 31 ? -24.016 -16.328 12.305 1 93.19 31 GLY B CA 1
ATOM 2595 C C . GLY B 1 31 ? -22.516 -16.094 12.461 1 93.19 31 GLY B C 1
ATOM 2596 O O . GLY B 1 31 ? -21.953 -15.227 11.797 1 93.19 31 GLY B O 1
ATOM 2597 N N . ASP B 1 32 ? -21.906 -16.859 13.312 1 92.12 32 ASP B N 1
ATOM 2598 C CA . ASP B 1 32 ? -20.469 -16.75 13.516 1 92.12 32 ASP B CA 1
ATOM 2599 C C . ASP B 1 32 ? -19.688 -17.172 12.273 1 92.12 32 ASP B C 1
ATOM 2601 O O . ASP B 1 32 ? -18.656 -16.594 11.945 1 92.12 32 ASP B O 1
ATOM 2605 N N . HIS B 1 33 ? -20.219 -18.156 11.602 1 94.5 33 HIS B N 1
ATOM 2606 C CA . HIS B 1 33 ? -19.594 -18.578 10.344 1 94.5 33 HIS B CA 1
ATOM 2607 C C . HIS B 1 33 ? -19.688 -17.484 9.297 1 94.5 33 HIS B C 1
ATO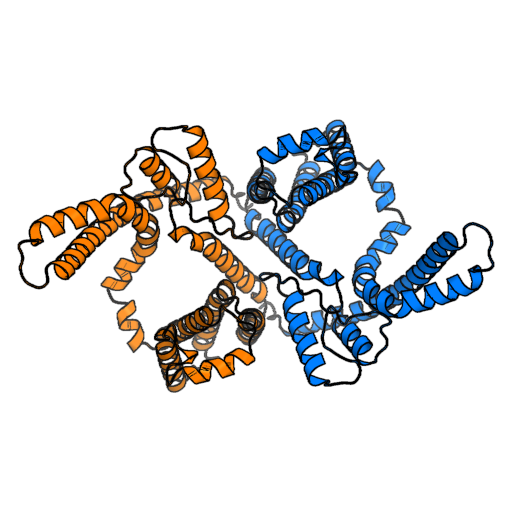M 2609 O O . HIS B 1 33 ? -18.719 -17.25 8.555 1 94.5 33 HIS B O 1
ATOM 2615 N N . LEU B 1 34 ? -20.781 -16.844 9.273 1 94.31 34 LEU B N 1
ATOM 2616 C CA . LEU B 1 34 ? -20.953 -15.75 8.32 1 94.31 34 LEU B CA 1
ATOM 2617 C C . LEU B 1 34 ? -20.031 -14.586 8.641 1 94.31 34 LEU B C 1
ATOM 2619 O O . LEU B 1 34 ? -19.406 -14.016 7.742 1 94.31 34 LEU B O 1
ATOM 2623 N N . LYS B 1 35 ? -19.969 -14.266 9.883 1 89.5 35 LYS B N 1
ATOM 2624 C CA . LYS B 1 35 ? -19.062 -13.203 10.297 1 89.5 35 LYS B CA 1
ATOM 2625 C C . LYS B 1 35 ? -17.625 -13.539 9.945 1 89.5 35 LYS B C 1
ATOM 2627 O O . LYS B 1 35 ? -16.875 -12.68 9.461 1 89.5 35 LYS B O 1
ATOM 2632 N N . TYR B 1 36 ? -17.25 -14.742 10.156 1 91.44 36 TYR B N 1
ATOM 2633 C CA . TYR B 1 36 ? -15.914 -15.219 9.828 1 91.44 36 TYR B CA 1
ATOM 2634 C C . TYR B 1 36 ? -15.648 -15.094 8.336 1 91.44 36 TYR B C 1
ATOM 2636 O O . TYR B 1 36 ? -14.602 -14.586 7.922 1 91.44 36 TYR B O 1
ATOM 2644 N N . LEU B 1 37 ? -16.609 -15.477 7.582 1 94.44 37 LEU B N 1
ATOM 2645 C CA . LEU B 1 37 ? -16.469 -15.43 6.129 1 94.44 37 LEU B CA 1
ATOM 2646 C C . LEU B 1 37 ? -16.359 -13.984 5.645 1 94.44 37 LEU B C 1
ATOM 2648 O O . LEU B 1 37 ? -15.484 -13.664 4.836 1 94.44 37 LEU B O 1
ATOM 2652 N N . LEU B 1 38 ? -17.156 -13.125 6.133 1 92.06 38 LEU B N 1
ATOM 2653 C CA . LEU B 1 38 ? -17.172 -11.742 5.688 1 92.06 38 LEU B CA 1
ATOM 2654 C C . LEU B 1 38 ? -15.867 -11.039 6.051 1 92.06 38 LEU B C 1
ATOM 2656 O O . LEU B 1 38 ? -15.312 -10.289 5.246 1 92.06 38 LEU B O 1
ATOM 2660 N N . SER B 1 39 ? -15.43 -11.32 7.23 1 89.12 39 SER B N 1
ATOM 2661 C CA . SER B 1 39 ? -14.141 -10.766 7.641 1 89.12 39 SER B CA 1
ATOM 2662 C C . SER B 1 39 ? -13.016 -11.273 6.75 1 89.12 39 SER B C 1
ATOM 2664 O O . SER B 1 39 ? -12.125 -10.508 6.367 1 89.12 39 SER B O 1
ATOM 2666 N N . TYR B 1 40 ? -13.102 -12.5 6.438 1 92.69 40 TYR B N 1
ATOM 2667 C CA . TYR B 1 40 ? -12.094 -13.109 5.582 1 92.69 40 TYR B CA 1
ATOM 2668 C C . TYR B 1 40 ? -12.125 -12.508 4.18 1 92.69 40 TYR B C 1
ATOM 2670 O O . TYR B 1 40 ? -11.086 -12.188 3.609 1 92.69 40 TYR B O 1
ATOM 2678 N N . LEU B 1 41 ? -13.273 -12.281 3.688 1 93.62 41 LEU B N 1
ATOM 2679 C CA . LEU B 1 41 ? -13.43 -11.727 2.35 1 93.62 41 LEU B CA 1
ATOM 2680 C C . LEU B 1 41 ? -12.891 -10.297 2.291 1 93.62 41 LEU B C 1
ATOM 2682 O O . LEU B 1 41 ? -12.25 -9.914 1.311 1 93.62 41 LEU B O 1
ATOM 2686 N N . VAL B 1 42 ? -13.078 -9.586 3.301 1 91.44 42 VAL B N 1
ATOM 2687 C CA . VAL B 1 42 ? -12.562 -8.227 3.369 1 91.44 42 VAL B CA 1
ATOM 2688 C C . VAL B 1 42 ? -11.031 -8.258 3.371 1 91.44 42 VAL B C 1
ATOM 2690 O O . VAL B 1 42 ? -10.391 -7.457 2.686 1 91.44 42 VAL B O 1
ATOM 2693 N N . ASP B 1 43 ? -10.508 -9.164 3.996 1 91.88 43 ASP B N 1
ATOM 2694 C CA . ASP B 1 43 ? -9.062 -9.25 4.145 1 91.88 43 ASP B CA 1
ATOM 2695 C C . ASP B 1 43 ? -8.398 -9.68 2.84 1 91.88 43 ASP B C 1
ATOM 2697 O O . ASP B 1 43 ? -7.402 -9.086 2.418 1 91.88 43 ASP B O 1
ATOM 2701 N N . ILE B 1 44 ? -8.992 -10.586 2.152 1 93.5 44 ILE B N 1
ATOM 2702 C CA . ILE B 1 44 ? -8.297 -11.18 1.013 1 93.5 44 ILE B CA 1
ATOM 2703 C C . ILE B 1 44 ? -8.547 -10.336 -0.235 1 93.5 44 ILE B C 1
ATOM 2705 O O . ILE B 1 44 ? -7.91 -10.547 -1.271 1 93.5 44 ILE B O 1
ATOM 2709 N N . THR B 1 45 ? -9.391 -9.305 -0.136 1 90.5 45 THR B N 1
ATOM 2710 C CA . THR B 1 45 ? -9.648 -8.445 -1.289 1 90.5 45 THR B CA 1
ATOM 2711 C C . THR B 1 45 ? -9.078 -7.051 -1.062 1 90.5 45 THR B C 1
ATOM 2713 O O . THR B 1 45 ? -9.266 -6.156 -1.892 1 90.5 45 THR B O 1
ATOM 2716 N N . ASN B 1 46 ? -8.383 -6.836 0.013 1 88.12 46 ASN B N 1
ATOM 2717 C CA . ASN B 1 46 ? -7.828 -5.527 0.334 1 88.12 46 ASN B CA 1
ATOM 2718 C C . ASN B 1 46 ? -6.422 -5.363 -0.234 1 88.12 46 ASN B C 1
ATOM 2720 O O . ASN B 1 46 ? -5.469 -5.953 0.277 1 88.12 46 ASN B O 1
ATOM 2724 N N . PRO B 1 47 ? -6.234 -4.516 -1.205 1 86.25 47 PRO B N 1
ATOM 2725 C CA . PRO B 1 47 ? -4.918 -4.406 -1.84 1 86.25 47 PRO B CA 1
ATOM 2726 C C . PRO B 1 47 ? -3.979 -3.465 -1.093 1 86.25 47 PRO B C 1
ATOM 2728 O O . PRO B 1 47 ? -2.793 -3.381 -1.422 1 86.25 47 PRO B O 1
ATOM 2731 N N . VAL B 1 48 ? -4.441 -2.793 -0.117 1 83.31 48 VAL B N 1
ATOM 2732 C CA . VAL B 1 48 ? -3.656 -1.756 0.542 1 83.31 48 VAL B CA 1
ATOM 2733 C C . VAL B 1 48 ? -3.213 -2.24 1.922 1 83.31 48 VAL B C 1
ATOM 2735 O O . VAL B 1 48 ? -2.049 -2.088 2.297 1 83.31 48 VAL B O 1
ATOM 2738 N N . TYR B 1 49 ? -4.184 -2.758 2.572 1 80.06 49 TYR B N 1
ATOM 2739 C CA . TYR B 1 49 ? -3.898 -3.252 3.914 1 80.06 49 TYR B CA 1
ATOM 2740 C C . TYR B 1 49 ? -3.865 -4.773 3.939 1 80.06 49 TYR B C 1
ATOM 2742 O O . TYR B 1 49 ? -4.871 -5.418 4.254 1 80.06 49 TYR B O 1
ATOM 2750 N N . ILE B 1 50 ? -2.701 -5.289 3.758 1 82.31 50 ILE B N 1
ATOM 2751 C CA . ILE B 1 50 ? -2.547 -6.734 3.635 1 82.31 50 ILE B CA 1
ATOM 2752 C C . ILE B 1 50 ? -2.457 -7.363 5.023 1 82.31 50 ILE B C 1
ATOM 2754 O O . ILE B 1 50 ? -1.578 -7.016 5.812 1 82.31 50 ILE B O 1
ATOM 2758 N N . THR B 1 51 ? -3.439 -8.172 5.316 1 80.5 51 THR B N 1
ATOM 2759 C CA . THR B 1 51 ? -3.484 -8.875 6.594 1 80.5 51 THR B CA 1
ATOM 2760 C C . THR B 1 51 ? -3.113 -10.344 6.418 1 80.5 51 THR B C 1
ATOM 2762 O O . THR B 1 51 ? -3.316 -10.914 5.344 1 80.5 51 THR B O 1
ATOM 2765 N N . HIS B 1 52 ? -2.41 -10.883 7.387 1 81.94 52 HIS B N 1
ATOM 2766 C CA . HIS B 1 52 ? -2.102 -12.312 7.348 1 81.94 52 HIS B CA 1
ATOM 2767 C C . HIS B 1 52 ? -3.244 -13.141 7.926 1 81.94 52 HIS B C 1
ATOM 2769 O O . HIS B 1 52 ? -3.156 -13.617 9.055 1 81.94 52 HIS B O 1
ATOM 2775 N N . ASN B 1 53 ? -4.328 -13.234 7.176 1 86.19 53 ASN B N 1
ATOM 2776 C CA . ASN B 1 53 ? -5.48 -14.055 7.535 1 86.19 53 ASN B CA 1
ATOM 2777 C C . ASN B 1 53 ? -5.578 -15.305 6.664 1 86.19 53 ASN B C 1
ATOM 2779 O O . ASN B 1 53 ? -5.996 -15.219 5.504 1 86.19 53 ASN B O 1
ATOM 2783 N N . PRO B 1 54 ? -5.137 -16.422 7.211 1 87.81 54 PRO B N 1
ATOM 2784 C CA . PRO B 1 54 ? -5.148 -17.625 6.379 1 87.81 54 PRO B CA 1
ATOM 2785 C C . PRO B 1 54 ? -6.559 -18.125 6.09 1 87.81 54 PRO B C 1
ATOM 2787 O O . PRO B 1 54 ? -6.789 -18.766 5.062 1 87.81 54 PRO B O 1
ATOM 2790 N N . GLY B 1 55 ? -7.469 -17.844 7.043 1 90.19 55 GLY B N 1
ATOM 2791 C CA . GLY B 1 55 ? -8.82 -18.359 6.883 1 90.19 55 GLY B CA 1
ATOM 2792 C C . GLY B 1 55 ? -8.867 -19.859 6.617 1 90.19 55 GLY B C 1
ATOM 2793 O O . GLY B 1 55 ? -8.078 -20.609 7.188 1 90.19 55 GLY B O 1
ATOM 2794 N N . LEU B 1 56 ? -9.867 -20.281 5.816 1 91.69 56 LEU B N 1
ATOM 2795 C CA . LEU B 1 56 ? -9.992 -21.688 5.457 1 91.69 56 LEU B CA 1
ATOM 2796 C C . LEU B 1 56 ? -9.195 -21.984 4.188 1 91.69 56 LEU B C 1
ATOM 2798 O O . LEU B 1 56 ? -9.023 -23.156 3.824 1 91.69 56 LEU B O 1
ATOM 2802 N N . ASN B 1 57 ? -8.828 -20.953 3.518 1 93.62 57 ASN B N 1
ATOM 2803 C CA . ASN B 1 57 ? -8.047 -21.047 2.291 1 93.62 57 ASN B CA 1
ATOM 2804 C C . ASN B 1 57 ? -6.645 -20.469 2.469 1 93.62 57 ASN B C 1
ATOM 2806 O O . ASN B 1 57 ? -6.391 -19.328 2.074 1 93.62 57 ASN B O 1
ATOM 2810 N N . LEU B 1 58 ? -5.746 -21.203 2.852 1 90.56 58 LEU B N 1
ATOM 2811 C CA . LEU B 1 58 ? -4.398 -20.797 3.234 1 90.56 58 LEU B CA 1
ATOM 2812 C C . LEU B 1 58 ? -3.674 -20.141 2.061 1 90.56 58 LEU B C 1
ATOM 2814 O O . LEU B 1 58 ? -2.838 -19.25 2.256 1 90.56 58 LEU B O 1
ATOM 2818 N N . GLN B 1 59 ? -4.039 -20.5 0.897 1 92.5 59 GLN B N 1
ATOM 2819 C CA . GLN B 1 59 ? -3.287 -20.047 -0.272 1 92.5 59 GLN B CA 1
ATOM 2820 C C . GLN B 1 59 ? -3.76 -18.672 -0.737 1 92.5 59 GLN B C 1
ATOM 2822 O O . GLN B 1 59 ? -3.107 -18.031 -1.563 1 92.5 59 GLN B O 1
ATOM 2827 N N . TYR B 1 60 ? -4.793 -18.141 -0.155 1 94.25 60 TYR B N 1
ATOM 2828 C CA . TYR B 1 60 ? -5.371 -16.906 -0.665 1 94.25 60 TYR B CA 1
ATOM 2829 C C . TYR B 1 60 ? -4.625 -15.695 -0.125 1 94.25 60 TYR B C 1
ATOM 2831 O O . TYR B 1 60 ? -4.918 -14.555 -0.503 1 94.25 60 TYR B O 1
ATOM 2839 N N . TRP B 1 61 ? -3.625 -15.906 0.626 1 90.31 61 TRP B N 1
ATOM 2840 C CA . TRP B 1 61 ? -2.838 -14.789 1.135 1 90.31 61 TRP B CA 1
ATOM 2841 C C . TRP B 1 61 ? -2.18 -14.023 -0.008 1 90.31 61 TRP B C 1
ATOM 2843 O O . TRP B 1 61 ? -1.829 -12.852 0.145 1 90.31 61 TRP B O 1
ATOM 2853 N N . VAL B 1 62 ? -2.053 -14.555 -1.15 1 91.31 62 VAL B N 1
ATOM 2854 C CA . VAL B 1 62 ? -1.348 -13.945 -2.273 1 91.31 62 VAL B CA 1
ATOM 2855 C C . VAL B 1 62 ? -2.295 -13.023 -3.041 1 91.31 62 VAL B C 1
ATOM 2857 O O . VAL B 1 62 ? -1.852 -12.164 -3.799 1 91.31 62 VAL B O 1
ATOM 2860 N N . MET B 1 63 ? -3.545 -13.164 -2.865 1 93.25 63 MET B N 1
ATOM 2861 C CA . MET B 1 63 ? -4.52 -12.445 -3.684 1 93.25 63 MET B CA 1
ATOM 2862 C C . MET B 1 63 ? -4.391 -10.938 -3.482 1 93.25 63 MET B C 1
ATOM 2864 O O . MET B 1 63 ? -4.273 -10.188 -4.453 1 93.25 63 MET B O 1
ATOM 2868 N N . PRO B 1 64 ? -4.363 -10.438 -2.26 1 92.44 64 PRO B N 1
ATOM 2869 C CA . PRO B 1 64 ? -4.195 -8.992 -2.1 1 92.44 64 PRO B CA 1
ATOM 2870 C C . PRO B 1 64 ? -2.855 -8.492 -2.631 1 92.44 64 PRO B C 1
ATOM 2872 O O . PRO B 1 64 ? -2.768 -7.367 -3.127 1 92.44 64 PRO B O 1
ATOM 2875 N N . ILE B 1 65 ? -1.913 -9.297 -2.617 1 92.56 65 ILE B N 1
ATOM 2876 C CA . ILE B 1 65 ? -0.589 -8.938 -3.117 1 92.56 65 ILE B CA 1
ATOM 2877 C C . ILE B 1 65 ? -0.624 -8.836 -4.641 1 92.56 65 ILE B C 1
ATOM 2879 O O . ILE B 1 65 ? -0.072 -7.895 -5.219 1 92.56 65 ILE B O 1
ATOM 2883 N N . GLU B 1 66 ? -1.287 -9.742 -5.227 1 93.12 66 GLU B N 1
ATOM 2884 C CA . GLU B 1 66 ? -1.432 -9.711 -6.68 1 93.12 66 GLU B CA 1
ATOM 2885 C C . GLU B 1 66 ? -2.229 -8.492 -7.129 1 93.12 66 GLU B C 1
ATOM 2887 O O . GLU B 1 66 ? -1.914 -7.879 -8.148 1 93.12 66 GLU B O 1
ATOM 2892 N N . TYR B 1 67 ? -3.184 -8.242 -6.348 1 92.56 67 TYR B N 1
ATOM 2893 C CA . TYR B 1 67 ? -3.98 -7.059 -6.645 1 92.56 67 TYR B CA 1
ATOM 2894 C C . TYR B 1 67 ? -3.145 -5.793 -6.512 1 92.56 67 TYR B C 1
ATOM 2896 O O . TYR B 1 67 ? -3.133 -4.949 -7.414 1 92.56 67 TYR B O 1
ATOM 2904 N N . ALA B 1 68 ? -2.459 -5.645 -5.488 1 91.81 68 ALA B N 1
ATOM 2905 C CA . ALA B 1 68 ? -1.602 -4.488 -5.242 1 91.81 68 ALA B CA 1
ATOM 2906 C C . ALA B 1 68 ? -0.525 -4.367 -6.316 1 91.81 68 ALA B C 1
ATOM 2908 O O . ALA B 1 68 ? -0.246 -3.268 -6.805 1 91.81 68 ALA B O 1
ATOM 2909 N N . GLY B 1 69 ? 0.081 -5.48 -6.629 1 93.19 69 GLY B N 1
ATOM 2910 C CA . GLY B 1 69 ? 1.098 -5.48 -7.668 1 93.19 69 GLY B CA 1
ATOM 2911 C C . GLY B 1 69 ? 0.563 -5.066 -9.023 1 93.19 69 GLY B C 1
ATOM 2912 O O . GLY B 1 69 ? 1.217 -4.32 -9.758 1 93.19 69 GLY B O 1
ATOM 2913 N N . SER B 1 70 ? -0.611 -5.484 -9.375 1 93.5 70 SER B N 1
ATOM 2914 C CA . SER B 1 70 ? -1.239 -5.09 -10.633 1 93.5 70 SER B CA 1
ATOM 2915 C C . SER B 1 70 ? -1.51 -3.59 -10.664 1 93.5 70 SER B C 1
ATOM 2917 O O . SER B 1 70 ? -1.239 -2.93 -11.672 1 93.5 70 SER B O 1
ATOM 2919 N N . LEU B 1 71 ? -1.99 -3.104 -9.57 1 90.94 71 LEU B N 1
ATOM 2920 C CA . LEU B 1 71 ? -2.258 -1.672 -9.5 1 90.94 71 LEU B CA 1
ATOM 2921 C C . LEU B 1 71 ? -0.967 -0.871 -9.641 1 90.94 71 LEU B C 1
ATOM 2923 O O . LEU B 1 71 ? -0.938 0.15 -10.336 1 90.94 71 LEU B O 1
ATOM 2927 N N . ALA B 1 72 ? 0.035 -1.344 -8.992 1 92.31 72 ALA B N 1
ATOM 2928 C CA . ALA B 1 72 ? 1.334 -0.685 -9.102 1 92.31 72 ALA B CA 1
ATOM 2929 C C . ALA B 1 72 ? 1.825 -0.693 -10.547 1 92.31 72 ALA B C 1
ATOM 2931 O O . ALA B 1 72 ? 2.371 0.302 -11.031 1 92.31 72 ALA B O 1
ATOM 2932 N N . SER B 1 73 ? 1.611 -1.776 -11.227 1 94.94 73 SER B N 1
ATOM 2933 C CA . SER B 1 73 ? 2.029 -1.9 -12.617 1 94.94 73 SER B CA 1
ATOM 2934 C C . SER B 1 73 ? 1.265 -0.929 -13.508 1 94.94 73 SER B C 1
ATOM 2936 O O . SER B 1 73 ? 1.862 -0.239 -14.336 1 94.94 73 SER B O 1
ATOM 2938 N N . TYR B 1 74 ? -0.012 -0.84 -13.266 1 92.31 74 TYR B N 1
ATOM 2939 C CA . TYR B 1 74 ? -0.823 0.078 -14.062 1 92.31 74 TYR B CA 1
ATOM 2940 C C . TYR B 1 74 ? -0.429 1.525 -13.789 1 92.31 74 TYR B C 1
ATOM 2942 O O . TYR B 1 74 ? -0.351 2.336 -14.719 1 92.31 74 TYR B O 1
ATOM 2950 N N . MET B 1 75 ? -0.181 1.773 -12.586 1 91.31 75 MET B N 1
ATOM 2951 C CA . MET B 1 75 ? 0.235 3.125 -12.227 1 91.31 75 MET B CA 1
ATOM 2952 C C . MET B 1 75 ? 1.569 3.477 -12.875 1 91.31 75 MET B C 1
ATOM 2954 O O . MET B 1 75 ? 1.762 4.602 -13.336 1 91.31 75 MET B O 1
ATOM 2958 N N . ALA B 1 76 ? 2.428 2.547 -12.859 1 93.94 76 ALA B N 1
ATOM 2959 C CA . ALA B 1 76 ? 3.73 2.768 -13.484 1 93.94 76 ALA B CA 1
ATOM 2960 C C . ALA B 1 76 ? 3.584 3.055 -14.977 1 93.94 76 ALA B C 1
ATOM 2962 O O . ALA B 1 76 ? 4.207 3.98 -15.5 1 93.94 76 ALA B O 1
ATOM 2963 N N . VAL B 1 77 ? 2.738 2.295 -15.641 1 94.44 77 VAL B N 1
ATOM 2964 C CA . VAL B 1 77 ? 2.52 2.479 -17.078 1 94.44 77 VAL B CA 1
ATOM 2965 C C . VAL B 1 77 ? 1.892 3.848 -17.328 1 94.44 77 VAL B C 1
ATOM 2967 O O . VAL B 1 77 ? 2.312 4.57 -18.234 1 94.44 77 VAL B O 1
ATOM 2970 N N . LEU B 1 78 ? 0.989 4.25 -16.484 1 91.88 78 LEU B N 1
ATOM 2971 C CA . LEU B 1 78 ? 0.324 5.539 -16.641 1 91.88 78 LEU B CA 1
ATOM 2972 C C . LEU B 1 78 ? 1.296 6.684 -16.375 1 91.88 78 LEU B C 1
ATOM 2974 O O . LEU B 1 78 ? 1.297 7.68 -17.094 1 91.88 78 LEU B O 1
ATOM 2978 N N . ALA B 1 79 ? 2.078 6.52 -15.406 1 90.62 79 ALA B N 1
ATOM 2979 C CA . ALA B 1 79 ? 3.029 7.566 -15.031 1 90.62 79 ALA B CA 1
ATOM 2980 C C . ALA B 1 79 ? 4.059 7.789 -16.141 1 90.62 79 ALA B C 1
ATOM 2982 O O . ALA B 1 79 ? 4.539 8.906 -16.328 1 90.62 79 ALA B O 1
ATOM 2983 N N . LEU B 1 80 ? 4.336 6.754 -16.891 1 94.31 80 LEU B N 1
ATOM 2984 C CA . LEU B 1 80 ? 5.391 6.836 -17.906 1 94.31 80 LEU B CA 1
ATOM 2985 C C . LEU B 1 80 ? 4.797 7.012 -19.297 1 94.31 80 LEU B C 1
ATOM 2987 O O . LEU B 1 80 ? 5.531 7.035 -20.281 1 94.31 80 LEU B O 1
ATOM 2991 N N . ALA B 1 81 ? 3.533 7.18 -19.406 1 93.12 81 ALA B N 1
ATOM 2992 C CA . ALA B 1 81 ? 2.838 7.203 -20.688 1 93.12 81 ALA B CA 1
ATOM 2993 C C . ALA B 1 81 ? 3.342 8.344 -21.562 1 93.12 81 ALA B C 1
ATOM 2995 O O . ALA B 1 81 ? 3.439 8.203 -22.781 1 93.12 81 ALA B O 1
ATOM 2996 N N . ARG B 1 82 ? 3.793 9.453 -20.984 1 93.69 82 ARG B N 1
ATOM 2997 C CA . ARG B 1 82 ? 4.176 10.617 -21.766 1 93.69 82 ARG B CA 1
ATOM 2998 C C . ARG B 1 82 ? 5.695 10.758 -21.844 1 93.69 82 ARG B C 1
ATOM 3000 O O . ARG B 1 82 ? 6.211 11.703 -22.438 1 93.69 82 ARG B O 1
ATOM 3007 N N . VAL B 1 83 ? 6.34 9.875 -21.281 1 95.69 83 VAL B N 1
ATOM 3008 C CA . VAL B 1 83 ? 7.797 9.914 -21.281 1 95.69 83 VAL B CA 1
ATOM 3009 C C . VAL B 1 83 ? 8.328 9.383 -22.609 1 95.69 83 VAL B C 1
ATOM 3011 O O . VAL B 1 83 ? 7.766 8.453 -23.172 1 95.69 83 VAL B O 1
ATOM 3014 N N . LYS B 1 84 ? 9.406 10.008 -23.078 1 94.69 84 LYS B N 1
ATOM 3015 C CA . LYS B 1 84 ? 10.055 9.5 -24.281 1 94.69 84 LYS B CA 1
ATOM 3016 C C . LYS B 1 84 ? 10.359 8.008 -24.156 1 94.69 84 LYS B C 1
ATOM 3018 O O . LYS B 1 84 ? 10.875 7.555 -23.141 1 94.69 84 LYS B O 1
ATOM 3023 N N . PRO B 1 85 ? 10.086 7.258 -25.203 1 92.69 85 PRO B N 1
ATOM 3024 C CA . PRO B 1 85 ? 10.219 5.801 -25.141 1 92.69 85 PRO B CA 1
ATOM 3025 C C . PRO B 1 85 ? 11.633 5.355 -24.75 1 92.69 85 PRO B C 1
ATOM 3027 O O . PRO B 1 85 ? 11.789 4.387 -24.016 1 92.69 85 PRO B O 1
ATOM 3030 N N . HIS B 1 86 ? 12.625 6.062 -25.188 1 92.25 86 HIS B N 1
ATOM 3031 C CA . HIS B 1 86 ? 13.984 5.602 -24.938 1 92.25 86 HIS B CA 1
ATOM 3032 C C . HIS B 1 86 ? 14.406 5.879 -23.5 1 92.25 86 HIS B C 1
ATOM 3034 O O . HIS B 1 86 ? 15.398 5.324 -23.016 1 92.25 86 HIS B O 1
ATOM 3040 N N . LEU B 1 87 ? 13.625 6.715 -22.781 1 94.44 87 LEU B N 1
ATOM 3041 C CA . LEU B 1 87 ? 13.945 7.043 -21.406 1 94.44 87 LEU B CA 1
ATOM 3042 C C . LEU B 1 87 ? 13.141 6.18 -20.438 1 94.44 87 LEU B C 1
ATOM 3044 O O . LEU B 1 87 ? 13.477 6.078 -19.25 1 94.44 87 LEU B O 1
ATOM 3048 N N . ARG B 1 88 ? 12.094 5.496 -20.891 1 95.06 88 ARG B N 1
ATOM 3049 C CA . ARG B 1 88 ? 11.141 4.781 -20.047 1 95.06 88 ARG B CA 1
ATOM 3050 C C . ARG B 1 88 ? 11.828 3.676 -19.25 1 95.06 88 ARG B C 1
ATOM 3052 O O . ARG B 1 88 ? 11.672 3.582 -18.031 1 95.06 88 ARG B O 1
ATOM 3059 N N . PRO B 1 89 ? 12.672 2.861 -19.891 1 95.06 89 PRO B N 1
ATOM 3060 C CA . PRO B 1 89 ? 13.32 1.808 -19.109 1 95.06 89 PRO B CA 1
ATOM 3061 C C . PRO B 1 89 ? 14.211 2.363 -18 1 95.06 89 PRO B C 1
ATOM 3063 O O . PRO B 1 89 ? 14.273 1.785 -16.906 1 95.06 89 PRO B O 1
ATOM 3066 N N . GLY B 1 90 ? 14.875 3.461 -18.266 1 95.19 90 GLY B N 1
ATOM 3067 C CA . GLY B 1 90 ? 15.719 4.074 -17.25 1 95.19 90 GLY B CA 1
ATOM 3068 C C . GLY B 1 90 ? 14.945 4.574 -16.047 1 95.19 90 GLY B C 1
ATOM 3069 O O . GLY B 1 90 ? 15.336 4.324 -14.898 1 95.19 90 GLY B O 1
ATOM 3070 N N . PHE B 1 91 ? 13.852 5.223 -16.328 1 95.19 91 PHE B N 1
ATOM 3071 C CA . PHE B 1 91 ? 13.016 5.734 -15.25 1 95.19 91 PHE B CA 1
ATOM 3072 C C . PHE B 1 91 ? 12.383 4.59 -14.461 1 95.19 91 PHE B C 1
ATOM 3074 O O . PHE B 1 91 ? 12.297 4.645 -13.234 1 95.19 91 PHE B O 1
ATOM 3081 N N . LEU B 1 92 ? 11.977 3.619 -15.141 1 96.75 92 LEU B N 1
ATOM 3082 C CA . LEU B 1 92 ? 11.383 2.453 -14.492 1 96.75 92 LEU B CA 1
ATOM 3083 C C . LEU B 1 92 ? 12.414 1.73 -13.633 1 96.75 92 LEU B C 1
ATOM 3085 O O . LEU B 1 92 ? 12.133 1.376 -12.484 1 96.75 92 LEU B O 1
ATOM 3089 N N . ALA B 1 93 ? 13.609 1.531 -14.117 1 96.75 93 ALA B N 1
ATOM 3090 C CA . ALA B 1 93 ? 14.688 0.902 -13.352 1 96.75 93 ALA B CA 1
ATOM 3091 C C . ALA B 1 93 ? 15 1.697 -12.094 1 96.75 93 ALA B C 1
ATOM 3093 O O . ALA B 1 93 ? 15.172 1.12 -11.016 1 96.75 93 ALA B O 1
ATOM 3094 N N . ALA B 1 94 ? 15.023 2.973 -12.242 1 94.75 94 ALA B N 1
ATOM 3095 C CA . ALA B 1 94 ? 15.289 3.848 -11.102 1 94.75 94 ALA B CA 1
ATOM 3096 C C . ALA B 1 94 ? 14.195 3.713 -10.047 1 94.75 94 ALA B C 1
ATOM 3098 O O . ALA B 1 94 ? 14.477 3.758 -8.844 1 94.75 94 ALA B O 1
ATOM 3099 N N . SER B 1 95 ? 12.977 3.543 -10.508 1 93.81 95 SER B N 1
ATOM 3100 C CA . SER B 1 95 ? 11.852 3.43 -9.578 1 93.81 95 SER B CA 1
ATOM 3101 C C . SER B 1 95 ? 11.852 2.078 -8.875 1 93.81 95 SER B C 1
ATOM 3103 O O . SER B 1 95 ? 11.305 1.942 -7.781 1 93.81 95 SER B O 1
ATOM 3105 N N . ILE B 1 96 ? 12.477 1.066 -9.398 1 96.5 96 ILE B N 1
ATOM 3106 C CA . ILE B 1 96 ? 12.516 -0.291 -8.867 1 96.5 96 ILE B CA 1
ATOM 3107 C C . ILE B 1 96 ? 13.594 -0.385 -7.781 1 96.5 96 ILE B C 1
ATOM 3109 O O . ILE B 1 96 ? 13.422 -1.105 -6.793 1 96.5 96 ILE B O 1
ATOM 3113 N N . LEU B 1 97 ? 14.641 0.393 -7.84 1 94.31 97 LEU B N 1
ATOM 3114 C CA . LEU B 1 97 ? 15.859 0.271 -7.039 1 94.31 97 LEU B CA 1
ATOM 3115 C C . LEU B 1 97 ? 15.539 0.423 -5.555 1 94.31 97 LEU B C 1
ATOM 3117 O O . LEU B 1 97 ? 16.016 -0.359 -4.73 1 94.31 97 LEU B O 1
ATOM 3121 N N . PRO B 1 98 ? 14.68 1.346 -5.203 1 92.69 98 PRO B N 1
ATOM 3122 C CA . PRO B 1 98 ? 14.383 1.452 -3.773 1 92.69 98 PRO B CA 1
ATOM 3123 C C . PRO B 1 98 ? 13.68 0.213 -3.223 1 92.69 98 PRO B C 1
ATOM 3125 O O . PRO B 1 98 ? 13.938 -0.189 -2.084 1 92.69 98 PRO B O 1
ATOM 3128 N N . PHE B 1 99 ? 12.859 -0.404 -3.969 1 94.38 99 PHE B N 1
ATOM 3129 C CA . PHE B 1 99 ? 12.148 -1.598 -3.525 1 94.38 99 PHE B CA 1
ATOM 3130 C C . PHE B 1 99 ? 13.086 -2.797 -3.465 1 94.38 99 PHE B C 1
ATOM 3132 O O . PHE B 1 99 ? 12.984 -3.631 -2.562 1 94.38 99 PHE B O 1
ATOM 3139 N N . LEU B 1 100 ? 14.016 -2.801 -4.414 1 94.94 100 LEU B N 1
ATOM 3140 C CA . LEU B 1 100 ? 15.023 -3.857 -4.398 1 94.94 100 LEU B CA 1
ATOM 3141 C C . LEU B 1 100 ? 15.945 -3.705 -3.197 1 94.94 100 LEU B C 1
ATOM 3143 O O . LEU B 1 100 ? 16.25 -4.688 -2.514 1 94.94 100 LEU B O 1
ATOM 3147 N N . TYR B 1 101 ? 16.344 -2.543 -2.914 1 93.12 101 TYR B N 1
ATOM 3148 C CA . TYR B 1 101 ? 17.234 -2.268 -1.789 1 93.12 101 TYR B CA 1
ATOM 3149 C C . TYR B 1 101 ? 16.594 -2.691 -0.473 1 93.12 101 TYR B C 1
ATOM 3151 O O . TYR B 1 101 ? 17.234 -3.305 0.374 1 93.12 101 TYR B O 1
ATOM 3159 N N . ARG B 1 102 ? 15.297 -2.484 -0.344 1 92.19 102 ARG B N 1
ATOM 3160 C CA . ARG B 1 102 ? 14.602 -2.764 0.912 1 92.19 102 ARG B CA 1
ATOM 3161 C C . ARG B 1 102 ? 14.086 -4.199 0.945 1 92.19 102 ARG B C 1
ATOM 3163 O O . ARG B 1 102 ? 13.586 -4.66 1.974 1 92.19 102 ARG B O 1
ATOM 3170 N N . GLY B 1 103 ? 14.109 -4.82 -0.153 1 93.19 103 GLY B N 1
ATOM 3171 C CA . GLY B 1 103 ? 13.695 -6.211 -0.206 1 93.19 103 GLY B CA 1
ATOM 3172 C C . GLY B 1 103 ? 12.188 -6.379 -0.301 1 93.19 103 GLY B C 1
ATOM 3173 O O . GLY B 1 103 ? 11.633 -7.328 0.248 1 93.19 103 GLY B O 1
ATOM 3174 N N . ASN B 1 104 ? 11.547 -5.426 -0.903 1 92.31 104 ASN B N 1
ATOM 3175 C CA . ASN B 1 104 ? 10.109 -5.555 -1.154 1 92.31 104 ASN B CA 1
ATOM 3176 C C . ASN B 1 104 ? 9.836 -6.328 -2.439 1 92.31 104 ASN B C 1
ATOM 3178 O O . ASN B 1 104 ? 9.406 -5.75 -3.439 1 92.31 104 ASN B O 1
ATOM 3182 N N . CYS B 1 105 ? 9.898 -7.57 -2.336 1 94.75 105 CYS B N 1
ATOM 3183 C CA . CYS B 1 105 ? 9.898 -8.406 -3.531 1 94.75 105 CYS B CA 1
ATOM 3184 C C . CYS B 1 105 ? 8.523 -8.406 -4.188 1 94.75 105 CYS B C 1
ATOM 3186 O O . CYS B 1 105 ? 8.414 -8.516 -5.41 1 94.75 105 CYS B O 1
ATOM 3188 N N . PHE B 1 106 ? 7.465 -8.203 -3.439 1 92.44 106 PHE B N 1
ATOM 3189 C CA . PHE B 1 106 ? 6.121 -8.234 -4.004 1 92.44 106 PHE B CA 1
ATOM 3190 C C . PHE B 1 106 ? 5.898 -7.055 -4.945 1 92.44 106 PHE B C 1
ATOM 3192 O O . PHE B 1 106 ? 5.203 -7.184 -5.957 1 92.44 106 PHE B O 1
ATOM 3199 N N . THR B 1 107 ? 6.574 -6.012 -4.66 1 93.56 107 THR B N 1
ATOM 3200 C CA . THR B 1 107 ? 6.402 -4.816 -5.48 1 93.56 107 THR B CA 1
ATOM 3201 C C . THR B 1 107 ? 7.375 -4.824 -6.656 1 93.56 107 THR B C 1
ATOM 3203 O O . THR B 1 107 ? 6.969 -4.66 -7.809 1 93.56 107 THR B O 1
ATOM 3206 N N . TYR B 1 108 ? 8.625 -5.055 -6.375 1 96.88 108 TYR B N 1
ATOM 3207 C CA . TYR B 1 108 ? 9.578 -4.863 -7.457 1 96.88 108 TYR B CA 1
ATOM 3208 C C . TYR B 1 108 ? 9.484 -5.988 -8.484 1 96.88 108 TYR B C 1
ATOM 3210 O O . TYR B 1 108 ? 9.852 -5.809 -9.648 1 96.88 108 TYR B O 1
ATOM 3218 N N . THR B 1 109 ? 8.992 -7.16 -8.141 1 97.62 109 THR B N 1
ATOM 3219 C CA . THR B 1 109 ? 8.844 -8.211 -9.141 1 97.62 109 THR B CA 1
ATOM 3220 C C . THR B 1 109 ? 7.785 -7.828 -10.18 1 97.62 109 THR B C 1
ATOM 3222 O O . THR B 1 109 ? 7.949 -8.094 -11.367 1 97.62 109 THR B O 1
ATOM 3225 N N . PHE B 1 110 ? 6.734 -7.211 -9.758 1 97.44 110 PHE B N 1
ATOM 3226 C CA . PHE B 1 110 ? 5.723 -6.738 -10.695 1 97.44 110 PHE B CA 1
ATOM 3227 C C . PHE B 1 110 ? 6.285 -5.641 -11.586 1 97.44 110 PHE B C 1
ATOM 3229 O O . PHE B 1 110 ? 6.078 -5.652 -12.805 1 97.44 110 PHE B O 1
ATOM 3236 N N . LEU B 1 111 ? 6.988 -4.793 -11 1 97.69 111 LEU B N 1
ATOM 3237 C CA . LEU B 1 111 ? 7.57 -3.691 -11.766 1 97.69 111 LEU B CA 1
ATOM 3238 C C . LEU B 1 111 ? 8.641 -4.203 -12.719 1 97.69 111 LEU B C 1
ATOM 3240 O O . LEU B 1 111 ? 8.812 -3.654 -13.812 1 97.69 111 LEU B O 1
ATOM 3244 N N . CYS B 1 112 ? 9.328 -5.195 -12.289 1 98.25 112 CYS B N 1
ATOM 3245 C CA . CYS B 1 112 ? 10.297 -5.812 -13.188 1 98.25 112 CYS B CA 1
ATOM 3246 C C . CYS B 1 112 ? 9.602 -6.426 -14.398 1 98.25 112 CYS B C 1
ATOM 3248 O O . CYS B 1 112 ? 10.148 -6.43 -15.5 1 98.25 112 CYS B O 1
ATOM 3250 N N . GLY B 1 113 ? 8.414 -6.961 -14.164 1 97.56 113 GLY B N 1
ATOM 3251 C CA . GLY B 1 113 ? 7.637 -7.406 -15.312 1 97.56 113 GLY B CA 1
ATOM 3252 C C . GLY B 1 113 ? 7.371 -6.301 -16.312 1 97.56 113 GLY B C 1
ATOM 3253 O O . GLY B 1 113 ? 7.508 -6.508 -17.531 1 97.56 113 GLY B O 1
ATOM 3254 N N . VAL B 1 114 ? 7.062 -5.152 -15.797 1 97.75 114 VAL B N 1
ATOM 3255 C CA . VAL B 1 114 ? 6.828 -4 -16.672 1 97.75 114 VAL B CA 1
ATOM 3256 C C . VAL B 1 114 ? 8.125 -3.605 -17.359 1 97.75 114 VAL B C 1
ATOM 3258 O O . VAL B 1 114 ? 8.125 -3.281 -18.547 1 97.75 114 VAL B O 1
ATOM 3261 N N . LEU B 1 115 ? 9.188 -3.654 -16.625 1 97.88 115 LEU B N 1
ATOM 3262 C CA . LEU B 1 115 ? 10.492 -3.314 -17.203 1 97.88 115 LEU B CA 1
ATOM 3263 C C . LEU B 1 115 ? 10.859 -4.266 -18.328 1 97.88 115 LEU B C 1
ATOM 3265 O O . LEU B 1 115 ? 11.312 -3.83 -19.391 1 97.88 115 LEU B O 1
ATOM 3269 N N . ILE B 1 116 ? 10.633 -5.531 -18.125 1 96.44 116 ILE B N 1
ATOM 3270 C CA . ILE B 1 116 ? 10.914 -6.531 -19.141 1 96.44 116 ILE B CA 1
ATOM 3271 C C . ILE B 1 116 ? 10.078 -6.242 -20.391 1 96.44 116 ILE B C 1
ATOM 3273 O O . ILE B 1 116 ? 10.586 -6.293 -21.516 1 96.44 116 ILE B O 1
ATOM 3277 N N . ALA B 1 117 ? 8.852 -5.914 -20.172 1 95.88 117 ALA B N 1
ATOM 3278 C CA . ALA B 1 117 ? 7.973 -5.578 -21.297 1 95.88 117 ALA B CA 1
ATOM 3279 C C . ALA B 1 117 ? 8.5 -4.359 -22.047 1 95.88 117 ALA B C 1
ATOM 3281 O O . ALA B 1 117 ? 8.523 -4.355 -23.281 1 95.88 117 ALA B O 1
ATOM 3282 N N . GLU B 1 118 ? 8.945 -3.342 -21.359 1 95.69 118 GLU B N 1
ATOM 3283 C CA . GLU B 1 118 ? 9.484 -2.131 -21.984 1 95.69 118 GLU B CA 1
ATOM 3284 C C . GLU B 1 118 ? 10.766 -2.426 -22.75 1 95.69 118 GLU B C 1
ATOM 3286 O O . GLU B 1 118 ? 10.984 -1.878 -23.828 1 95.69 118 GLU B O 1
ATOM 3291 N N . LEU B 1 119 ? 11.57 -3.254 -22.203 1 94.62 119 LEU B N 1
ATOM 3292 C CA . LEU B 1 119 ? 12.812 -3.617 -22.859 1 94.62 119 LEU B CA 1
ATOM 3293 C C . LEU B 1 119 ? 12.539 -4.402 -24.141 1 94.62 119 LEU B C 1
ATOM 3295 O O . LEU B 1 119 ? 13.195 -4.18 -25.156 1 94.62 119 LEU B O 1
ATOM 3299 N N . ASN B 1 120 ? 11.641 -5.254 -24.047 1 92.94 120 ASN B N 1
ATOM 3300 C CA . ASN B 1 120 ? 11.266 -6.012 -25.234 1 92.94 120 ASN B CA 1
ATOM 3301 C C . ASN B 1 120 ? 10.703 -5.105 -26.328 1 92.94 120 ASN B C 1
ATOM 3303 O O . ASN B 1 120 ? 10.977 -5.309 -27.516 1 92.94 120 ASN B O 1
ATOM 3307 N N . LEU B 1 121 ? 9.938 -4.16 -25.953 1 92.88 121 LEU B N 1
ATOM 3308 C CA . LEU B 1 121 ? 9.414 -3.193 -26.906 1 92.88 121 LEU B CA 1
ATOM 3309 C C . LEU B 1 121 ? 10.547 -2.381 -27.531 1 92.88 121 LEU B C 1
ATOM 3311 O O . LEU B 1 121 ? 10.523 -2.098 -28.734 1 92.88 121 LEU B O 1
ATOM 3315 N N . ALA B 1 122 ? 11.492 -2.039 -26.75 1 92.81 122 ALA B N 1
ATOM 3316 C CA . ALA B 1 122 ? 12.648 -1.307 -27.25 1 92.81 122 ALA B CA 1
ATOM 3317 C C . ALA B 1 122 ? 13.438 -2.146 -28.25 1 92.81 122 ALA B C 1
ATOM 3319 O O . ALA B 1 122 ? 13.922 -1.628 -29.266 1 92.81 122 ALA B O 1
ATOM 3320 N N . CYS B 1 123 ? 13.547 -3.352 -28 1 91.5 123 CYS B N 1
ATOM 3321 C CA . CYS B 1 123 ? 14.211 -4.266 -28.922 1 91.5 123 CYS B CA 1
ATOM 3322 C C . CYS B 1 123 ? 13.43 -4.395 -30.219 1 91.5 123 CYS B C 1
ATOM 3324 O O . CYS B 1 123 ? 14.016 -4.371 -31.297 1 91.5 123 CYS B O 1
ATOM 3326 N N . ALA B 1 124 ? 12.219 -4.488 -30.094 1 90.38 124 ALA B N 1
ATOM 3327 C CA . ALA B 1 124 ? 11.359 -4.617 -31.266 1 90.38 124 ALA B CA 1
ATOM 3328 C C . ALA B 1 124 ? 11.469 -3.387 -32.156 1 90.38 124 ALA B C 1
ATOM 3330 O O . ALA B 1 124 ? 11.367 -3.49 -33.375 1 90.38 124 ALA B O 1
ATOM 3331 N N . ARG B 1 125 ? 11.789 -2.262 -31.562 1 90 125 ARG B N 1
ATOM 3332 C CA . ARG B 1 125 ? 11.922 -1.01 -32.312 1 90 125 ARG B CA 1
ATOM 3333 C C . ARG B 1 125 ? 13.344 -0.826 -32.812 1 90 125 ARG B C 1
ATOM 3335 O O . ARG B 1 125 ? 13.641 0.159 -33.5 1 90 125 ARG B O 1
ATOM 3342 N N . GLY B 1 126 ? 14.211 -1.693 -32.375 1 89.62 126 GLY B N 1
ATOM 3343 C CA . GLY B 1 126 ? 15.586 -1.612 -32.812 1 89.62 126 GLY B CA 1
ATOM 3344 C C . GLY B 1 126 ? 16.438 -0.68 -31.984 1 89.62 126 GLY B C 1
ATOM 3345 O O . GLY B 1 126 ? 17.594 -0.393 -32.344 1 89.62 126 GLY B O 1
ATOM 3346 N N . ALA B 1 127 ? 15.891 -0.252 -30.953 1 89.44 127 ALA B N 1
ATOM 3347 C CA . ALA B 1 127 ? 16.578 0.722 -30.109 1 89.44 127 ALA B CA 1
ATOM 3348 C C . ALA B 1 127 ? 17.562 0.031 -29.156 1 89.44 127 ALA B C 1
ATOM 3350 O O . ALA B 1 127 ? 18.484 0.659 -28.641 1 89.44 127 ALA B O 1
ATOM 3351 N N . LEU B 1 128 ? 17.219 -1.211 -28.922 1 88.5 128 LEU B N 1
ATOM 3352 C CA . LEU B 1 128 ? 18.047 -1.991 -28 1 88.5 128 LEU B CA 1
ATOM 3353 C C . LEU B 1 128 ? 18.266 -3.402 -28.531 1 88.5 128 LEU B C 1
ATOM 3355 O O . LEU B 1 128 ? 17.422 -3.934 -29.266 1 88.5 128 LEU B O 1
ATOM 3359 N N . ARG B 1 129 ? 19.391 -3.906 -28.359 1 87.94 129 ARG B N 1
ATOM 3360 C CA . ARG B 1 129 ? 19.672 -5.301 -28.703 1 87.94 129 ARG B CA 1
ATOM 3361 C C . ARG B 1 129 ? 20.188 -6.066 -27.5 1 87.94 129 ARG B C 1
ATOM 3363 O O . ARG B 1 129 ? 21.125 -5.625 -26.828 1 87.94 129 ARG B O 1
ATOM 3370 N N . VAL B 1 130 ? 19.5 -7.156 -27.219 1 88.69 130 VAL B N 1
ATOM 3371 C CA . VAL B 1 130 ? 19.953 -8 -26.125 1 88.69 130 VAL B CA 1
ATOM 3372 C C . VAL B 1 130 ? 21.016 -8.969 -26.641 1 88.69 130 VAL B C 1
ATOM 3374 O O . VAL B 1 130 ? 20.797 -9.703 -27.594 1 88.69 130 VAL B O 1
ATOM 3377 N N . ASN B 1 131 ? 22.188 -8.93 -26.031 1 91.06 131 ASN B N 1
ATOM 3378 C CA . ASN B 1 131 ? 23.266 -9.859 -26.359 1 91.06 131 ASN B CA 1
ATOM 3379 C C . ASN B 1 131 ? 22.922 -11.289 -25.953 1 91.06 131 ASN B C 1
ATOM 3381 O O . ASN B 1 131 ? 22.641 -11.555 -24.781 1 91.06 131 ASN B O 1
ATOM 3385 N N . PRO B 1 132 ? 22.969 -12.203 -26.906 1 91.62 132 PRO B N 1
ATOM 3386 C CA . PRO B 1 132 ? 22.578 -13.578 -26.594 1 91.62 132 PRO B CA 1
ATOM 3387 C C . PRO B 1 132 ? 23.438 -14.203 -25.5 1 91.62 132 PRO B C 1
ATOM 3389 O O . PRO B 1 132 ? 22.953 -15 -24.688 1 91.62 132 PRO B O 1
ATOM 3392 N N . LEU B 1 133 ? 24.656 -13.867 -25.484 1 93.62 133 LEU B N 1
ATOM 3393 C CA . LEU B 1 133 ? 25.531 -14.391 -24.438 1 93.62 133 LEU B CA 1
ATOM 3394 C C . LEU B 1 133 ? 25.125 -13.859 -23.062 1 93.62 133 LEU B C 1
ATOM 3396 O O . LEU B 1 133 ? 25.078 -14.617 -22.094 1 93.62 133 LEU B O 1
ATOM 3400 N N . LEU B 1 134 ? 24.812 -12.586 -23.062 1 92.44 134 LEU B N 1
ATOM 3401 C CA . LEU B 1 134 ? 24.359 -12 -21.812 1 92.44 134 LEU B CA 1
ATOM 3402 C C . LEU B 1 134 ? 23.047 -12.648 -21.344 1 92.44 134 LEU B C 1
ATOM 3404 O O . LEU B 1 134 ? 22.891 -12.938 -20.156 1 92.44 134 LEU B O 1
ATOM 3408 N N . ASN B 1 135 ? 22.188 -12.852 -22.25 1 94.25 135 ASN B N 1
ATOM 3409 C CA . ASN B 1 135 ? 20.922 -13.492 -21.922 1 94.25 135 ASN B CA 1
ATOM 3410 C C . ASN B 1 135 ? 21.141 -14.883 -21.344 1 94.25 135 ASN B C 1
ATOM 3412 O O . ASN B 1 135 ? 20.5 -15.258 -20.359 1 94.25 135 ASN B O 1
ATOM 3416 N N . ARG B 1 136 ? 22.047 -15.656 -21.906 1 93.75 136 ARG B N 1
ATOM 3417 C CA . ARG B 1 136 ? 22.344 -17 -21.422 1 93.75 136 ARG B CA 1
ATOM 3418 C C . ARG B 1 136 ? 22.953 -16.969 -20.016 1 93.75 136 ARG B C 1
ATOM 3420 O O . ARG B 1 136 ? 22.609 -17.781 -19.172 1 93.75 136 ARG B O 1
ATOM 3427 N N . ILE B 1 137 ? 23.766 -16.016 -19.875 1 94.88 137 ILE B N 1
ATOM 3428 C CA . ILE B 1 137 ? 24.391 -15.859 -18.578 1 94.88 137 ILE B CA 1
ATOM 3429 C C . ILE B 1 137 ? 23.344 -15.516 -17.516 1 94.88 137 ILE B C 1
ATOM 3431 O O . ILE B 1 137 ? 23.328 -16.094 -16.438 1 94.88 137 ILE B O 1
ATOM 3435 N N . LEU B 1 138 ? 22.484 -14.602 -17.859 1 94.81 138 LEU B N 1
ATOM 3436 C CA . LEU B 1 138 ? 21.438 -14.195 -16.922 1 94.81 138 LEU B CA 1
ATOM 3437 C C . LEU B 1 138 ? 20.484 -15.352 -16.625 1 94.81 138 LEU B C 1
ATOM 3439 O O . LEU B 1 138 ? 20.047 -15.531 -15.492 1 94.81 138 LEU B O 1
ATOM 3443 N N . PHE B 1 139 ? 20.188 -16.125 -17.609 1 96 139 PHE B N 1
ATOM 3444 C CA . PHE B 1 139 ? 19.344 -17.281 -17.422 1 96 139 PHE B CA 1
ATOM 3445 C C . PHE B 1 139 ? 20 -18.281 -16.484 1 96 139 PHE B C 1
ATOM 3447 O O . PHE B 1 139 ? 19.359 -18.812 -15.57 1 96 139 PHE B O 1
ATOM 3454 N N . LEU B 1 140 ? 21.25 -18.578 -16.688 1 96.12 140 LEU B N 1
ATOM 3455 C CA . LEU B 1 140 ? 21.969 -19.531 -15.859 1 96.12 140 LEU B CA 1
ATOM 3456 C C . LEU B 1 140 ? 22.109 -19.016 -14.43 1 96.12 140 LEU B C 1
ATOM 3458 O O . LEU B 1 140 ? 22.047 -19.797 -13.477 1 96.12 140 LEU B O 1
ATOM 3462 N N . LEU B 1 141 ? 22.312 -17.719 -14.344 1 96.06 141 LEU B N 1
ATOM 3463 C CA . LEU B 1 141 ? 22.344 -17.125 -13.008 1 96.06 141 LEU B CA 1
ATOM 3464 C C . LEU B 1 141 ? 21 -17.281 -12.305 1 96.06 141 LEU B C 1
ATOM 3466 O O . LEU B 1 141 ? 20.953 -17.594 -11.117 1 96.06 141 LEU B O 1
ATOM 3470 N N . GLY B 1 142 ? 19.938 -16.984 -13.039 1 96.5 142 GLY B N 1
ATOM 3471 C CA . GLY B 1 142 ? 18.609 -17.234 -12.484 1 96.5 142 GLY B CA 1
ATOM 3472 C C . GLY B 1 142 ? 18.391 -18.672 -12.055 1 96.5 142 GLY B C 1
ATOM 3473 O O . GLY B 1 142 ? 17.875 -18.922 -10.969 1 96.5 142 GLY B O 1
ATOM 3474 N N . PHE B 1 143 ? 18.844 -19.547 -12.844 1 94.88 143 PHE B N 1
ATOM 3475 C CA . PHE B 1 143 ? 18.734 -20.969 -12.539 1 94.88 143 PHE B CA 1
ATOM 3476 C C . PHE B 1 143 ? 19.547 -21.328 -11.305 1 94.88 143 PHE B C 1
ATOM 3478 O O . PHE B 1 143 ? 19.078 -22.094 -10.445 1 94.88 143 PHE B O 1
ATOM 3485 N N . PHE B 1 144 ? 20.766 -20.812 -11.266 1 95.88 144 PHE B N 1
ATOM 3486 C CA . PHE B 1 144 ? 21.641 -21 -10.109 1 95.88 144 PHE B CA 1
ATOM 3487 C C . PHE B 1 144 ? 20.953 -20.516 -8.828 1 95.88 144 PHE B C 1
ATOM 3489 O O . PHE B 1 144 ? 20.969 -21.219 -7.816 1 95.88 144 PHE B O 1
ATOM 3496 N N . LEU B 1 145 ? 20.281 -19.406 -8.859 1 96.38 145 LEU B N 1
ATOM 3497 C CA . LEU B 1 145 ? 19.656 -18.812 -7.684 1 96.38 145 LEU B CA 1
ATOM 3498 C C . LEU B 1 145 ? 18.375 -19.531 -7.312 1 96.38 145 LEU B C 1
ATOM 3500 O O . LEU B 1 145 ? 18 -19.594 -6.137 1 96.38 145 LEU B O 1
ATOM 3504 N N . VAL B 1 146 ? 17.734 -20.078 -8.266 1 93.81 146 VAL B N 1
ATOM 3505 C CA . VAL B 1 146 ? 16.516 -20.844 -7.992 1 93.81 146 VAL B CA 1
ATOM 3506 C C . VAL B 1 146 ? 16.859 -22.062 -7.145 1 93.81 146 VAL B C 1
ATOM 3508 O O . VAL B 1 146 ? 16.031 -22.531 -6.352 1 93.81 146 VAL B O 1
ATOM 3511 N N . CYS B 1 147 ? 18.016 -22.578 -7.227 1 95.5 147 CYS B N 1
ATOM 3512 C CA . CYS B 1 147 ? 18.469 -23.766 -6.512 1 95.5 147 CYS B CA 1
ATOM 3513 C C . CYS B 1 147 ? 19.062 -23.406 -5.156 1 95.5 147 CYS B C 1
ATOM 3515 O O . CYS B 1 147 ? 19.719 -24.219 -4.52 1 95.5 147 CYS B O 1
ATOM 3517 N N . LEU B 1 148 ? 18.797 -22.234 -4.773 1 96 148 LEU B N 1
ATOM 3518 C CA . LEU B 1 148 ? 19.328 -21.766 -3.504 1 96 148 LEU B CA 1
ATOM 3519 C C . LEU B 1 148 ? 18.828 -22.625 -2.346 1 96 148 LEU B C 1
ATOM 3521 O O . LEU B 1 148 ? 17.625 -22.672 -2.088 1 96 148 LEU B O 1
ATOM 3525 N N . PRO B 1 149 ? 19.719 -23.281 -1.636 1 95.19 149 PRO B N 1
ATOM 3526 C CA . PRO B 1 149 ? 19.281 -24.062 -0.475 1 95.19 149 PRO B CA 1
ATOM 3527 C C . PRO B 1 149 ? 18.953 -23.188 0.734 1 95.19 149 PRO B C 1
ATOM 3529 O O . PRO B 1 149 ? 19.375 -22.016 0.792 1 95.19 149 PRO B O 1
ATOM 3532 N N . ASP B 1 150 ? 18.266 -23.688 1.657 1 93.69 150 ASP B N 1
ATOM 3533 C CA . ASP B 1 150 ? 17.859 -22.938 2.846 1 93.69 150 ASP B CA 1
ATOM 3534 C C . ASP B 1 150 ? 19.078 -22.531 3.68 1 93.69 150 ASP B C 1
ATOM 3536 O O . ASP B 1 150 ? 19.109 -21.453 4.27 1 93.69 150 ASP B O 1
ATOM 3540 N N . ASN B 1 151 ? 20.078 -23.375 3.719 1 94.75 151 ASN B N 1
ATOM 3541 C CA . ASN B 1 151 ? 21.312 -23.078 4.457 1 94.75 151 ASN B CA 1
ATOM 3542 C C . ASN B 1 151 ? 22.391 -22.531 3.541 1 94.75 151 ASN B C 1
ATOM 3544 O O . ASN B 1 151 ? 23.562 -22.922 3.645 1 94.75 151 ASN B O 1
ATOM 3548 N N . TYR B 1 152 ? 21.984 -21.656 2.672 1 94.44 152 TYR B N 1
ATOM 3549 C CA . TYR B 1 152 ? 22.891 -21.172 1.633 1 94.44 152 TYR B CA 1
ATOM 3550 C C . TYR B 1 152 ? 24.078 -20.453 2.24 1 94.44 152 TYR B C 1
ATOM 3552 O O . TYR B 1 152 ? 25.156 -20.422 1.653 1 94.44 152 TYR B O 1
ATOM 3560 N N . ALA B 1 153 ? 24.016 -19.875 3.367 1 93.25 153 ALA B N 1
ATOM 3561 C CA . ALA B 1 153 ? 25.109 -19.141 3.998 1 93.25 153 ALA B CA 1
ATOM 3562 C C . ALA B 1 153 ? 26.297 -20.078 4.277 1 93.25 153 ALA B C 1
ATOM 3564 O O . ALA B 1 153 ? 27.453 -19.641 4.23 1 93.25 153 ALA B O 1
ATOM 3565 N N . ASP B 1 154 ? 26.016 -21.328 4.555 1 94.75 154 ASP B N 1
ATOM 3566 C CA . ASP B 1 154 ? 27.047 -22.312 4.895 1 94.75 154 ASP B CA 1
ATOM 3567 C C . ASP B 1 154 ? 27.312 -23.234 3.719 1 94.75 154 ASP B C 1
ATOM 3569 O O . ASP B 1 154 ? 28.094 -24.188 3.84 1 94.75 154 ASP B O 1
ATOM 3573 N N . THR B 1 155 ? 26.625 -23.141 2.668 1 95.12 155 THR B N 1
ATOM 3574 C CA . THR B 1 155 ? 26.781 -24 1.502 1 95.12 155 THR B CA 1
ATOM 3575 C C . THR B 1 155 ? 27.859 -23.438 0.568 1 95.12 155 THR B C 1
ATOM 3577 O O . THR B 1 155 ? 27.734 -22.312 0.08 1 95.12 155 THR B O 1
ATOM 3580 N N . PRO B 1 156 ? 28.891 -24.297 0.286 1 92.44 156 PRO B N 1
ATOM 3581 C CA . PRO B 1 156 ? 29.906 -23.828 -0.651 1 92.44 156 PRO B CA 1
ATOM 3582 C C . PRO B 1 156 ? 29.344 -23.469 -2.02 1 92.44 156 PRO B C 1
ATOM 3584 O O . PRO B 1 156 ? 28.469 -24.172 -2.531 1 92.44 156 PRO B O 1
ATOM 3587 N N . GLY B 1 157 ? 29.688 -22.391 -2.57 1 93.56 157 GLY B N 1
ATOM 3588 C CA . GLY B 1 157 ? 29.172 -21.906 -3.846 1 93.56 157 GLY B CA 1
ATOM 3589 C C . GLY B 1 157 ? 28.156 -20.797 -3.699 1 93.56 157 GLY B C 1
ATOM 3590 O O . GLY B 1 157 ? 27.953 -20 -4.621 1 93.56 157 GLY B O 1
ATOM 3591 N N . TYR B 1 158 ? 27.406 -20.875 -2.494 1 96.19 158 TYR B N 1
ATOM 3592 C CA . TYR B 1 158 ? 26.359 -19.875 -2.299 1 96.19 158 TYR B CA 1
ATOM 3593 C C . TYR B 1 158 ? 26.75 -18.875 -1.207 1 96.19 158 TYR B C 1
ATOM 3595 O O . TYR B 1 158 ? 26.172 -17.797 -1.092 1 96.19 158 TYR B O 1
ATOM 3603 N N . SER B 1 159 ? 27.75 -19.156 -0.449 1 94.69 159 SER B N 1
ATOM 3604 C CA . SER B 1 159 ? 28.094 -18.391 0.744 1 94.69 159 SER B CA 1
ATOM 3605 C C . SER B 1 159 ? 28.469 -16.953 0.389 1 94.69 159 SER B C 1
ATOM 3607 O O . SER B 1 159 ? 28.297 -16.047 1.198 1 94.69 159 SER B O 1
ATOM 3609 N N . TRP B 1 160 ? 29 -16.75 -0.802 1 94.19 160 TRP B N 1
ATOM 3610 C CA . TRP B 1 160 ? 29.422 -15.414 -1.206 1 94.19 160 TRP B CA 1
ATOM 3611 C C . TRP B 1 160 ? 28.234 -14.477 -1.318 1 94.19 160 TRP B C 1
ATOM 3613 O O . TRP B 1 160 ? 28.391 -13.258 -1.268 1 94.19 160 TRP B O 1
ATOM 3623 N N . LEU B 1 161 ? 27 -14.961 -1.418 1 95.75 161 LEU B N 1
ATOM 3624 C CA . LEU B 1 161 ? 25.797 -14.156 -1.524 1 95.75 161 LEU B CA 1
ATOM 3625 C C . LEU B 1 161 ? 25.562 -13.344 -0.252 1 95.75 161 LEU B C 1
ATOM 3627 O O . LEU B 1 161 ? 25 -12.25 -0.301 1 95.75 161 LEU B O 1
ATOM 3631 N N . VAL B 1 162 ? 25.984 -13.883 0.829 1 94.75 162 VAL B N 1
ATOM 3632 C CA . VAL B 1 162 ? 25.828 -13.211 2.117 1 94.75 162 VAL B CA 1
ATOM 3633 C C . VAL B 1 162 ? 26.578 -11.883 2.104 1 94.75 162 VAL B C 1
ATOM 3635 O O . VAL B 1 162 ? 26.094 -10.883 2.643 1 94.75 162 VAL B O 1
ATOM 3638 N N . GLY B 1 163 ? 27.75 -11.875 1.469 1 92.94 163 GLY B N 1
ATOM 3639 C CA . GLY B 1 163 ? 28.516 -10.641 1.334 1 92.94 163 GLY B CA 1
ATOM 3640 C C . GLY B 1 163 ? 27.766 -9.57 0.546 1 92.94 163 GLY B C 1
ATOM 3641 O O . GLY B 1 163 ? 27.844 -8.383 0.878 1 92.94 163 GLY B O 1
ATOM 3642 N N . LEU B 1 164 ? 27.031 -9.977 -0.432 1 93.25 164 LEU B N 1
ATOM 3643 C CA . LEU B 1 164 ? 26.297 -9.047 -1.272 1 93.25 164 LEU B CA 1
ATOM 3644 C C . LEU B 1 164 ? 25.078 -8.484 -0.527 1 93.25 164 LEU B C 1
ATOM 3646 O O . LEU B 1 164 ? 24.594 -7.402 -0.862 1 93.25 164 LEU B O 1
ATOM 3650 N N . GLU B 1 165 ? 24.594 -9.227 0.44 1 93.69 165 GLU B N 1
ATOM 3651 C CA . GLU B 1 165 ? 23.422 -8.797 1.208 1 93.69 165 GLU B CA 1
ATOM 3652 C C . GLU B 1 165 ? 23.734 -7.551 2.031 1 93.69 165 GLU B C 1
ATOM 3654 O O . GLU B 1 165 ? 22.828 -6.816 2.42 1 93.69 165 GLU B O 1
ATOM 3659 N N . SER B 1 166 ? 25.047 -7.273 2.318 1 87.62 166 SER B N 1
ATOM 3660 C CA . SER B 1 166 ? 25.453 -6.082 3.061 1 87.62 166 SER B CA 1
ATOM 3661 C C . SER B 1 166 ? 25.125 -4.812 2.281 1 87.62 166 SER B C 1
ATOM 3663 O O . SER B 1 166 ? 25.016 -3.73 2.863 1 87.62 166 SER B O 1
ATOM 3665 N N . LEU B 1 167 ? 24.859 -5.008 0.964 1 87.75 167 LEU B N 1
ATOM 3666 C CA . LEU B 1 167 ? 24.547 -3.873 0.103 1 87.75 167 LEU B CA 1
ATOM 3667 C C . LEU B 1 167 ? 23.047 -3.609 0.087 1 87.75 167 LEU B C 1
ATOM 3669 O O . LEU B 1 167 ? 22.578 -2.666 -0.558 1 87.75 167 LEU B O 1
ATOM 3673 N N . THR B 1 168 ? 22.328 -4.402 0.785 1 90.25 168 THR B N 1
ATOM 3674 C CA . THR B 1 168 ? 20.875 -4.289 0.814 1 90.25 168 THR B CA 1
ATOM 3675 C C . THR B 1 168 ? 20.359 -4.199 2.252 1 90.25 168 THR B C 1
ATOM 3677 O O . THR B 1 168 ? 21.156 -4.195 3.195 1 90.25 168 THR B O 1
ATOM 3680 N N . ALA B 1 169 ? 19.156 -4.051 2.396 1 89.38 169 ALA B N 1
ATOM 3681 C CA . ALA B 1 169 ? 18.484 -4.078 3.697 1 89.38 169 ALA B CA 1
ATOM 3682 C C . ALA B 1 169 ? 17.453 -5.207 3.76 1 89.38 169 ALA B C 1
ATOM 3684 O O . ALA B 1 169 ? 16.344 -5.012 4.254 1 89.38 169 ALA B O 1
ATOM 3685 N N . TRP B 1 170 ? 17.859 -6.367 3.279 1 93.19 170 TRP B N 1
ATOM 3686 C CA . TRP B 1 170 ? 16.906 -7.465 3.16 1 93.19 170 TRP B CA 1
ATOM 3687 C C . TRP B 1 170 ? 16.656 -8.125 4.512 1 93.19 170 TRP B C 1
ATOM 3689 O O . TRP B 1 170 ? 15.555 -8.594 4.793 1 93.19 170 TRP B O 1
ATOM 3699 N N . GLY B 1 171 ? 17.734 -8.188 5.324 1 90.5 171 GLY B N 1
ATOM 3700 C CA . GLY B 1 171 ? 17.609 -8.82 6.629 1 90.5 171 GLY B CA 1
ATOM 3701 C C . GLY B 1 171 ? 17.156 -10.273 6.547 1 90.5 171 GLY B C 1
ATOM 3702 O O . GLY B 1 171 ? 17.734 -11.062 5.805 1 90.5 171 GLY B O 1
ATOM 3703 N N . GLU B 1 172 ? 16.094 -10.609 7.277 1 91.5 172 GLU B N 1
ATOM 3704 C CA . GLU B 1 172 ? 15.594 -11.984 7.375 1 91.5 172 GLU B CA 1
ATOM 3705 C C . GLU B 1 172 ? 14.922 -12.422 6.078 1 91.5 172 GLU B C 1
ATOM 3707 O O . GLU B 1 172 ? 14.75 -13.617 5.836 1 91.5 172 GLU B O 1
ATOM 3712 N N . GLU B 1 173 ? 14.625 -11.523 5.246 1 93.5 173 GLU B N 1
ATOM 3713 C CA . GLU B 1 173 ? 13.906 -11.844 4.012 1 93.5 173 GLU B CA 1
ATOM 3714 C C . GLU B 1 173 ? 14.883 -12.102 2.865 1 93.5 173 GLU B C 1
ATOM 3716 O O . GLU B 1 173 ? 14.461 -12.258 1.716 1 93.5 173 GLU B O 1
ATOM 3721 N N . ALA B 1 174 ? 16.125 -12.211 3.141 1 95.31 174 ALA B N 1
ATOM 3722 C CA . ALA B 1 174 ? 17.156 -12.352 2.111 1 95.31 174 ALA B CA 1
ATOM 3723 C C . ALA B 1 174 ? 16.906 -13.578 1.248 1 95.31 174 ALA B C 1
ATOM 3725 O O . ALA B 1 174 ? 16.938 -13.5 0.017 1 95.31 174 ALA B O 1
ATOM 3726 N N . PRO B 1 175 ? 16.578 -14.703 1.854 1 94.38 175 PRO B N 1
ATOM 3727 C CA . PRO B 1 175 ? 16.359 -15.875 1.004 1 94.38 175 PRO B CA 1
ATOM 3728 C C . PRO B 1 175 ? 15.211 -15.664 0.014 1 94.38 175 PRO B C 1
ATOM 3730 O O . PRO B 1 175 ? 15.32 -16.047 -1.152 1 94.38 175 PRO B O 1
ATOM 3733 N N . HIS B 1 176 ? 14.188 -15.07 0.468 1 94.44 176 HIS B N 1
ATOM 3734 C CA . HIS B 1 176 ? 13.039 -14.82 -0.395 1 94.44 176 HIS B CA 1
ATOM 3735 C C . HIS B 1 176 ? 13.391 -13.852 -1.516 1 94.44 176 HIS B C 1
ATOM 3737 O O . HIS B 1 176 ? 12.922 -14 -2.645 1 94.44 176 HIS B O 1
ATOM 3743 N N . ASN B 1 177 ? 14.164 -12.906 -1.202 1 97.19 177 ASN B N 1
ATOM 3744 C CA . ASN B 1 177 ? 14.562 -11.93 -2.211 1 97.19 177 ASN B CA 1
ATOM 3745 C C . ASN B 1 177 ? 15.492 -12.539 -3.25 1 97.19 177 ASN B C 1
ATOM 3747 O O . ASN B 1 177 ? 15.406 -12.219 -4.438 1 97.19 177 ASN B O 1
ATOM 3751 N N . TRP B 1 178 ? 16.375 -13.375 -2.812 1 97.56 178 TRP B N 1
ATOM 3752 C CA . TRP B 1 178 ? 17.219 -14.062 -3.783 1 97.56 178 TRP B CA 1
ATOM 3753 C C . TRP B 1 178 ? 16.375 -14.891 -4.746 1 97.56 178 TRP B C 1
ATOM 3755 O O . TRP B 1 178 ? 16.625 -14.891 -5.957 1 97.56 178 TRP B O 1
ATOM 3765 N N . ARG B 1 179 ? 15.43 -15.523 -4.227 1 96.75 179 ARG B N 1
ATOM 3766 C CA . ARG B 1 179 ? 14.555 -16.328 -5.07 1 96.75 179 ARG B CA 1
ATOM 3767 C C . ARG B 1 179 ? 13.727 -15.453 -5.996 1 96.75 179 ARG B C 1
ATOM 3769 O O . ARG B 1 179 ? 13.445 -15.828 -7.137 1 96.75 179 ARG B O 1
ATOM 3776 N N . SER B 1 180 ? 13.289 -14.328 -5.492 1 97.62 180 SER B N 1
ATOM 3777 C CA . SER B 1 180 ? 12.539 -13.398 -6.328 1 97.62 180 SER B CA 1
ATOM 3778 C C . SER B 1 180 ? 13.398 -12.859 -7.465 1 97.62 180 SER B C 1
ATOM 3780 O O . SER B 1 180 ? 12.945 -12.766 -8.609 1 97.62 180 SER B O 1
ATOM 3782 N N . VAL B 1 181 ? 14.633 -12.508 -7.141 1 97.88 181 VAL B N 1
ATOM 3783 C CA . VAL B 1 181 ? 15.562 -12.062 -8.172 1 97.88 181 VAL B CA 1
ATOM 3784 C C . VAL B 1 181 ? 15.766 -13.18 -9.203 1 97.88 181 VAL B C 1
ATOM 3786 O O . VAL B 1 181 ? 15.789 -12.93 -10.406 1 97.88 181 VAL B O 1
ATOM 3789 N N . ALA B 1 182 ? 15.852 -14.344 -8.703 1 98 182 ALA B N 1
ATOM 3790 C CA . ALA B 1 182 ? 15.969 -15.508 -9.578 1 98 182 ALA B CA 1
ATOM 3791 C C . ALA B 1 182 ? 14.805 -15.578 -10.562 1 98 182 ALA B C 1
ATOM 3793 O O . ALA B 1 182 ? 15.008 -15.789 -11.758 1 98 182 ALA B O 1
ATOM 3794 N N . GLY B 1 183 ? 13.609 -15.406 -10.008 1 97.06 183 GLY B N 1
ATOM 3795 C CA . GLY B 1 183 ? 12.43 -15.43 -10.867 1 97.06 183 GLY B CA 1
ATOM 3796 C C . GLY B 1 183 ? 12.469 -14.375 -11.961 1 97.06 183 GLY B C 1
ATOM 3797 O O . GLY B 1 183 ? 12.133 -14.664 -13.109 1 97.06 183 GLY B O 1
ATOM 3798 N N . VAL B 1 184 ? 12.898 -13.211 -11.633 1 97.69 184 VAL B N 1
ATOM 3799 C CA . VAL B 1 184 ? 12.977 -12.117 -12.602 1 97.69 184 VAL B CA 1
ATOM 3800 C C . VAL B 1 184 ? 13.977 -12.461 -13.703 1 97.69 184 VAL B C 1
ATOM 3802 O O . VAL B 1 184 ? 13.672 -12.312 -14.891 1 97.69 184 VAL B O 1
ATOM 3805 N N . LEU B 1 185 ? 15.141 -12.945 -13.289 1 97.25 185 LEU B N 1
ATOM 3806 C CA . LEU B 1 185 ? 16.172 -13.297 -14.25 1 97.25 185 LEU B CA 1
ATOM 3807 C C . LEU B 1 185 ? 15.727 -14.453 -15.133 1 97.25 185 LEU B C 1
ATOM 3809 O O . LEU B 1 185 ? 15.977 -14.461 -16.344 1 97.25 185 LEU B O 1
ATOM 3813 N N . PHE B 1 186 ? 15.062 -15.344 -14.477 1 94.62 186 PHE B N 1
ATOM 3814 C CA . PHE B 1 186 ? 14.578 -16.516 -15.195 1 94.62 186 PHE B CA 1
ATOM 3815 C C . PHE B 1 186 ? 13.562 -16.125 -16.266 1 94.62 186 PHE B C 1
ATOM 3817 O O . PHE B 1 186 ? 13.664 -16.531 -17.422 1 94.62 186 PHE B O 1
ATOM 3824 N N . VAL B 1 187 ? 12.609 -15.305 -15.977 1 93.88 187 VAL B N 1
ATOM 3825 C CA . VAL B 1 187 ? 11.586 -14.852 -16.906 1 93.88 187 VAL B CA 1
ATOM 3826 C C . VAL B 1 187 ? 12.227 -14.023 -18.016 1 93.88 187 VAL B C 1
ATOM 3828 O O . VAL B 1 187 ? 11.906 -14.195 -19.203 1 93.88 187 VAL B O 1
ATOM 3831 N N . PHE B 1 188 ? 13.172 -13.203 -17.672 1 95.5 188 PHE B N 1
ATOM 3832 C CA . PHE B 1 188 ? 13.883 -12.406 -18.656 1 95.5 188 PHE B CA 1
ATOM 3833 C C . PHE B 1 188 ? 14.617 -13.305 -19.641 1 95.5 188 PHE B C 1
ATOM 3835 O O . PHE B 1 188 ? 14.539 -13.094 -20.859 1 95.5 188 PHE B O 1
ATOM 3842 N N . GLY B 1 189 ? 15.305 -14.32 -19.141 1 94 189 GLY B N 1
ATOM 3843 C CA . GLY B 1 189 ? 16.047 -15.258 -19.969 1 94 189 GLY B CA 1
ATOM 3844 C C . GLY B 1 189 ? 15.148 -16.016 -20.938 1 94 189 GLY B C 1
ATOM 3845 O O . GLY B 1 189 ? 15.461 -16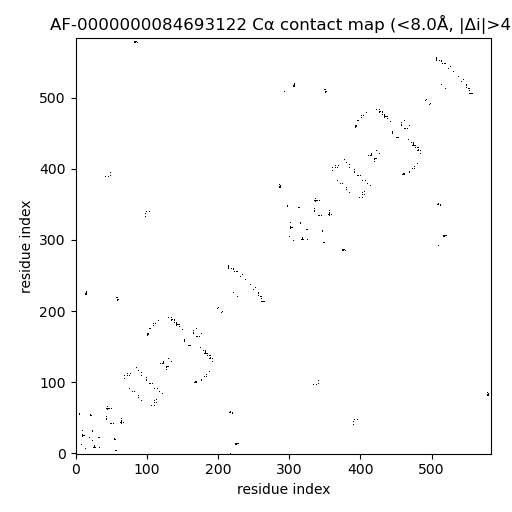.109 -22.125 1 94 189 GLY B O 1
ATOM 3846 N N . ILE B 1 190 ? 14.102 -16.422 -20.453 1 92.5 190 ILE B N 1
ATOM 3847 C CA . ILE B 1 190 ? 13.195 -17.219 -21.281 1 92.5 190 ILE B CA 1
ATOM 3848 C C . ILE B 1 190 ? 12.562 -16.328 -22.344 1 92.5 190 ILE B C 1
ATOM 3850 O O . ILE B 1 190 ? 12.438 -16.734 -23.5 1 92.5 190 ILE B O 1
ATOM 3854 N N . CYS B 1 191 ? 12.188 -15.109 -22.016 1 91.81 191 CYS B N 1
ATOM 3855 C CA . CYS B 1 191 ? 11.516 -14.188 -22.938 1 91.81 191 CYS B CA 1
ATOM 3856 C C . CYS B 1 191 ? 12.414 -13.844 -24.109 1 91.81 191 CYS B C 1
ATOM 3858 O O . CYS B 1 191 ? 11.914 -13.516 -25.188 1 91.81 191 CYS B O 1
ATOM 3860 N N . ASN B 1 192 ? 13.758 -14.055 -23.984 1 90.69 192 ASN B N 1
ATOM 3861 C CA . ASN B 1 192 ? 14.672 -13.57 -25.016 1 90.69 192 ASN B CA 1
ATOM 3862 C C . ASN B 1 192 ? 15.43 -14.711 -25.672 1 90.69 192 ASN B C 1
ATOM 3864 O O . ASN B 1 192 ? 16.422 -14.484 -26.375 1 90.69 192 ASN B O 1
ATOM 3868 N N . GLU B 1 193 ? 14.961 -15.914 -25.406 1 90.88 193 GLU B N 1
ATOM 3869 C CA . GLU B 1 193 ? 15.586 -17.078 -26.016 1 90.88 193 GLU B CA 1
ATOM 3870 C C . GLU B 1 193 ? 14.539 -18.031 -26.594 1 90.88 193 GLU B C 1
ATOM 3872 O O . GLU B 1 193 ? 13.82 -18.703 -25.844 1 90.88 193 GLU B O 1
ATOM 3877 N N . THR B 1 194 ? 14.523 -18.156 -27.891 1 88.81 194 THR B N 1
ATOM 3878 C CA . THR B 1 194 ? 13.5 -18.938 -28.594 1 88.81 194 THR B CA 1
ATOM 3879 C C . THR B 1 194 ? 13.555 -20.406 -28.172 1 88.81 194 THR B C 1
ATOM 3881 O O . THR B 1 194 ? 12.516 -21.047 -28.016 1 88.81 194 THR B O 1
ATOM 3884 N N . LYS B 1 195 ? 14.758 -20.938 -27.953 1 91.31 195 LYS B N 1
ATOM 3885 C CA . LYS B 1 195 ? 14.898 -22.344 -27.578 1 91.31 195 LYS B CA 1
ATOM 3886 C C . LYS B 1 195 ? 14.266 -22.609 -26.219 1 91.31 195 LYS B C 1
ATOM 3888 O O . LYS B 1 195 ? 13.664 -23.656 -26 1 91.31 195 LYS B O 1
ATOM 3893 N N . LEU B 1 196 ? 14.406 -21.656 -25.391 1 91.19 196 LEU B N 1
ATOM 3894 C CA . LEU B 1 196 ? 13.875 -21.828 -24.047 1 91.19 196 LEU B CA 1
ATOM 3895 C C . LEU B 1 196 ? 12.359 -21.672 -24.047 1 91.19 196 LEU B C 1
ATOM 3897 O O . LEU B 1 196 ? 11.688 -22.141 -23.125 1 91.19 196 LEU B O 1
ATOM 3901 N N . GLN B 1 197 ? 11.781 -21.078 -24.984 1 93 197 GLN B N 1
ATOM 3902 C CA . GLN B 1 197 ? 10.344 -20.828 -25.047 1 93 197 GLN B CA 1
ATOM 3903 C C . GLN B 1 197 ? 9.594 -22.062 -25.547 1 93 197 GLN B C 1
ATOM 3905 O O . GLN B 1 197 ? 8.375 -22.141 -25.406 1 93 197 GLN B O 1
ATOM 3910 N N . ARG B 1 198 ? 10.242 -23 -26.062 1 93.94 198 ARG B N 1
ATOM 3911 C CA . ARG B 1 198 ? 9.609 -24.172 -26.656 1 93.94 198 ARG B CA 1
ATOM 3912 C C . ARG B 1 198 ? 8.82 -24.969 -25.609 1 93.94 198 ARG B C 1
ATOM 3914 O O . ARG B 1 198 ? 7.688 -25.375 -25.875 1 93.94 198 ARG B O 1
ATOM 3921 N N . LEU B 1 199 ? 9.391 -25.078 -24.484 1 90.62 199 LEU B N 1
ATOM 3922 C CA . LEU B 1 199 ? 8.727 -25.875 -23.453 1 90.62 199 LEU B CA 1
ATOM 3923 C C . LEU B 1 199 ? 7.473 -25.156 -22.953 1 90.62 199 LEU B C 1
ATOM 3925 O O . LEU B 1 199 ? 6.375 -25.719 -23 1 90.62 199 LEU B O 1
ATOM 3929 N N . PRO B 1 200 ? 7.621 -23.938 -22.469 1 92.06 200 PRO B N 1
ATOM 3930 C CA . PRO B 1 200 ? 6.422 -23.25 -21.969 1 92.06 200 PRO B CA 1
ATOM 3931 C C . PRO B 1 200 ? 5.352 -23.078 -23.047 1 92.06 200 PRO B C 1
ATOM 3933 O O . PRO B 1 200 ? 4.16 -23.016 -22.719 1 92.06 200 PRO B O 1
ATOM 3936 N N . ASN B 1 201 ? 5.754 -23.141 -24.281 1 94 201 ASN B N 1
ATOM 3937 C CA . ASN B 1 201 ? 4.805 -22.922 -25.375 1 94 201 ASN B CA 1
ATOM 3938 C C . ASN B 1 201 ? 4.246 -24.25 -25.906 1 94 201 ASN B C 1
ATOM 3940 O O . ASN B 1 201 ? 3.383 -24.25 -26.781 1 94 201 ASN B O 1
ATOM 3944 N N . SER B 1 202 ? 4.664 -25.25 -25.359 1 96.62 202 SER B N 1
ATOM 3945 C CA . SER B 1 202 ? 4.137 -26.547 -25.781 1 96.62 202 SER B CA 1
ATOM 3946 C C . SER B 1 202 ? 2.705 -26.75 -25.297 1 96.62 202 SER B C 1
ATOM 3948 O O . SER B 1 202 ? 2.191 -25.938 -24.516 1 96.62 202 SER B O 1
ATOM 3950 N N . ARG B 1 203 ? 2.016 -27.812 -25.641 1 97 203 ARG B N 1
ATOM 3951 C CA . ARG B 1 203 ? 0.581 -28.016 -25.453 1 97 203 ARG B CA 1
ATOM 3952 C C . ARG B 1 203 ? 0.237 -28.219 -23.984 1 97 203 ARG B C 1
ATOM 3954 O O . ARG B 1 203 ? -0.706 -27.625 -23.469 1 97 203 ARG B O 1
ATOM 3961 N N . ALA B 1 204 ? 0.968 -29.031 -23.281 1 95.38 204 ALA B N 1
ATOM 3962 C CA . ALA B 1 204 ? 0.635 -29.391 -21.906 1 95.38 204 ALA B CA 1
ATOM 3963 C C . ALA B 1 204 ? 0.729 -28.172 -20.984 1 95.38 204 ALA B C 1
ATOM 3965 O O . ALA B 1 204 ? -0.24 -27.828 -20.297 1 95.38 204 ALA B O 1
ATOM 3966 N N . PRO B 1 205 ? 1.868 -27.469 -21.016 1 95.31 205 PRO B N 1
ATOM 3967 C CA . PRO B 1 205 ? 1.954 -26.266 -20.172 1 95.31 205 PRO B CA 1
ATOM 3968 C C . PRO B 1 205 ? 0.921 -25.203 -20.547 1 95.31 205 PRO B C 1
ATOM 3970 O O . PRO B 1 205 ? 0.357 -24.547 -19.672 1 95.31 205 PRO B O 1
ATOM 3973 N N . GLN B 1 206 ? 0.672 -25.031 -21.734 1 96.19 206 GLN B N 1
ATOM 3974 C CA . GLN B 1 206 ? -0.314 -24.047 -22.188 1 96.19 206 GLN B CA 1
ATOM 3975 C C . GLN B 1 206 ? -1.714 -24.422 -21.703 1 96.19 206 GLN B C 1
ATOM 3977 O O . GLN B 1 206 ? -2.498 -23.547 -21.312 1 96.19 206 GLN B O 1
ATOM 3982 N N . TYR B 1 207 ? -1.976 -25.75 -21.766 1 96 207 TYR B N 1
ATOM 3983 C CA . TYR B 1 207 ? -3.26 -26.219 -21.25 1 96 207 TYR B CA 1
ATOM 3984 C C . TYR B 1 207 ? -3.385 -25.953 -19.766 1 96 207 TYR B C 1
ATOM 3986 O O . TYR B 1 207 ? -4.414 -25.453 -19.297 1 96 207 TYR B O 1
ATOM 3994 N N . LEU B 1 208 ? -2.377 -26.219 -19.031 1 95 208 LEU B N 1
ATOM 3995 C CA . LEU B 1 208 ? -2.391 -26.016 -17.578 1 95 208 LEU B CA 1
ATOM 3996 C C . LEU B 1 208 ? -2.502 -24.547 -17.234 1 95 208 LEU B C 1
ATOM 3998 O O . LEU B 1 208 ? -3.129 -24.172 -16.234 1 95 208 LEU B O 1
ATOM 4002 N N . ALA B 1 209 ? -1.887 -23.75 -18.047 1 94.75 209 ALA B N 1
ATOM 4003 C CA . ALA B 1 209 ? -1.941 -22.312 -17.828 1 94.75 209 ALA B CA 1
ATOM 4004 C C . ALA B 1 209 ? -3.373 -21.797 -17.938 1 94.75 209 ALA B C 1
ATOM 4006 O O . ALA B 1 209 ? -3.764 -20.859 -17.234 1 94.75 209 ALA B O 1
ATOM 4007 N N . LYS B 1 210 ? -4.121 -22.406 -18.75 1 95.25 210 LYS B N 1
ATOM 4008 C CA . LYS B 1 210 ? -5.496 -21.969 -18.984 1 95.25 210 LYS B CA 1
ATOM 4009 C C . LYS B 1 210 ? -6.371 -22.25 -17.766 1 95.25 210 LYS B C 1
ATOM 4011 O O . LYS B 1 210 ? -7.352 -21.531 -17.531 1 95.25 210 LYS B O 1
ATOM 4016 N N . ILE B 1 211 ? -5.988 -23.219 -16.969 1 96.25 211 ILE B N 1
ATOM 4017 C CA . ILE B 1 211 ? -6.844 -23.547 -15.836 1 96.25 211 ILE B CA 1
ATOM 4018 C C . ILE B 1 211 ? -6.066 -23.359 -14.539 1 96.25 211 ILE B C 1
ATOM 4020 O O . ILE B 1 211 ? -6.492 -23.828 -13.484 1 96.25 211 ILE B O 1
ATOM 4024 N N . SER B 1 212 ? -4.914 -22.75 -14.578 1 96 212 SER B N 1
ATOM 4025 C CA . SER B 1 212 ? -4.035 -22.625 -13.422 1 96 212 SER B CA 1
ATOM 4026 C C . SER B 1 212 ? -4.711 -21.828 -12.305 1 96 212 SER B C 1
ATOM 4028 O O . SER B 1 212 ? -4.555 -22.156 -11.125 1 96 212 SER B O 1
ATOM 4030 N N . TRP B 1 213 ? -5.453 -20.812 -12.625 1 95.25 213 TRP B N 1
ATOM 4031 C CA . TRP B 1 213 ? -6.145 -20 -11.633 1 95.25 213 TRP B CA 1
ATOM 4032 C C . TRP B 1 213 ? -7.176 -20.828 -10.875 1 95.25 213 TRP B C 1
ATOM 4034 O O . TRP B 1 213 ? -7.246 -20.766 -9.641 1 95.25 213 TRP B O 1
ATOM 4044 N N . GLU B 1 214 ? -7.867 -21.609 -11.578 1 97.56 214 GLU B N 1
ATOM 4045 C CA . GLU B 1 214 ? -8.898 -22.438 -10.961 1 97.56 214 GLU B CA 1
ATOM 4046 C C . GLU B 1 214 ? -8.273 -23.531 -10.086 1 97.56 214 GLU B C 1
ATOM 4048 O O . GLU B 1 214 ? -8.797 -23.859 -9.023 1 97.56 214 GLU B O 1
ATOM 4053 N N . ILE B 1 215 ? -7.207 -24.062 -10.57 1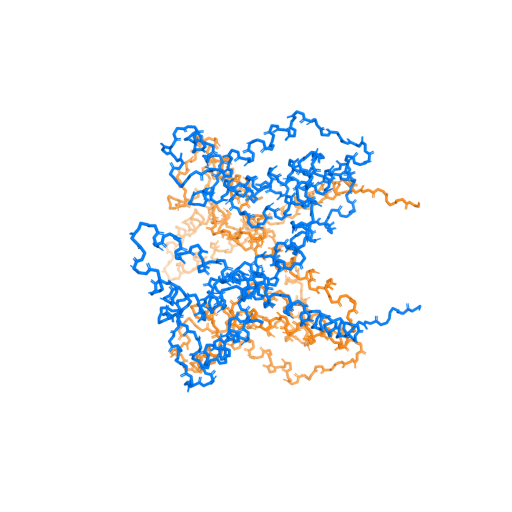 97.56 215 ILE B N 1
ATOM 4054 C CA . ILE B 1 215 ? -6.484 -25.047 -9.766 1 97.56 215 ILE B CA 1
ATOM 4055 C C . ILE B 1 215 ? -6.035 -24.391 -8.453 1 97.56 215 ILE B C 1
ATOM 4057 O O . ILE B 1 215 ? -6.242 -24.938 -7.375 1 97.56 215 ILE B O 1
ATOM 4061 N N . TYR B 1 216 ? -5.531 -23.297 -8.641 1 96.38 216 TYR B N 1
ATOM 4062 C CA . TYR B 1 216 ? -5.062 -22.531 -7.484 1 96.38 216 TYR B CA 1
ATOM 4063 C C . TYR B 1 216 ? -6.191 -22.297 -6.492 1 96.38 216 TYR B C 1
ATOM 4065 O O . TYR B 1 216 ? -6.008 -22.438 -5.281 1 96.38 216 TYR B O 1
ATOM 4073 N N . LEU B 1 217 ? -7.312 -21.984 -6.875 1 96.5 217 LEU B N 1
ATOM 4074 C CA . LEU B 1 217 ? -8.438 -21.609 -6.027 1 96.5 217 LEU B CA 1
ATOM 4075 C C . LEU B 1 217 ? -9 -22.828 -5.289 1 96.5 217 LEU B C 1
ATOM 4077 O O . LEU B 1 217 ? -9.391 -22.719 -4.125 1 96.5 217 LEU B O 1
ATOM 4081 N N . VAL B 1 218 ? -8.953 -24 -5.887 1 96.94 218 VAL B N 1
ATOM 4082 C CA . VAL B 1 218 ? -9.781 -25.062 -5.332 1 96.94 218 VAL B CA 1
ATOM 4083 C C . VAL B 1 218 ? -8.898 -26.094 -4.625 1 96.94 218 VAL B C 1
ATOM 4085 O O . VAL B 1 218 ? -9.375 -26.859 -3.789 1 96.94 218 VAL B O 1
ATOM 4088 N N . HIS B 1 219 ? -7.641 -26.094 -4.855 1 96.56 219 HIS B N 1
ATOM 4089 C CA . HIS B 1 219 ? -6.848 -27.281 -4.516 1 96.56 219 HIS B CA 1
ATOM 4090 C C . HIS B 1 219 ? -6.801 -27.484 -3.008 1 96.56 219 HIS B C 1
ATOM 4092 O O . HIS B 1 219 ? -6.898 -28.625 -2.535 1 96.56 219 HIS B O 1
ATOM 4098 N N . ILE B 1 220 ? -6.734 -26.484 -2.232 1 95.38 220 ILE B N 1
ATOM 4099 C CA . ILE B 1 220 ? -6.586 -26.672 -0.794 1 95.38 220 ILE B CA 1
ATOM 4100 C C . ILE B 1 220 ? -7.906 -27.156 -0.197 1 95.38 220 ILE B C 1
ATOM 4102 O O . ILE B 1 220 ? -7.918 -28 0.695 1 95.38 220 ILE B O 1
ATOM 4106 N N . THR B 1 221 ? -8.953 -26.578 -0.61 1 95.94 221 THR B N 1
ATOM 4107 C CA . THR B 1 221 ? -10.258 -27.031 -0.128 1 95.94 221 THR B CA 1
ATOM 4108 C C . THR B 1 221 ? -10.445 -28.531 -0.399 1 95.94 221 THR B C 1
ATOM 4110 O O . THR B 1 221 ? -10.867 -29.281 0.484 1 95.94 221 THR B O 1
ATOM 4113 N N . LEU B 1 222 ? -10.086 -28.984 -1.579 1 97.06 222 LEU B N 1
ATOM 4114 C CA . LEU B 1 222 ? -10.211 -30.391 -1.947 1 97.06 222 LEU B CA 1
ATOM 4115 C C . LEU B 1 222 ? -9.242 -31.25 -1.151 1 97.06 222 LEU B C 1
ATOM 4117 O O . LEU B 1 222 ? -9.562 -32.375 -0.789 1 97.06 222 LEU B O 1
ATOM 4121 N N . TYR B 1 223 ? -8.086 -30.703 -0.932 1 95.69 223 TYR B N 1
ATOM 4122 C CA . TYR B 1 223 ? -7.105 -31.422 -0.12 1 95.69 223 TYR B CA 1
ATOM 4123 C C . TYR B 1 223 ? -7.629 -31.641 1.292 1 95.69 223 TYR B C 1
ATOM 4125 O O . TYR B 1 223 ? -7.52 -32.75 1.831 1 95.69 223 TYR B O 1
ATOM 4133 N N . TYR B 1 224 ? -8.234 -30.641 1.855 1 94.31 224 TYR B N 1
ATOM 4134 C CA . TYR B 1 224 ? -8.766 -30.75 3.211 1 94.31 224 TYR B CA 1
ATOM 4135 C C . TYR B 1 224 ? -9.93 -31.719 3.27 1 94.31 224 TYR B C 1
ATOM 4137 O O . TYR B 1 224 ? -10.156 -32.375 4.301 1 94.31 224 TYR B O 1
ATOM 4145 N N . MET B 1 225 ? -10.586 -31.875 2.229 1 95.12 225 MET B N 1
ATOM 4146 C CA . MET B 1 225 ? -11.75 -32.75 2.195 1 95.12 225 MET B CA 1
ATOM 4147 C C . MET B 1 225 ? -11.328 -34.219 2.012 1 95.12 225 MET B C 1
ATOM 4149 O O . MET B 1 225 ? -11.836 -35.094 2.691 1 95.12 225 MET B O 1
ATOM 4153 N N . TRP B 1 226 ? -10.297 -34.469 1.106 1 95.62 226 TRP B N 1
ATOM 4154 C CA . TRP B 1 226 ? -10.25 -35.812 0.588 1 95.62 226 TRP B CA 1
ATOM 4155 C C . TRP B 1 226 ? -8.844 -36.406 0.721 1 95.62 226 TRP B C 1
ATOM 4157 O O . TRP B 1 226 ? -8.648 -37.594 0.568 1 95.62 226 TRP B O 1
ATOM 4167 N N . MET B 1 227 ? -7.871 -35.594 1.001 1 94.06 227 MET B N 1
ATOM 4168 C CA . MET B 1 227 ? -6.508 -36.125 1.003 1 94.06 227 MET B CA 1
ATOM 4169 C C . MET B 1 227 ? -6.359 -37.219 2.039 1 94.06 227 MET B C 1
ATOM 4171 O O . MET B 1 227 ? -5.855 -38.312 1.729 1 94.06 227 MET B O 1
ATOM 4175 N N . LYS B 1 228 ? -6.809 -37.094 3.25 1 92.44 228 LYS B N 1
ATOM 4176 C CA . LYS B 1 228 ? -6.656 -38.094 4.32 1 92.44 228 LYS B CA 1
ATOM 4177 C C . LYS B 1 228 ? -7.457 -39.344 4.02 1 92.44 228 LYS B C 1
ATOM 4179 O O . LYS B 1 228 ? -6.914 -40.469 4.055 1 92.44 228 LYS B O 1
ATOM 4184 N N . PRO B 1 229 ? -8.734 -39.156 3.75 1 94.06 229 PRO B N 1
ATOM 4185 C CA . PRO B 1 229 ? -9.5 -40.375 3.439 1 94.06 229 PRO B CA 1
ATOM 4186 C C . PRO B 1 229 ? -8.914 -41.156 2.266 1 94.06 229 PRO B C 1
ATOM 4188 O O . PRO B 1 229 ? -8.867 -42.406 2.299 1 94.06 229 PRO B O 1
ATOM 4191 N N . ILE B 1 230 ? -8.461 -40.5 1.252 1 94.62 230 ILE B N 1
ATOM 4192 C CA . ILE B 1 230 ? -7.93 -41.188 0.069 1 94.62 230 ILE B CA 1
ATOM 4193 C C . ILE B 1 230 ? -6.598 -41.844 0.407 1 94.62 230 ILE B C 1
ATOM 4195 O O . ILE B 1 230 ? -6.367 -43 0.062 1 94.62 230 ILE B O 1
ATOM 4199 N N . ARG B 1 231 ? -5.727 -41.125 1.021 1 91.56 231 ARG B N 1
ATOM 4200 C CA . ARG B 1 231 ? -4.434 -41.688 1.409 1 91.56 231 ARG B CA 1
ATOM 4201 C C . ARG B 1 231 ? -4.605 -42.875 2.332 1 91.56 231 ARG B C 1
ATOM 4203 O O . ARG B 1 231 ? -3.922 -43.906 2.178 1 91.56 231 ARG B O 1
ATOM 4210 N N . GLY B 1 232 ? -5.512 -42.75 3.305 1 90.44 232 GLY B N 1
ATOM 4211 C CA . GLY B 1 232 ? -5.797 -43.875 4.195 1 90.44 232 GLY B CA 1
ATOM 4212 C C . GLY B 1 232 ? -6.277 -45.125 3.465 1 90.44 232 GLY B C 1
ATOM 4213 O O . GLY B 1 232 ? -5.824 -46.219 3.752 1 90.44 232 GLY B O 1
ATOM 4214 N N . PHE B 1 233 ? -7.16 -44.906 2.598 1 91.56 233 PHE B N 1
ATOM 4215 C CA . PHE B 1 233 ? -7.711 -46 1.824 1 91.56 233 PHE B CA 1
ATOM 4216 C C . PHE B 1 233 ? -6.621 -46.688 0.992 1 91.56 233 PHE B C 1
ATOM 4218 O O . PHE B 1 233 ? -6.492 -47.906 1 1 91.56 233 PHE B O 1
ATOM 4225 N N . ILE B 1 234 ? -5.793 -45.906 0.293 1 90.94 234 ILE B N 1
ATOM 4226 C CA . ILE B 1 234 ? -4.75 -46.438 -0.581 1 90.94 234 ILE B CA 1
ATOM 4227 C C . ILE B 1 234 ? -3.689 -47.125 0.253 1 90.94 234 ILE B C 1
ATOM 4229 O O . ILE B 1 234 ? -3.209 -48.219 -0.126 1 90.94 234 ILE B O 1
ATOM 4233 N N . MET B 1 235 ? -3.41 -46.562 1.369 1 88.31 235 MET B N 1
ATOM 4234 C CA . MET B 1 235 ? -2.418 -47.188 2.252 1 88.31 235 MET B CA 1
ATOM 4235 C C . MET B 1 235 ? -2.932 -48.5 2.82 1 88.31 235 MET B C 1
ATOM 4237 O O . MET B 1 235 ? -2.156 -49.438 3.023 1 88.31 235 MET B O 1
ATOM 4241 N N . SER B 1 236 ? -4.172 -48.562 3.09 1 87 236 SER B N 1
ATOM 4242 C CA . SER B 1 236 ? -4.754 -49.812 3.592 1 87 236 SER B CA 1
ATOM 4243 C C . SER B 1 236 ? -4.695 -50.906 2.539 1 87 236 SER B C 1
ATOM 4245 O O . SER B 1 236 ? -4.562 -52.094 2.875 1 87 236 SER B O 1
ATOM 4247 N N . LEU B 1 237 ? -4.758 -50.562 1.295 1 85.19 237 LEU B N 1
ATOM 4248 C CA . LEU B 1 237 ? -4.691 -51.531 0.208 1 85.19 237 LEU B CA 1
ATOM 4249 C C . LEU B 1 237 ? -3.264 -52.031 0.003 1 85.19 237 LEU B C 1
ATOM 4251 O O . LEU B 1 237 ? -3.047 -53.156 -0.378 1 85.19 237 LEU B O 1
ATOM 4255 N N . LEU B 1 238 ? -2.352 -51.062 0.354 1 81 238 LEU B N 1
ATOM 4256 C CA . LEU B 1 238 ? -0.958 -51.406 0.071 1 81 238 LEU B CA 1
ATOM 4257 C C . LEU B 1 238 ? -0.267 -51.969 1.312 1 81 238 LEU B C 1
ATOM 4259 O O . LEU B 1 238 ? 0.922 -52.281 1.272 1 81 238 LEU B O 1
ATOM 4263 N N . GLU B 1 239 ? -0.754 -51.688 2.51 1 69.06 239 GLU B N 1
ATOM 4264 C CA . GLU B 1 239 ? -0.135 -52.188 3.734 1 69.06 239 GLU B CA 1
ATOM 4265 C C . GLU B 1 239 ? 0.417 -53.594 3.539 1 69.06 239 GLU B C 1
ATOM 4267 O O . GLU B 1 239 ? 1.466 -53.938 4.09 1 69.06 239 GLU B O 1
ATOM 4272 N N . ARG B 1 240 ? -0.115 -54.5 2.748 1 63.53 240 ARG B N 1
ATOM 4273 C CA . ARG B 1 240 ? 0.417 -55.844 2.623 1 63.53 240 ARG B CA 1
ATOM 4274 C C . ARG B 1 240 ? 1.545 -55.906 1.597 1 63.53 240 ARG B C 1
ATOM 4276 O O . ARG B 1 240 ? 2.17 -56.938 1.404 1 63.53 240 ARG B O 1
ATOM 4283 N N . ALA B 1 241 ? 1.672 -54.688 1.021 1 60.56 241 ALA B N 1
ATOM 4284 C CA . ALA B 1 241 ? 2.709 -54.719 -0.008 1 60.56 241 ALA B CA 1
ATOM 4285 C C . ALA B 1 241 ? 4.094 -54.531 0.601 1 60.56 241 ALA B C 1
ATOM 4287 O O . ALA B 1 241 ? 4.27 -53.719 1.509 1 60.56 241 ALA B O 1
ATOM 4288 N N . PRO B 1 242 ? 4.906 -55.562 0.608 1 58.19 242 PRO B N 1
ATOM 4289 C CA . PRO B 1 242 ? 6.199 -55.594 1.292 1 58.19 242 PRO B CA 1
ATOM 4290 C C . PRO B 1 242 ? 6.938 -54.25 1.194 1 58.19 242 PRO B C 1
ATOM 4292 O O . PRO B 1 242 ? 7.32 -53.688 2.217 1 58.19 242 PRO B O 1
ATOM 4295 N N . VAL B 1 243 ? 7.84 -53.938 0.139 1 56.47 243 VAL B N 1
ATOM 4296 C CA . VAL B 1 243 ? 8.836 -52.906 -0.09 1 56.47 243 VAL B CA 1
ATOM 4297 C C . VAL B 1 243 ? 8.234 -51.781 -0.929 1 56.47 243 VAL B C 1
ATOM 4299 O O . VAL B 1 243 ? 7.684 -52.031 -2.002 1 56.47 243 VAL B O 1
ATOM 4302 N N . GLY B 1 244 ? 8.164 -50.5 -0.379 1 66.12 244 GLY B N 1
ATOM 4303 C CA . GLY B 1 244 ? 7.863 -49.344 -1.202 1 66.12 244 GLY B CA 1
ATOM 4304 C C . GLY B 1 244 ? 6.418 -48.875 -1.1 1 66.12 244 GLY B C 1
ATOM 4305 O O . GLY B 1 244 ? 5.977 -48.031 -1.85 1 66.12 244 GLY B O 1
ATOM 4306 N N . GLY B 1 245 ? 5.688 -49.562 -0.316 1 70.38 245 GLY B N 1
ATOM 4307 C CA . GLY B 1 245 ? 4.27 -49.25 -0.169 1 70.38 245 GLY B CA 1
ATOM 4308 C C . GLY B 1 245 ? 3.988 -47.844 0.269 1 70.38 245 GLY B C 1
ATOM 4309 O O . GLY B 1 245 ? 3.053 -47.219 -0.223 1 70.38 245 GLY B O 1
ATOM 4310 N N . PHE B 1 246 ? 4.875 -47.375 1.111 1 81.06 246 PHE B N 1
ATOM 4311 C CA . PHE B 1 246 ? 4.707 -46.031 1.643 1 81.06 246 PHE B CA 1
ATOM 4312 C C . PHE B 1 246 ? 4.785 -45 0.528 1 81.06 246 PHE B C 1
ATOM 4314 O O . PHE B 1 246 ? 3.867 -44.188 0.358 1 81.06 246 PHE B O 1
ATOM 4321 N N . TRP B 1 247 ? 5.824 -45.125 -0.249 1 83.69 247 TRP B N 1
ATOM 4322 C CA . TRP B 1 247 ? 6.031 -44.125 -1.308 1 83.69 247 TRP B CA 1
ATOM 4323 C C . TRP B 1 247 ? 5.008 -44.312 -2.426 1 83.69 247 TRP B C 1
ATOM 4325 O O . TRP B 1 247 ? 4.496 -43.344 -2.975 1 83.69 247 TRP B O 1
ATOM 4335 N N . THR B 1 248 ? 4.77 -45.594 -2.717 1 85.69 248 THR B N 1
ATOM 4336 C CA . THR B 1 248 ? 3.773 -45.875 -3.75 1 85.69 248 THR B CA 1
ATOM 4337 C C . THR B 1 248 ? 2.398 -45.375 -3.32 1 85.69 248 THR B C 1
ATOM 4339 O O . THR B 1 248 ? 1.654 -44.812 -4.129 1 85.69 248 THR B O 1
ATOM 4342 N N . GLY B 1 249 ? 2.086 -45.562 -2.094 1 86.12 249 GLY B N 1
ATOM 4343 C CA . GLY B 1 249 ? 0.821 -45.062 -1.577 1 86.12 249 GLY B CA 1
ATOM 4344 C C . GLY B 1 249 ? 0.683 -43.562 -1.687 1 86.12 249 GLY B C 1
ATOM 4345 O O . GLY B 1 249 ? -0.371 -43.062 -2.08 1 86.12 249 GLY B O 1
ATOM 4346 N N . HIS B 1 250 ? 1.744 -42.875 -1.358 1 89.88 250 HIS B N 1
ATOM 4347 C CA . HIS B 1 250 ? 1.726 -41.438 -1.441 1 89.88 250 HIS B CA 1
ATOM 4348 C C . HIS B 1 250 ? 1.623 -40.969 -2.891 1 89.88 250 HIS B C 1
ATOM 4350 O O . HIS B 1 250 ? 0.896 -40 -3.189 1 89.88 250 HIS B O 1
ATOM 4356 N N . ILE B 1 251 ? 2.336 -41.594 -3.758 1 92 251 ILE B N 1
ATOM 4357 C CA . ILE B 1 251 ? 2.338 -41.219 -5.164 1 92 251 ILE B CA 1
ATOM 4358 C C . ILE B 1 251 ? 0.957 -41.438 -5.77 1 92 251 ILE B C 1
ATOM 4360 O O . ILE B 1 251 ? 0.411 -40.594 -6.457 1 92 251 ILE B O 1
ATOM 4364 N N . VAL B 1 252 ? 0.415 -42.625 -5.465 1 92.5 252 VAL B N 1
ATOM 4365 C CA . VAL B 1 252 ? -0.897 -42.938 -6.008 1 92.5 252 VAL B CA 1
ATOM 4366 C C . VAL B 1 252 ? -1.951 -42 -5.438 1 92.5 252 VAL B C 1
ATOM 4368 O O . VAL B 1 252 ? -2.816 -41.531 -6.172 1 92.5 252 VAL B O 1
ATOM 4371 N N . SER B 1 253 ? -1.896 -41.75 -4.172 1 94.19 253 SER B N 1
ATOM 4372 C CA . SER B 1 253 ? -2.828 -40.812 -3.557 1 94.19 253 SER B CA 1
ATOM 4373 C C . SER B 1 253 ? -2.691 -39.406 -4.168 1 94.19 253 SER B C 1
ATOM 4375 O O . SER B 1 253 ? -3.693 -38.75 -4.418 1 94.19 253 SER B O 1
ATOM 4377 N N . GLY B 1 254 ? -1.497 -39 -4.41 1 95.25 254 GLY B N 1
ATOM 4378 C CA . GLY B 1 254 ? -1.251 -37.688 -5.031 1 95.25 254 GLY B CA 1
ATOM 4379 C C . GLY B 1 254 ? -1.806 -37.594 -6.438 1 95.25 254 GLY B C 1
ATOM 4380 O O . GLY B 1 254 ? -2.381 -36.562 -6.812 1 95.25 254 GLY B O 1
ATOM 4381 N N . MET B 1 255 ? -1.625 -38.656 -7.191 1 95.94 255 MET B N 1
ATOM 4382 C CA . MET B 1 255 ? -2.131 -38.656 -8.562 1 95.94 255 MET B CA 1
ATOM 4383 C C . MET B 1 255 ? -3.654 -38.625 -8.578 1 95.94 255 MET B C 1
ATOM 4385 O O . MET B 1 255 ? -4.25 -37.969 -9.422 1 95.94 255 MET B O 1
ATOM 4389 N N . LEU B 1 256 ? -4.215 -39.344 -7.688 1 96.38 256 LEU B N 1
ATOM 4390 C CA . LEU B 1 256 ? -5.672 -39.344 -7.598 1 96.38 256 LEU B CA 1
ATOM 4391 C C . LEU B 1 256 ? -6.176 -37.938 -7.203 1 96.38 256 LEU B C 1
ATOM 4393 O O . LEU B 1 256 ? -7.145 -37.438 -7.777 1 96.38 256 LEU B O 1
ATOM 4397 N N . MET B 1 257 ? -5.535 -37.375 -6.27 1 96.94 257 MET B N 1
ATOM 4398 C CA . MET B 1 257 ? -5.922 -36 -5.855 1 96.94 257 MET B CA 1
ATOM 4399 C C . MET B 1 257 ? -5.75 -35.031 -7 1 96.94 257 MET B C 1
ATOM 4401 O O . MET B 1 257 ? -6.578 -34.125 -7.184 1 96.94 257 MET B O 1
ATOM 4405 N N . ALA B 1 258 ? -4.648 -35.125 -7.738 1 97.19 258 ALA B N 1
ATOM 4406 C CA . ALA B 1 258 ? -4.418 -34.25 -8.883 1 97.19 258 ALA B CA 1
ATOM 4407 C C . ALA B 1 258 ? -5.547 -34.375 -9.906 1 97.19 258 ALA B C 1
ATOM 4409 O O . ALA B 1 258 ? -5.98 -33.375 -10.477 1 97.19 258 ALA B O 1
ATOM 4410 N N . ALA B 1 259 ? -5.98 -35.594 -10.109 1 97.5 259 ALA B N 1
ATOM 4411 C CA . ALA B 1 259 ? -7.086 -35.812 -11.031 1 97.5 259 ALA B CA 1
ATOM 4412 C C . ALA B 1 259 ? -8.367 -35.156 -10.523 1 97.5 259 ALA B C 1
ATOM 4414 O O . ALA B 1 259 ? -9.117 -34.562 -11.297 1 97.5 259 ALA B O 1
ATOM 4415 N N . ILE B 1 260 ? -8.594 -35.25 -9.281 1 97.75 260 ILE B N 1
ATOM 4416 C CA . ILE B 1 260 ? -9.781 -34.656 -8.672 1 97.75 260 ILE B CA 1
ATOM 4417 C C . ILE B 1 260 ? -9.719 -33.156 -8.781 1 97.75 260 ILE B C 1
ATOM 4419 O O . ILE B 1 260 ? -10.688 -32.5 -9.188 1 97.75 260 ILE B O 1
ATOM 4423 N N . VAL B 1 261 ? -8.602 -32.594 -8.445 1 98.06 261 VAL B N 1
ATOM 4424 C CA . VAL B 1 261 ? -8.414 -31.141 -8.531 1 98.06 261 VAL B CA 1
ATOM 4425 C C . VAL B 1 261 ? -8.602 -30.672 -9.969 1 98.06 261 VAL B C 1
ATOM 4427 O O . VAL B 1 261 ? -9.266 -29.656 -10.219 1 98.06 261 VAL B O 1
ATOM 4430 N N . HIS B 1 262 ? -8.023 -31.422 -10.875 1 97.94 262 HIS B N 1
ATOM 4431 C CA . HIS B 1 262 ? -8.156 -31.094 -12.289 1 97.94 262 HIS B CA 1
ATOM 4432 C C . HIS B 1 262 ? -9.625 -31.078 -12.719 1 97.94 262 HIS B C 1
ATOM 4434 O O . HIS B 1 262 ? -10.062 -30.141 -13.391 1 97.94 262 HIS B O 1
ATOM 4440 N N . TRP B 1 263 ? -10.336 -32.062 -12.312 1 97.94 263 TRP B N 1
ATOM 4441 C CA . TRP B 1 263 ? -11.742 -32.188 -12.664 1 97.94 263 TRP B CA 1
ATOM 4442 C C . TRP B 1 263 ? -12.531 -30.984 -12.109 1 97.94 263 TRP B C 1
ATOM 4444 O O . TRP B 1 263 ? -13.312 -30.359 -12.836 1 97.94 263 TRP B O 1
ATOM 4454 N N . PHE B 1 264 ? -12.312 -30.672 -10.93 1 97.69 264 PHE B N 1
ATOM 4455 C CA . PHE B 1 264 ? -13.039 -29.578 -10.297 1 97.69 264 PHE B CA 1
ATOM 4456 C C . PHE B 1 264 ? -12.617 -28.234 -10.891 1 97.69 264 PHE B C 1
ATOM 4458 O O . PHE B 1 264 ? -13.438 -27.328 -11.055 1 97.69 264 PHE B O 1
ATOM 4465 N N . ALA B 1 265 ? -11.352 -28.094 -11.188 1 97.81 265 ALA B N 1
ATOM 4466 C CA . ALA B 1 265 ? -10.844 -26.859 -11.773 1 97.81 265 ALA B CA 1
ATOM 4467 C C . ALA B 1 265 ? -11.516 -26.578 -13.117 1 97.81 265 ALA B C 1
ATOM 4469 O O . ALA B 1 265 ? -11.875 -25.438 -13.414 1 97.81 265 ALA B O 1
ATOM 4470 N N . LYS B 1 266 ? -11.703 -27.609 -13.891 1 97.06 266 LYS B N 1
ATOM 4471 C CA . LYS B 1 266 ? -12.367 -27.469 -15.188 1 97.06 266 LYS B CA 1
ATOM 4472 C C . LYS B 1 266 ? -13.812 -27 -15.016 1 97.06 266 LYS B C 1
ATOM 4474 O O . LYS B 1 266 ? -14.289 -26.156 -15.781 1 97.06 266 LYS B O 1
ATOM 4479 N N . ARG B 1 267 ? -14.422 -27.469 -14.07 1 97 267 ARG B N 1
ATOM 4480 C CA . ARG B 1 267 ? -15.797 -27.078 -13.805 1 97 267 ARG B CA 1
ATOM 4481 C C . ARG B 1 267 ? -15.859 -25.656 -13.258 1 97 267 ARG B C 1
ATOM 4483 O O . ARG B 1 267 ? -16.766 -24.891 -13.617 1 97 267 ARG B O 1
ATOM 4490 N N . LEU B 1 268 ? -14.93 -25.422 -12.406 1 96.81 268 LEU B N 1
ATOM 4491 C CA . LEU B 1 268 ? -14.883 -24.078 -11.844 1 96.81 268 LEU B CA 1
ATOM 4492 C C . LEU B 1 268 ? -14.617 -23.047 -12.93 1 96.81 268 LEU B C 1
ATOM 4494 O O . LEU B 1 268 ? -15.125 -21.922 -12.852 1 96.81 268 LEU B O 1
ATOM 4498 N N . LYS B 1 269 ? -13.867 -23.391 -13.867 1 96.56 269 LYS B N 1
ATOM 4499 C CA . LYS B 1 269 ? -13.594 -22.484 -14.984 1 96.56 269 LYS B CA 1
ATOM 4500 C C . LYS B 1 269 ? -14.891 -22.062 -15.68 1 96.56 269 LYS B C 1
ATOM 4502 O O . LYS B 1 269 ? -15.047 -20.906 -16.062 1 96.56 269 LYS B O 1
ATOM 4507 N N . ILE B 1 270 ? -15.82 -22.969 -15.836 1 96.25 270 ILE B N 1
ATOM 4508 C CA . ILE B 1 270 ? -17.109 -22.688 -16.438 1 96.25 270 ILE B CA 1
ATOM 4509 C C . ILE B 1 270 ? -17.906 -21.719 -15.555 1 96.25 270 ILE B C 1
ATOM 4511 O O . ILE B 1 270 ? -18.453 -20.719 -16.047 1 96.25 270 ILE B O 1
ATOM 4515 N N . VAL B 1 271 ? -17.859 -22 -14.336 1 95.75 271 VAL B N 1
ATOM 4516 C CA . VAL B 1 271 ? -18.578 -21.141 -13.383 1 95.75 271 VAL B CA 1
ATOM 4517 C C . VAL B 1 271 ? -17.969 -19.75 -13.391 1 95.75 271 VAL B C 1
ATOM 4519 O O . VAL B 1 271 ? -18.688 -18.75 -13.422 1 95.75 271 VAL B O 1
ATOM 4522 N N . ASN B 1 272 ? -16.656 -19.734 -13.32 1 94.69 272 ASN B N 1
ATOM 4523 C CA . ASN B 1 272 ? -15.969 -18.453 -13.344 1 94.69 272 ASN B CA 1
ATOM 4524 C C . ASN B 1 272 ? -16.281 -17.672 -14.609 1 94.69 272 ASN B C 1
ATOM 4526 O O . ASN B 1 272 ? -16.391 -16.438 -14.578 1 94.69 272 ASN B O 1
ATOM 4530 N N . GLY B 1 273 ? -16.375 -18.359 -15.703 1 94.81 273 GLY B N 1
ATOM 4531 C CA . GLY B 1 273 ? -16.766 -17.703 -16.938 1 94.81 273 GLY B CA 1
ATOM 4532 C C . GLY B 1 273 ? -18.125 -17.031 -16.859 1 94.81 273 GLY B C 1
ATOM 4533 O O . GLY B 1 273 ? -18.281 -15.883 -17.281 1 94.81 273 GLY B O 1
ATOM 4534 N N . ARG B 1 274 ? -19.062 -17.625 -16.266 1 96.06 274 ARG B N 1
ATOM 4535 C CA . ARG B 1 274 ? -20.391 -17.078 -16.094 1 96.06 274 ARG B CA 1
ATOM 4536 C C . ARG B 1 274 ? -20.375 -15.891 -15.141 1 96.06 274 ARG B C 1
ATOM 4538 O O . ARG B 1 274 ? -21.062 -14.891 -15.367 1 96.06 274 ARG B O 1
ATOM 4545 N N . LEU B 1 275 ? -19.578 -16.047 -14.133 1 94.31 275 LEU B N 1
ATOM 4546 C CA . LEU B 1 275 ? -19.469 -14.969 -13.148 1 94.31 275 LEU B CA 1
ATOM 4547 C C . LEU B 1 275 ? -18.812 -13.742 -13.773 1 94.31 275 LEU B C 1
ATOM 4549 O O . LEU B 1 275 ? -19.188 -12.609 -13.453 1 94.31 275 LEU B O 1
ATOM 4553 N N . MET B 1 276 ? -17.859 -13.961 -14.562 1 94.06 276 MET B N 1
ATOM 4554 C CA . MET B 1 276 ? -17.188 -12.852 -15.234 1 94.06 276 MET B CA 1
ATOM 4555 C C . MET B 1 276 ? -18.141 -12.141 -16.188 1 94.06 276 MET B C 1
ATOM 4557 O O . MET B 1 276 ? -18.109 -10.914 -16.312 1 94.06 276 MET B O 1
ATOM 4561 N N . THR B 1 277 ? -19 -12.875 -16.859 1 95.06 277 THR B N 1
ATOM 4562 C CA . THR B 1 277 ? -20 -12.289 -17.734 1 95.06 277 THR B CA 1
ATOM 4563 C C . THR B 1 277 ? -21 -11.445 -16.922 1 95.06 277 THR B C 1
ATOM 4565 O O . THR B 1 277 ? -21.375 -10.359 -17.359 1 95.06 277 THR B O 1
ATOM 4568 N N . PHE B 1 278 ? -21.328 -11.977 -15.844 1 95.5 278 PHE B N 1
ATOM 4569 C CA . PHE B 1 278 ? -22.219 -11.234 -14.961 1 95.5 278 PHE B CA 1
ATOM 4570 C C . PHE B 1 278 ? -21.562 -9.945 -14.492 1 95.5 278 PHE B C 1
ATOM 4572 O O . PHE B 1 278 ? -22.203 -8.891 -14.477 1 95.5 278 PHE B O 1
ATOM 4579 N N . ALA B 1 279 ? -20.344 -10.008 -14.094 1 93.06 279 ALA B N 1
ATOM 4580 C CA . ALA B 1 279 ? -19.609 -8.828 -13.656 1 93.06 279 ALA B CA 1
ATOM 4581 C C . ALA B 1 279 ? -19.516 -7.789 -14.766 1 93.06 279 ALA B C 1
ATOM 4583 O O . ALA B 1 279 ? -19.656 -6.59 -14.516 1 93.06 279 ALA B O 1
ATOM 4584 N N . LYS B 1 280 ? -19.297 -8.203 -15.914 1 93.62 280 LYS B N 1
ATOM 4585 C CA . LYS B 1 280 ? -19.219 -7.305 -17.062 1 93.62 280 LYS B CA 1
ATOM 4586 C C . LYS B 1 280 ? -20.547 -6.613 -17.328 1 93.62 280 LYS B C 1
ATOM 4588 O O . LYS B 1 280 ? -20.578 -5.445 -17.719 1 93.62 280 LYS B O 1
ATOM 4593 N N . ARG B 1 281 ? -21.609 -7.316 -17.141 1 94.31 281 ARG B N 1
ATOM 4594 C CA . ARG B 1 281 ? -22.938 -6.727 -17.297 1 94.31 281 ARG B CA 1
ATOM 4595 C C . ARG B 1 281 ? -23.156 -5.609 -16.281 1 94.31 281 ARG B C 1
ATOM 4597 O O . ARG B 1 281 ? -23.734 -4.57 -16.609 1 94.31 281 ARG B O 1
ATOM 4604 N N . ILE B 1 282 ? -22.703 -5.832 -15.148 1 91.44 282 ILE B N 1
ATOM 4605 C CA . ILE B 1 282 ? -22.828 -4.812 -14.109 1 91.44 282 ILE B CA 1
ATOM 4606 C C . ILE B 1 282 ? -21.984 -3.6 -14.477 1 91.44 282 ILE B C 1
ATOM 4608 O O . ILE B 1 282 ? -22.406 -2.457 -14.305 1 91.44 282 ILE B O 1
ATOM 4612 N N . GLU B 1 283 ? -20.844 -3.898 -14.93 1 91.75 283 GLU B N 1
ATOM 4613 C CA . GLU B 1 283 ? -19.953 -2.82 -15.352 1 91.75 283 GLU B CA 1
ATOM 4614 C C . GLU B 1 283 ? -20.578 -1.997 -16.469 1 91.75 283 GLU B C 1
ATOM 4616 O O . GLU B 1 283 ? -20.547 -0.766 -16.438 1 91.75 283 GLU B O 1
ATOM 4621 N N . GLU B 1 284 ? -21.156 -2.648 -17.422 1 92.94 284 GLU B N 1
ATOM 4622 C CA . GLU B 1 284 ? -21.781 -1.972 -18.547 1 92.94 284 GLU B CA 1
ATOM 4623 C C . GLU B 1 284 ? -23 -1.161 -18.094 1 92.94 284 GLU B C 1
ATOM 4625 O O . GLU B 1 284 ? -23.234 -0.058 -18.578 1 92.94 284 GLU B O 1
ATOM 4630 N N . TRP B 1 285 ? -23.656 -1.776 -17.172 1 93.75 285 TRP B N 1
ATOM 4631 C CA . TRP B 1 285 ? -24.828 -1.078 -16.641 1 93.75 285 TRP B CA 1
ATOM 4632 C C . TRP B 1 285 ? -24.406 0.195 -15.914 1 93.75 285 TRP B C 1
ATOM 4634 O O . TRP B 1 285 ? -25.094 1.219 -16 1 93.75 285 TRP B O 1
ATOM 4644 N N . ALA B 1 286 ? -23.25 0.215 -15.258 1 93.75 286 ALA B N 1
ATOM 4645 C CA . ALA B 1 286 ? -22.797 1.336 -14.438 1 93.75 286 ALA B CA 1
ATOM 4646 C C . ALA B 1 286 ? -22.094 2.389 -15.289 1 93.75 286 ALA B C 1
ATOM 4648 O O . ALA B 1 286 ? -21.891 3.52 -14.844 1 93.75 286 ALA B O 1
ATOM 4649 N N . GLN B 1 287 ? -21.672 2.039 -16.469 1 92.38 287 GLN B N 1
ATOM 4650 C CA . GLN B 1 287 ? -20.906 2.943 -17.312 1 92.38 287 GLN B CA 1
ATOM 4651 C C . GLN B 1 287 ? -21.812 3.99 -17.969 1 92.38 287 GLN B C 1
ATOM 4653 O O . GLN B 1 287 ? -22.938 3.693 -18.328 1 92.38 287 GLN B O 1
ATOM 4658 N N . ASP B 1 288 ? -21.266 5.238 -17.953 1 82.75 288 ASP B N 1
ATOM 4659 C CA . ASP B 1 288 ? -21.953 6.363 -18.578 1 82.75 288 ASP B CA 1
ATOM 4660 C C . ASP B 1 288 ? -21.828 6.305 -20.109 1 82.75 288 ASP B C 1
ATOM 4662 O O . ASP B 1 288 ? -20.828 5.816 -20.641 1 82.75 288 ASP B O 1
ATOM 4666 N N . THR B 1 289 ? -22.953 6.223 -20.938 1 74.19 289 THR B N 1
ATOM 4667 C CA . THR B 1 289 ? -22.938 6.23 -22.406 1 74.19 289 THR B CA 1
ATOM 4668 C C . THR B 1 289 ? -22.125 7.414 -22.922 1 74.19 289 THR B C 1
ATOM 4670 O O . THR B 1 289 ? -22.312 8.547 -22.484 1 74.19 289 THR B O 1
ATOM 4673 N N . PRO B 1 290 ? -20.938 7.051 -23.578 1 63.72 290 PRO B N 1
ATOM 4674 C CA . PRO B 1 290 ? -20.188 8.172 -24.141 1 63.72 290 PRO B CA 1
ATOM 4675 C C . PRO B 1 290 ? -21.062 9.156 -24.906 1 63.72 290 PRO B C 1
ATOM 4677 O O . PRO B 1 290 ? -22.062 8.758 -25.516 1 63.72 290 PRO B O 1
ATOM 4680 N N . SER B 1 291 ? -21.266 10.383 -24.281 1 51.53 291 SER B N 1
ATOM 4681 C CA . SER B 1 291 ? -21.922 11.32 -25.188 1 51.53 291 SER B CA 1
ATOM 4682 C C . SER B 1 291 ? -21.328 11.25 -26.578 1 51.53 291 SER B C 1
ATOM 4684 O O . SER B 1 291 ? -20.109 11.289 -26.75 1 51.53 291 SER B O 1
ATOM 4686 N N . THR B 1 292 ? -22.016 10.609 -27.5 1 39.16 292 THR B N 1
ATOM 4687 C CA . THR B 1 292 ? -21.672 10.914 -28.891 1 39.16 292 THR B CA 1
ATOM 4688 C C . THR B 1 292 ? -21.5 12.414 -29.094 1 39.16 292 THR B C 1
ATOM 4690 O O . THR B 1 292 ? -22.234 13.219 -28.5 1 39.16 292 THR B O 1
#